Protein AF-A0AAD1WH47-F1 (afdb_monomer)

Secondary structure (DSSP, 8-state):
-HHHHHHHHHHHHHHHHHHHHHHHHHHHHHHHHHHHHHHHHHHHHHHHHHHHHHHHHHHHHHHHHHTTHHHHHHHHHHHHHHHHHHHHHHHHHHSSTTSHHHHHHHHHHHHHHHHHHHHHHHHHHHHHHHHHHHHHHHHHHH--HHHHHHHHTSS---S-TTT-TTEEEEEE-TTS-EEE--TT--SHHHHHHHHHHHHHHHHHHHHHHHHHHHHHHHHHHHHHHHHHHHHHHHHHHHHHHHHHHHHHHHHHHHHHHHHHHHHHHHHHT-HHIIIII-TTTHHHHHHHHHHHHHHHS-----SHHHHTS----TT--HHHHHHHHHHHHHHHHHHHHHTTSSSPPPHHHHHHHHHHHHHHHHHHHHHH-TTHHHHHHHHHHHHHHHTSPPP----

Solvent-accessible surface area (backbone atoms only — not comparable to full-atom values): 21534 Å² total; per-residue (Å²): 120,79,74,58,63,61,55,54,56,55,50,53,54,54,48,53,53,53,50,55,55,49,52,54,54,48,53,57,49,55,55,50,50,56,54,49,52,56,51,50,56,53,52,54,51,52,53,56,53,52,54,54,51,53,56,53,54,51,54,55,53,53,54,55,63,72,66,40,63,69,60,55,51,51,50,54,54,49,54,50,53,52,49,55,52,49,47,53,53,53,49,46,40,63,44,60,85,86,6,63,49,42,46,51,51,50,54,48,53,54,48,54,49,52,52,49,54,51,49,53,51,50,52,51,51,52,52,50,51,53,50,52,51,54,52,49,52,50,56,57,67,66,67,51,67,34,64,55,20,26,54,38,11,35,32,51,45,85,50,62,49,91,73,23,80,19,16,22,98,84,22,49,48,97,88,67,48,78,30,46,14,43,92,95,27,79,4,51,47,27,49,51,52,50,51,50,53,51,50,52,53,50,50,54,53,51,53,54,50,51,54,50,50,52,54,52,51,52,52,50,53,51,52,51,51,52,53,51,51,53,49,54,53,49,53,53,50,49,53,53,50,52,53,50,49,52,53,51,52,52,51,50,50,54,50,53,54,49,53,48,51,51,52,52,51,54,55,64,68,27,69,60,28,75,76,53,71,33,76,74,44,43,65,46,55,54,51,49,49,50,50,44,24,69,34,69,74,48,86,72,73,97,42,64,55,36,58,74,68,62,57,64,75,89,87,58,56,72,40,56,52,48,43,51,48,49,50,38,49,30,45,52,53,45,48,70,73,34,70,89,51,95,61,63,72,54,67,70,63,32,50,51,45,40,52,50,52,50,51,54,46,50,65,55,38,57,77,74,42,101,55,32,68,57,57,55,60,28,45,44,48,48,54,58,42,69,72,47,78,79,80,79,83,77,131

Sequence (395 aa):
MNKLVNKIRTEVALLSFNLHNGEKKMNDTTAKDRKQNRRLDNLLLDVTQVNKTVYLLKSQIEAIAVVGFNESYSSILKSYLESTAAERIANGSVSGPGSPVFQSRQTRLETEKHLKDKLDAYRKNMTAQKSSLKELQKKVQDLNVNHINVKICGAPGDQPCDQAPCGGANCRDDEGQRKCGGEGCNGAVPISTKALKNAQNATIALENMANQLNDISQKIQEVQGIAQEAKAQSELTLNKAEDAKRRMEDSTDKLRQFIKKIKDFLTAGSMIHVWWTCPALQPYWSALTNLIQASTGIRIPQTPDCLLLHNYPPKLPKTTKYLIYQINIAALTLISRSWKKAEAPTMPQCIQIINTTKLYELASRTAFSTRATFWKTAWQTWEIYEAKPPPHHST

Radius of gyration: 117.83 Å; Cα contacts (8 Å, |Δi|>4): 229; chains: 1; bounding box: 214×60×326 Å

Organism: Pelobates cultripes (NCBI:txid61616)

Mean predicted aligned error: 19.94 Å

Foldseek 3Di:
DVVPVVVVVVVVVVVVVVVVVVVVVVVVVVVVVVVVVVVVVVVVVVVVVVVVVVVVVVVVVVVVVVVCPVVVVVVVVVVVVVVVVVVVVVCQQCDDCPHPVNVVVVVVVVVVVVVVVVVVVVVVVVVVVVVVVVVVVVVVVVPQQQVVLCQAQNGRQPDQLVPDQSHGDCRADPVRHGRGHDPPGPHPHPVVVVVVVVVVVVVVVVVVVVVVVVVVVVVVVVVVVVVVVVVVVVVVVVVVVVVVVVVVVVVVVVVVVVVVVVVVVCVCPDPCCLPPVPPQCPVVLVVLQVVLCLLQVDRWDSDCCCQVVVVTDPPDDPLSSVLNVLLSVLQVVQSVVCSVPPHHDDPVSSVVSSVVVLVVCLVPDCVDHPCNVSSCSSCVSVVVSVPDDPPDDDD

Structure (mmCIF, N/CA/C/O backbone):
data_AF-A0AAD1WH47-F1
#
_entry.id   AF-A0AAD1WH47-F1
#
loop_
_atom_site.group_PDB
_atom_site.id
_atom_site.type_symbol
_atom_site.label_atom_id
_atom_site.label_alt_id
_atom_site.label_comp_id
_atom_site.label_asym_id
_atom_site.label_entity_id
_atom_site.label_seq_id
_atom_site.pdbx_PDB_ins_code
_atom_site.Cartn_x
_atom_site.Cartn_y
_atom_site.Cartn_z
_atom_site.occupancy
_atom_site.B_iso_or_equiv
_atom_site.auth_seq_id
_atom_site.auth_comp_id
_atom_site.auth_asym_id
_atom_site.auth_atom_id
_atom_site.pdbx_PDB_model_num
ATOM 1 N N . MET A 1 1 ? -146.078 -15.169 207.746 1.00 59.31 1 MET A N 1
ATOM 2 C CA . MET A 1 1 ? -145.065 -16.167 207.328 1.00 59.31 1 MET A CA 1
ATOM 3 C C . MET A 1 1 ? -145.358 -16.793 205.951 1.00 59.31 1 MET A C 1
ATOM 5 O O . MET A 1 1 ? -144.450 -16.836 205.134 1.00 59.31 1 MET A O 1
ATOM 9 N N . ASN A 1 2 ? -146.606 -17.159 205.611 1.00 60.06 2 ASN A N 1
ATOM 10 C CA . ASN A 1 2 ? -146.936 -17.845 204.337 1.00 60.06 2 ASN A CA 1
ATOM 11 C C . ASN A 1 2 ? -146.637 -17.107 203.010 1.00 60.06 2 ASN A C 1
ATOM 13 O O . ASN A 1 2 ? -146.505 -17.759 201.979 1.00 60.06 2 ASN A O 1
ATOM 17 N N . LYS A 1 3 ? -146.484 -15.777 202.982 1.00 57.22 3 LYS A N 1
ATOM 18 C CA . LYS A 1 3 ? -146.186 -15.054 201.726 1.00 57.22 3 LYS A CA 1
ATOM 19 C C . LYS A 1 3 ? -144.757 -15.265 201.198 1.00 57.22 3 LYS A C 1
ATOM 21 O O . LYS A 1 3 ? -144.555 -15.175 199.992 1.00 57.22 3 LYS A O 1
ATOM 26 N N . LEU A 1 4 ? -143.776 -15.525 202.066 1.00 61.56 4 LEU A N 1
ATOM 27 C CA . LEU A 1 4 ? -142.360 -15.535 201.667 1.00 61.56 4 LEU A CA 1
ATOM 28 C C . LEU A 1 4 ? -141.979 -16.821 200.920 1.00 6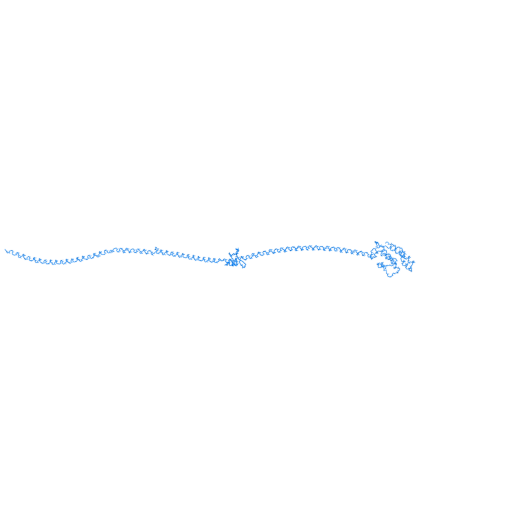1.56 4 LEU A C 1
ATOM 30 O O . LEU A 1 4 ? -141.326 -16.774 199.882 1.00 61.56 4 LEU A O 1
ATOM 34 N N . VAL A 1 5 ? -142.455 -17.962 201.419 1.00 64.50 5 VAL A N 1
ATOM 35 C CA . VAL A 1 5 ? -142.119 -19.288 200.881 1.00 64.50 5 VAL A CA 1
ATOM 36 C C . VAL A 1 5 ? -142.604 -19.447 199.439 1.00 64.50 5 VAL A C 1
ATOM 38 O O . VAL A 1 5 ? -141.868 -19.943 198.589 1.00 64.50 5 VAL A O 1
ATOM 41 N N . ASN A 1 6 ? -143.811 -18.964 199.131 1.00 63.25 6 ASN A N 1
ATOM 42 C CA . ASN A 1 6 ? -144.339 -19.042 197.769 1.00 63.25 6 ASN A CA 1
ATOM 43 C C . ASN A 1 6 ? -143.541 -18.200 196.771 1.00 63.25 6 ASN A C 1
ATOM 45 O O . ASN A 1 6 ? -143.431 -18.601 195.619 1.00 63.25 6 ASN A O 1
ATOM 49 N N . LYS A 1 7 ? -142.948 -17.080 197.199 1.00 64.19 7 LYS A N 1
ATOM 50 C CA . LYS A 1 7 ? -142.164 -16.220 196.306 1.00 64.19 7 LYS A CA 1
ATOM 51 C C . LYS A 1 7 ? -140.848 -16.881 195.876 1.00 64.19 7 LYS A C 1
ATOM 53 O O . LYS A 1 7 ? -140.489 -16.822 194.706 1.00 64.19 7 LYS A O 1
ATOM 58 N N . ILE A 1 8 ? -140.181 -17.575 196.800 1.00 73.69 8 ILE A N 1
ATOM 59 C CA . ILE A 1 8 ? -138.929 -18.297 196.515 1.00 73.69 8 ILE A CA 1
ATOM 60 C C . ILE A 1 8 ? -139.172 -19.420 195.497 1.00 73.69 8 ILE A C 1
ATOM 62 O O . ILE A 1 8 ? -138.362 -19.645 194.600 1.00 73.69 8 ILE A O 1
ATOM 66 N N . ARG A 1 9 ? -140.315 -20.111 195.588 1.00 71.56 9 ARG A N 1
ATOM 67 C CA . ARG A 1 9 ? -140.643 -21.219 194.679 1.00 71.56 9 ARG A CA 1
ATOM 68 C C . ARG A 1 9 ? -140.753 -20.771 193.218 1.00 71.56 9 ARG A C 1
ATOM 70 O O . ARG A 1 9 ? -140.275 -21.477 192.333 1.00 71.56 9 ARG A O 1
ATOM 77 N N . THR A 1 10 ? -141.342 -19.602 192.964 1.00 73.44 10 THR A N 1
ATOM 78 C CA . THR A 1 10 ? -141.437 -19.020 191.616 1.00 73.44 10 THR A CA 1
ATOM 79 C C . THR A 1 10 ? -140.075 -18.595 191.074 1.00 73.44 10 THR A C 1
ATOM 81 O O . THR A 1 10 ? -139.805 -18.802 189.892 1.00 73.44 10 THR A O 1
ATOM 84 N N . GLU A 1 11 ? -139.198 -18.051 191.921 1.00 78.88 11 GLU A N 1
ATOM 85 C CA . GLU A 1 11 ? -137.847 -17.639 191.514 1.00 78.88 11 GLU A CA 1
ATOM 86 C C . GLU A 1 11 ? -136.978 -18.831 191.100 1.00 78.88 11 GLU A C 1
ATOM 88 O O . GLU A 1 11 ? -136.315 -18.770 190.066 1.00 78.88 11 GLU A O 1
ATOM 93 N N . VAL A 1 12 ? -137.034 -19.947 191.834 1.00 77.50 12 VAL A N 1
ATOM 94 C CA . VAL A 1 12 ? -136.271 -21.163 191.497 1.00 77.50 12 VAL A CA 1
ATOM 95 C C . VAL A 1 12 ? -136.716 -21.764 190.156 1.00 77.50 12 VAL A C 1
ATOM 97 O O . VAL A 1 12 ? -135.876 -22.187 189.355 1.00 77.50 12 VAL A O 1
ATOM 100 N N . ALA A 1 13 ? -138.025 -21.776 189.878 1.00 75.50 13 ALA A N 1
ATOM 101 C CA . ALA A 1 13 ? -138.554 -22.264 188.604 1.00 75.50 13 ALA A CA 1
ATOM 102 C C . ALA A 1 13 ? -138.121 -21.374 187.425 1.00 75.50 13 ALA A C 1
ATOM 104 O O . ALA A 1 13 ? -137.696 -21.884 186.386 1.00 75.50 13 ALA A O 1
ATOM 105 N N . LEU A 1 14 ? -138.160 -20.048 187.608 1.00 77.06 14 LEU A N 1
ATOM 106 C CA . LEU A 1 14 ? -137.677 -19.082 186.620 1.00 77.06 14 LEU A CA 1
ATOM 107 C C . LEU A 1 14 ? -136.175 -19.264 186.346 1.00 77.06 14 LEU A C 1
ATOM 109 O O . LEU A 1 14 ? -135.745 -19.246 185.192 1.00 77.06 14 LEU A O 1
ATOM 113 N N . LEU A 1 15 ? -135.387 -19.488 187.402 1.00 81.19 15 LEU A N 1
ATOM 114 C CA . LEU A 1 15 ? -133.952 -19.744 187.295 1.00 81.19 15 LEU A CA 1
ATOM 115 C C . LEU A 1 15 ? -133.664 -21.007 186.485 1.00 81.19 15 LEU A C 1
ATOM 117 O O . LEU A 1 15 ? -132.836 -20.961 185.582 1.00 81.19 15 LEU A O 1
ATOM 121 N N . SER A 1 16 ? -134.380 -22.103 186.748 1.00 75.88 16 SER A N 1
ATOM 122 C CA . SER A 1 16 ? -134.187 -23.364 186.017 1.00 75.88 16 SER A CA 1
ATOM 123 C C . SER A 1 16 ? -134.499 -23.234 184.522 1.00 75.88 16 SER A C 1
ATOM 125 O O . SER A 1 16 ? -133.737 -23.731 183.693 1.00 75.88 16 SER A O 1
ATOM 127 N N . PHE A 1 17 ? -135.573 -22.522 184.157 1.00 80.31 17 PHE A N 1
ATOM 128 C CA . PHE A 1 17 ? -135.903 -22.265 182.749 1.00 80.31 17 PHE A CA 1
ATOM 129 C C . PHE A 1 17 ? -134.812 -21.444 182.047 1.00 80.31 17 PHE A C 1
ATOM 131 O O . PHE A 1 17 ? -134.375 -21.796 180.949 1.00 80.31 17 PHE A O 1
ATOM 138 N N . ASN A 1 18 ? -134.326 -20.381 182.697 1.00 81.31 18 ASN A N 1
ATOM 139 C CA . ASN A 1 18 ? -133.253 -19.542 182.159 1.00 81.31 18 ASN A CA 1
ATOM 140 C C . ASN A 1 18 ? -131.945 -20.318 181.978 1.00 81.31 18 ASN A C 1
ATOM 142 O O . ASN A 1 18 ? -131.251 -20.120 180.980 1.00 81.31 18 ASN A O 1
ATOM 146 N N . LEU A 1 19 ? -131.629 -21.217 182.912 1.00 80.19 19 LEU A N 1
ATOM 147 C CA . LEU A 1 19 ? -130.406 -22.015 182.881 1.00 80.19 19 LEU A CA 1
ATOM 148 C C . LEU A 1 19 ? -130.412 -22.988 181.693 1.00 80.19 19 LEU A C 1
ATOM 150 O O . LEU A 1 19 ? -129.457 -23.005 180.920 1.00 80.19 19 LEU A O 1
ATOM 154 N N . HIS A 1 20 ? -131.523 -23.698 181.462 1.00 78.62 20 HIS A N 1
ATOM 155 C CA . HIS A 1 20 ? -131.650 -24.612 180.320 1.00 78.62 20 HIS A CA 1
ATOM 156 C C . HIS A 1 20 ? -131.608 -23.879 178.967 1.00 78.62 20 HIS A C 1
ATOM 158 O O . HIS A 1 20 ? -130.957 -24.320 178.016 1.00 78.62 20 HIS A O 1
ATOM 164 N N . ASN A 1 21 ? -132.261 -22.716 178.876 1.00 77.69 21 ASN A N 1
ATOM 165 C CA . ASN A 1 21 ? -132.237 -21.905 177.660 1.00 77.69 21 ASN A CA 1
ATOM 166 C C . ASN A 1 21 ? -130.832 -21.325 177.394 1.00 77.69 21 ASN A C 1
ATOM 168 O O . ASN A 1 21 ? -130.406 -21.221 176.241 1.00 77.69 21 ASN A O 1
ATOM 172 N N . GLY A 1 22 ? -130.096 -20.989 178.461 1.00 78.81 22 GLY A N 1
ATOM 173 C CA . GLY A 1 22 ? -128.691 -20.588 178.398 1.00 78.81 22 GLY A CA 1
ATOM 174 C C . GLY A 1 22 ? -127.788 -21.707 177.877 1.00 78.81 22 GLY A C 1
ATOM 175 O O . GLY A 1 22 ? -126.978 -21.478 176.980 1.00 78.81 22 GLY A O 1
ATOM 176 N N . GLU A 1 23 ? -127.983 -22.928 178.367 1.00 79.56 23 GLU A N 1
ATOM 177 C CA . GLU A 1 23 ? -127.196 -24.101 177.982 1.00 79.56 23 GLU A CA 1
ATOM 178 C C . GLU A 1 23 ? -127.382 -24.470 176.497 1.00 79.56 23 GLU A C 1
ATOM 180 O O . GLU A 1 23 ? -126.405 -24.670 175.771 1.00 79.56 23 GLU A O 1
ATOM 185 N N . LYS A 1 24 ? -128.626 -24.451 175.992 1.00 82.56 24 LYS A N 1
ATOM 186 C CA . LYS A 1 24 ? -128.914 -24.680 174.564 1.00 82.56 24 LYS A CA 1
ATOM 187 C C . LYS A 1 24 ? -128.227 -23.645 173.665 1.00 82.56 24 LYS A C 1
ATOM 189 O O . LYS A 1 24 ? -127.596 -23.999 172.670 1.00 82.56 24 LYS A O 1
ATOM 194 N N . LYS A 1 25 ? -128.314 -22.363 174.036 1.00 81.06 25 LYS A N 1
ATOM 195 C CA . LYS A 1 25 ? -127.721 -21.249 173.279 1.00 81.06 25 LYS A CA 1
ATOM 196 C C . LYS A 1 25 ? -126.192 -21.314 173.274 1.00 81.06 25 LYS A C 1
ATOM 198 O O . LYS A 1 25 ? -125.567 -20.981 172.265 1.00 81.06 25 LYS A O 1
ATOM 203 N N . MET A 1 26 ? -125.595 -21.771 174.375 1.00 83.25 26 MET A N 1
ATOM 204 C CA . MET A 1 26 ? -124.159 -22.017 174.468 1.00 83.25 26 MET A CA 1
ATOM 205 C C . MET A 1 26 ? -123.730 -23.110 173.483 1.00 83.25 26 MET A C 1
ATOM 207 O O . MET A 1 26 ? -122.849 -22.857 172.668 1.00 83.25 26 MET A O 1
ATOM 211 N N . ASN A 1 27 ? -124.409 -24.261 173.463 1.00 80.69 27 ASN A N 1
ATOM 212 C CA . ASN A 1 27 ? -124.082 -25.357 172.543 1.00 80.69 27 ASN A CA 1
ATOM 213 C C . ASN A 1 27 ? -124.199 -24.962 171.058 1.00 80.69 27 ASN A C 1
ATOM 215 O O . ASN A 1 27 ? -123.298 -25.267 170.270 1.00 80.69 27 ASN A O 1
ATOM 219 N N . ASP A 1 28 ? -125.249 -24.226 170.675 1.00 82.25 28 ASP A N 1
ATOM 220 C CA . ASP A 1 28 ? -125.397 -23.699 169.307 1.00 82.25 28 ASP A CA 1
ATOM 221 C C . ASP A 1 28 ? -124.258 -22.730 168.935 1.00 82.25 28 ASP A C 1
ATOM 223 O O . ASP A 1 28 ? -123.773 -22.721 167.796 1.00 82.25 28 ASP A O 1
ATOM 227 N N . THR A 1 29 ? -123.799 -21.929 169.903 1.00 81.25 29 THR A N 1
ATOM 228 C CA . THR A 1 29 ? -122.678 -20.995 169.723 1.00 81.25 29 THR A CA 1
ATOM 229 C C . THR A 1 29 ? -121.363 -21.751 169.546 1.00 81.25 29 THR A C 1
ATOM 231 O O . THR A 1 29 ? -120.633 -21.485 168.593 1.00 81.25 29 THR A O 1
ATOM 234 N N . THR A 1 30 ? -121.090 -22.760 170.377 1.00 81.31 30 THR A N 1
ATOM 235 C CA . THR A 1 30 ? -119.877 -23.585 170.272 1.00 81.31 30 THR A CA 1
ATOM 236 C C . THR A 1 30 ? -119.820 -24.360 168.949 1.00 81.31 30 THR A C 1
ATOM 238 O O . THR A 1 30 ? -118.749 -24.522 168.362 1.00 81.31 30 THR A O 1
ATOM 241 N N . ALA A 1 31 ? -120.962 -24.820 168.427 1.00 82.38 31 ALA A N 1
ATOM 242 C CA . ALA A 1 31 ? -121.025 -25.479 167.122 1.00 82.38 31 ALA A CA 1
ATOM 243 C C . ALA A 1 31 ? -120.729 -24.514 165.956 1.00 82.38 31 ALA A C 1
ATOM 245 O O . ALA A 1 31 ? -120.001 -24.877 165.024 1.00 82.38 31 ALA A O 1
ATOM 246 N N . LYS A 1 32 ? -121.254 -23.279 166.007 1.00 83.25 32 LYS A N 1
ATOM 247 C CA . LYS A 1 32 ? -120.925 -22.220 165.035 1.00 83.25 32 LYS A CA 1
ATOM 248 C C . LYS A 1 32 ? -119.444 -21.859 165.066 1.00 83.25 32 LYS A C 1
ATOM 250 O O . LYS A 1 32 ? -118.841 -21.766 163.998 1.00 83.25 32 LYS A O 1
ATOM 255 N N . ASP A 1 33 ? -118.872 -21.729 166.256 1.00 84.38 33 ASP A N 1
ATOM 256 C CA . ASP A 1 33 ? -117.470 -21.359 166.450 1.00 84.38 33 ASP A CA 1
ATOM 257 C C . ASP A 1 33 ? -116.525 -22.412 165.848 1.00 84.38 33 ASP A C 1
ATOM 259 O O . ASP A 1 33 ? -115.672 -22.107 165.014 1.00 84.38 33 ASP A O 1
ATOM 263 N N . ARG A 1 34 ? -116.790 -23.705 166.097 1.00 81.44 34 ARG A N 1
ATOM 264 C CA . ARG A 1 34 ? -116.064 -24.810 165.438 1.00 81.44 34 ARG A CA 1
ATOM 265 C C . ARG A 1 34 ? -116.163 -24.766 163.909 1.00 81.44 34 ARG A C 1
ATOM 267 O O . ARG A 1 34 ? -115.199 -25.106 163.224 1.00 81.44 34 ARG A O 1
ATOM 274 N N . LYS A 1 35 ? -117.314 -24.374 163.351 1.00 86.25 35 LYS A N 1
ATOM 275 C CA . LYS A 1 35 ? -117.498 -24.236 161.895 1.00 86.25 35 LYS A CA 1
ATOM 276 C C . LYS A 1 35 ? -116.735 -23.030 161.336 1.00 86.25 35 LYS A C 1
ATOM 278 O O . LYS A 1 35 ? -116.224 -23.117 160.220 1.00 86.25 35 LYS A O 1
ATOM 283 N N . GLN A 1 36 ? -116.658 -21.930 162.085 1.00 83.81 36 GLN A N 1
ATOM 284 C CA . GLN A 1 36 ? -115.867 -20.757 161.712 1.00 83.81 36 GLN A CA 1
ATOM 285 C C . GLN A 1 36 ? -114.366 -21.046 161.767 1.00 83.81 36 GLN A C 1
ATOM 287 O O . GLN A 1 36 ? -113.684 -20.734 160.796 1.00 83.81 36 GLN A O 1
ATOM 292 N N . ASN A 1 37 ? -113.873 -21.736 162.799 1.00 82.81 37 ASN A N 1
ATOM 293 C CA . ASN A 1 37 ? -112.457 -22.109 162.877 1.00 82.81 37 ASN A CA 1
ATOM 294 C C . ASN A 1 37 ? -112.015 -22.987 161.700 1.00 82.81 37 ASN A C 1
ATOM 296 O O . ASN A 1 37 ? -111.019 -22.682 161.057 1.00 82.81 37 ASN A O 1
ATOM 300 N N . ARG A 1 38 ? -112.809 -23.997 161.310 1.00 82.12 38 ARG A N 1
ATOM 301 C CA . ARG A 1 38 ? -112.490 -24.803 160.113 1.00 82.12 38 ARG A CA 1
ATOM 302 C C . ARG A 1 38 ? -112.441 -23.975 158.825 1.00 82.12 38 ARG A C 1
ATOM 304 O O . ARG A 1 38 ? -111.664 -24.281 157.928 1.00 82.12 38 ARG A O 1
ATOM 311 N N . ARG A 1 39 ? -113.292 -22.947 158.698 1.00 84.06 39 ARG A N 1
ATOM 312 C CA . ARG A 1 39 ? -113.240 -22.026 157.548 1.00 84.06 39 ARG A CA 1
ATOM 313 C C . ARG A 1 39 ? -111.972 -21.180 157.567 1.00 84.06 39 ARG A C 1
ATOM 315 O O . ARG A 1 39 ? -111.421 -20.932 156.502 1.00 84.06 39 ARG A O 1
ATOM 322 N N . LEU A 1 40 ? -111.535 -20.749 158.748 1.00 83.56 40 LEU A N 1
ATOM 323 C CA . LEU A 1 40 ? -110.319 -19.964 158.909 1.00 83.56 40 LEU A CA 1
ATOM 324 C C . LEU A 1 40 ? -109.076 -20.780 158.530 1.00 83.56 40 LEU A C 1
ATOM 326 O O . LEU A 1 40 ? -108.260 -20.286 157.760 1.00 83.56 40 LEU A O 1
ATOM 330 N N . ASP A 1 41 ? -108.986 -22.037 158.974 1.00 85.19 41 ASP A N 1
ATOM 331 C CA . ASP A 1 41 ? -107.874 -22.938 158.630 1.00 85.19 41 ASP A CA 1
ATOM 332 C C . ASP A 1 41 ? -107.770 -23.173 157.115 1.00 85.19 41 ASP A C 1
ATOM 334 O O . ASP A 1 41 ? -106.683 -23.097 156.539 1.00 85.19 41 ASP A O 1
ATOM 338 N N . ASN A 1 42 ? -108.908 -23.385 156.444 1.00 84.25 42 ASN A N 1
ATOM 339 C CA . ASN A 1 42 ? -108.942 -23.525 154.986 1.00 84.25 42 ASN A CA 1
ATOM 340 C C . ASN A 1 42 ? -108.486 -22.242 154.275 1.00 84.25 42 ASN A C 1
ATOM 342 O O . ASN A 1 42 ? -107.709 -22.306 153.327 1.00 84.25 42 ASN A O 1
ATOM 346 N N . LEU A 1 43 ? -108.927 -21.074 154.751 1.00 83.75 43 LEU A N 1
ATOM 347 C CA . LEU A 1 43 ? -108.525 -19.792 154.170 1.00 83.75 43 LEU A CA 1
ATOM 348 C C . LEU A 1 43 ? -107.017 -19.545 154.337 1.00 83.75 43 LEU A C 1
ATOM 350 O O . LEU A 1 43 ? -106.370 -18.985 153.455 1.00 83.75 43 LEU A O 1
ATOM 354 N N . LEU A 1 44 ? -106.450 -19.983 155.462 1.00 87.12 44 LEU A N 1
ATOM 355 C CA . LEU A 1 44 ? -105.026 -19.855 155.753 1.00 87.12 44 LEU A CA 1
ATOM 356 C C . LEU A 1 44 ? -104.187 -20.725 154.803 1.00 87.12 44 LEU A C 1
ATOM 358 O O . LEU A 1 44 ? -103.165 -20.264 154.290 1.00 87.12 44 LEU A O 1
ATOM 362 N N . LEU A 1 45 ? -104.663 -21.933 154.484 1.00 86.31 45 LEU A N 1
ATOM 363 C CA . LEU A 1 45 ? -104.068 -22.783 153.449 1.00 86.31 45 LEU A CA 1
ATOM 364 C C . LEU A 1 45 ? -104.115 -22.120 152.063 1.00 86.31 45 LEU A C 1
ATOM 366 O O . LEU A 1 45 ? -103.073 -22.023 151.409 1.00 86.31 45 LEU A O 1
ATOM 370 N N . ASP A 1 46 ? -105.264 -21.587 151.641 1.00 86.56 46 ASP A N 1
ATOM 371 C CA . ASP A 1 46 ? -105.406 -20.929 150.333 1.00 86.56 46 ASP A CA 1
ATOM 372 C C . ASP A 1 46 ? -104.460 -19.724 150.184 1.00 86.56 46 ASP A C 1
ATOM 374 O O . ASP A 1 46 ? -103.792 -19.573 149.157 1.00 86.56 46 ASP A O 1
ATOM 378 N N . VAL A 1 47 ? -104.318 -18.900 151.230 1.00 86.38 47 VAL A N 1
ATOM 379 C CA . VAL A 1 47 ? -103.375 -17.767 151.235 1.00 86.38 47 VAL A CA 1
ATOM 380 C C . VAL A 1 47 ? -101.932 -18.249 151.072 1.00 86.38 47 VAL A C 1
ATOM 382 O O . VAL A 1 47 ? -101.172 -17.670 150.291 1.00 86.38 47 VAL A O 1
ATOM 385 N N . THR A 1 48 ? -101.538 -19.330 151.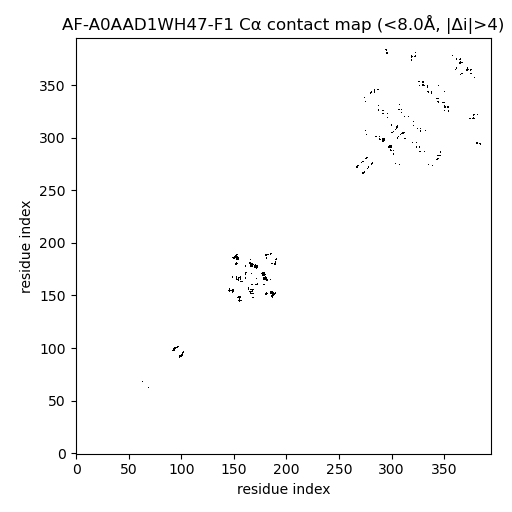756 1.00 85.00 48 THR A N 1
ATOM 386 C CA . THR A 1 48 ? -100.182 -19.881 151.592 1.00 85.00 48 THR A CA 1
ATOM 387 C C . THR A 1 48 ? -99.931 -20.439 150.190 1.00 85.00 48 THR A C 1
ATOM 389 O O . THR A 1 48 ? -98.820 -20.292 149.672 1.00 85.00 48 THR A O 1
ATOM 392 N N . GLN A 1 49 ? -100.946 -21.029 149.551 1.00 85.94 49 GLN A N 1
ATOM 393 C CA . GLN A 1 49 ? -100.862 -21.534 148.180 1.00 85.94 49 GLN A CA 1
ATOM 394 C C . GLN A 1 49 ? -100.662 -20.383 147.185 1.00 85.94 49 GLN A C 1
ATOM 396 O O . GLN A 1 49 ? -99.712 -20.412 146.402 1.00 85.94 49 GLN A O 1
ATOM 401 N N . VAL A 1 50 ? -101.502 -19.342 147.259 1.00 86.81 50 VAL A N 1
ATOM 402 C CA . VAL A 1 50 ? -101.421 -18.170 146.370 1.00 86.81 50 VAL A CA 1
ATOM 403 C C . VAL A 1 50 ? -100.077 -17.462 146.513 1.00 86.81 50 VAL A C 1
ATOM 405 O O . VAL A 1 50 ? -99.458 -17.108 145.509 1.00 86.81 50 VAL A O 1
ATOM 408 N N . ASN A 1 51 ? -99.581 -17.312 147.744 1.00 87.75 51 ASN A N 1
ATOM 409 C CA . ASN A 1 51 ? -98.290 -16.677 147.990 1.00 87.75 51 ASN A CA 1
ATOM 410 C C . ASN A 1 51 ? -97.154 -17.404 147.247 1.00 87.75 51 ASN A C 1
ATOM 412 O O . ASN A 1 51 ? -96.349 -16.771 146.565 1.00 87.75 51 ASN A O 1
ATOM 416 N N . LYS A 1 52 ? -97.132 -18.745 147.284 1.00 87.38 52 LYS A N 1
ATOM 417 C CA . LYS A 1 52 ? -96.146 -19.543 146.532 1.00 87.38 52 LYS A CA 1
ATOM 418 C C . LYS A 1 52 ? -96.249 -19.322 145.019 1.00 87.38 52 LYS A C 1
ATOM 420 O O . LYS A 1 52 ? -95.218 -19.197 144.361 1.00 87.38 52 LYS A O 1
ATOM 425 N N . THR A 1 53 ? -97.460 -19.255 144.462 1.00 86.31 53 THR A N 1
ATOM 426 C CA . THR A 1 53 ? -97.661 -19.061 143.015 1.00 86.31 53 THR A CA 1
ATOM 427 C C . THR A 1 53 ? -97.174 -17.691 142.545 1.00 86.31 53 THR A C 1
ATOM 429 O O . THR A 1 53 ? -96.529 -17.597 141.502 1.00 86.31 53 THR A O 1
ATOM 432 N N . VAL A 1 54 ? -97.419 -16.637 143.330 1.00 88.19 54 VAL A N 1
ATOM 433 C CA . VAL A 1 54 ? -96.952 -15.275 143.021 1.00 88.19 54 VAL A CA 1
ATOM 434 C C . VAL A 1 54 ? -95.424 -15.205 143.009 1.00 88.19 54 VAL A C 1
ATOM 436 O O . VAL A 1 54 ? -94.851 -14.645 142.073 1.00 88.19 54 VAL A O 1
ATOM 439 N N . TYR A 1 55 ? -94.754 -15.815 143.994 1.00 86.06 55 TYR A N 1
ATOM 440 C CA . TYR A 1 55 ? -93.288 -15.868 144.017 1.00 86.06 55 TYR A CA 1
ATOM 441 C C . TYR A 1 55 ? -92.710 -16.604 142.802 1.00 86.06 55 TYR A C 1
ATOM 443 O O . TYR A 1 55 ? -91.725 -16.142 142.225 1.00 86.06 55 TYR A O 1
ATOM 451 N N . LEU A 1 56 ? -93.339 -17.705 142.375 1.00 86.25 56 LEU A N 1
ATOM 452 C CA . LEU A 1 56 ? -92.898 -18.457 141.200 1.00 86.25 56 LEU A CA 1
ATOM 453 C C . LEU A 1 56 ? -93.041 -17.635 139.906 1.00 86.25 56 LEU A C 1
ATOM 455 O O . LEU A 1 56 ? -92.093 -17.552 139.126 1.00 86.25 56 LEU A O 1
ATOM 459 N N . LEU A 1 57 ? -94.196 -16.988 139.698 1.00 84.06 57 LEU A N 1
ATOM 460 C CA . LEU A 1 57 ? -94.443 -16.164 138.507 1.00 84.06 57 LEU A CA 1
ATOM 461 C C . LEU A 1 57 ? -93.487 -14.968 138.427 1.00 84.06 57 LEU A C 1
ATOM 463 O O . LEU A 1 57 ? -92.971 -14.656 137.354 1.00 84.06 57 LEU A O 1
ATOM 467 N N . LYS A 1 58 ? -93.229 -14.314 139.566 1.00 85.62 58 LYS A N 1
ATOM 468 C CA . LYS A 1 58 ? -92.299 -13.184 139.642 1.00 85.62 58 LYS A CA 1
ATOM 469 C C . LYS A 1 58 ? -90.900 -13.582 139.161 1.00 85.62 58 LYS A C 1
ATOM 471 O O . LYS A 1 58 ? -90.330 -12.889 138.322 1.00 85.62 58 LYS A O 1
ATOM 476 N N . SER A 1 59 ? -90.388 -14.722 139.630 1.00 83.44 59 SER A N 1
ATOM 477 C CA . SER A 1 59 ? -89.065 -15.222 139.238 1.00 83.44 59 SER A CA 1
ATOM 478 C C . SER A 1 59 ? -88.958 -15.511 137.733 1.00 83.44 59 SER A C 1
ATOM 480 O O . SER A 1 59 ? -87.934 -15.205 137.124 1.00 83.44 59 SER A O 1
ATOM 482 N N . GLN A 1 60 ? -90.014 -16.041 137.106 1.00 83.44 60 GLN A N 1
ATOM 483 C CA . GLN A 1 60 ? -90.022 -16.300 135.660 1.00 83.44 60 GLN A CA 1
ATOM 484 C C . GLN A 1 60 ? -89.993 -15.010 134.826 1.00 83.44 60 GLN A C 1
ATOM 486 O O . GLN A 1 60 ? -89.285 -14.946 133.822 1.00 83.44 60 GLN A O 1
ATOM 491 N N . ILE A 1 61 ? -90.723 -13.971 135.244 1.00 80.00 61 ILE A N 1
ATOM 492 C CA . ILE A 1 61 ? -90.736 -12.673 134.549 1.00 80.00 61 ILE A CA 1
ATOM 493 C C . ILE A 1 61 ? -89.382 -11.968 134.684 1.00 80.00 61 ILE A C 1
ATOM 495 O O . ILE A 1 61 ? -88.873 -11.436 133.697 1.00 80.00 61 ILE A O 1
ATOM 499 N N . GLU A 1 62 ? -88.773 -12.002 135.872 1.00 79.06 62 GLU A N 1
ATOM 500 C CA . GLU A 1 62 ? -87.436 -11.439 136.095 1.00 79.06 62 GLU A CA 1
ATOM 501 C C . GLU A 1 62 ? -86.382 -12.140 135.220 1.00 79.06 62 GLU A C 1
ATOM 503 O O . GLU A 1 62 ? -85.564 -11.463 134.600 1.00 79.06 62 GLU A O 1
ATOM 508 N N . ALA A 1 63 ? -86.449 -13.468 135.063 1.00 75.56 63 ALA A N 1
ATOM 509 C CA . ALA A 1 63 ? -85.551 -14.204 134.170 1.00 75.56 63 ALA A CA 1
ATOM 510 C C . ALA A 1 63 ? -85.710 -13.803 132.690 1.00 75.56 63 ALA A C 1
ATOM 512 O O . ALA A 1 63 ? -84.713 -13.644 131.992 1.00 75.56 63 ALA A O 1
ATOM 513 N N . ILE A 1 64 ? -86.938 -13.589 132.203 1.00 70.31 64 ILE A N 1
ATOM 514 C CA . ILE A 1 64 ? -87.188 -13.165 130.811 1.00 70.31 64 ILE A CA 1
ATOM 515 C C . ILE A 1 64 ? -86.717 -11.723 130.576 1.00 70.31 64 ILE A C 1
ATOM 517 O O . ILE A 1 64 ? -86.146 -11.425 129.526 1.00 70.31 64 ILE A O 1
ATOM 521 N N . ALA A 1 65 ? -86.915 -10.833 131.552 1.00 68.69 65 ALA A N 1
ATOM 522 C CA . ALA A 1 65 ? -86.459 -9.448 131.471 1.00 68.69 65 ALA A CA 1
ATOM 523 C C . ALA A 1 65 ? -84.922 -9.339 131.434 1.00 68.69 65 ALA A C 1
ATOM 525 O O . ALA A 1 65 ? -84.390 -8.518 130.690 1.00 68.69 65 ALA A O 1
ATOM 526 N N . VAL A 1 66 ? -84.210 -10.201 132.174 1.00 66.12 66 VAL A N 1
ATOM 527 C CA . VAL A 1 66 ? -82.734 -10.262 132.180 1.00 66.12 66 VAL A CA 1
ATOM 528 C C . VAL A 1 66 ? -82.159 -10.745 130.838 1.00 66.12 66 VAL A C 1
ATOM 530 O O . VAL A 1 66 ? -81.048 -10.366 130.484 1.00 66.12 66 VAL A O 1
ATOM 533 N N . VAL A 1 67 ? -82.907 -11.527 130.051 1.00 66.69 67 VAL A N 1
ATOM 534 C CA . VAL A 1 67 ? -82.437 -12.100 128.770 1.00 66.69 67 VAL A CA 1
ATOM 535 C C . VAL A 1 67 ? -82.519 -11.107 127.587 1.00 66.69 67 VAL A C 1
ATOM 537 O O . VAL A 1 67 ? -82.178 -11.451 126.460 1.00 66.69 67 VAL A O 1
ATOM 540 N N . GLY A 1 68 ? -82.893 -9.838 127.806 1.00 69.69 68 GLY A N 1
ATOM 541 C CA . GLY A 1 68 ? -82.620 -8.765 126.831 1.00 69.69 68 GLY A CA 1
ATOM 542 C C . GLY A 1 68 ? -83.298 -8.931 125.459 1.00 69.69 68 GLY A C 1
ATOM 543 O O . GLY A 1 68 ? -82.720 -8.597 124.424 1.00 69.69 68 GLY A O 1
ATOM 544 N N . PHE A 1 69 ? -84.535 -9.443 125.418 1.00 70.44 69 PHE A N 1
ATOM 545 C CA . PHE A 1 69 ? -85.285 -9.710 124.175 1.00 70.44 69 PHE A CA 1
ATOM 546 C C . PHE A 1 69 ? -85.322 -8.512 123.200 1.00 70.44 69 PHE A C 1
ATOM 548 O O . PHE A 1 69 ? -85.207 -8.685 121.985 1.00 70.44 69 PHE A O 1
ATOM 555 N N . ASN A 1 70 ? -85.415 -7.285 123.722 1.00 74.88 70 ASN A N 1
ATOM 556 C CA . ASN A 1 70 ? -85.476 -6.068 122.909 1.00 74.88 70 ASN A CA 1
ATOM 557 C C . ASN A 1 70 ? -84.124 -5.699 122.259 1.00 74.88 70 ASN A C 1
ATOM 559 O O . ASN A 1 70 ? -84.083 -5.194 121.134 1.00 74.88 70 ASN A O 1
ATOM 563 N N . GLU A 1 71 ? -83.011 -5.990 122.937 1.00 77.12 71 GLU A N 1
ATOM 564 C CA . GLU A 1 71 ? -81.656 -5.779 122.410 1.00 77.12 71 GLU A CA 1
ATOM 565 C C . GLU A 1 71 ? -81.347 -6.786 121.296 1.00 77.12 71 GLU A C 1
ATOM 567 O O . GLU A 1 71 ? -80.846 -6.409 120.235 1.00 77.12 71 GLU A O 1
ATOM 572 N N . SER A 1 72 ? -81.747 -8.049 121.483 1.00 78.44 72 SER A N 1
ATOM 573 C CA . SER A 1 72 ? -81.610 -9.094 120.460 1.00 78.44 72 SER A CA 1
ATOM 574 C C . SER A 1 72 ? -82.442 -8.796 119.206 1.00 78.44 72 SER A C 1
ATOM 576 O O . SER A 1 72 ? -81.927 -8.899 118.093 1.00 78.44 72 SER A O 1
ATOM 578 N N . TYR A 1 73 ? -83.698 -8.357 119.358 1.00 80.62 73 TYR A N 1
ATOM 579 C CA . TYR A 1 73 ? -84.547 -7.972 118.222 1.00 80.62 73 TYR A CA 1
ATOM 580 C C . TYR A 1 73 ? -83.978 -6.772 117.448 1.00 80.62 73 TYR A C 1
ATOM 582 O O . TYR A 1 73 ? -83.909 -6.797 116.217 1.00 80.62 73 TYR A O 1
ATOM 590 N N . SER A 1 74 ? -83.505 -5.747 118.163 1.00 83.88 74 SER A N 1
ATOM 591 C CA . SER A 1 74 ? -82.891 -4.560 117.553 1.00 83.88 74 SER A CA 1
ATOM 592 C C . SER A 1 74 ? -81.608 -4.902 116.787 1.00 83.88 74 SER A C 1
ATOM 594 O O . SER A 1 74 ? -81.383 -4.375 115.698 1.00 83.88 74 SER A O 1
ATOM 596 N N . SER A 1 75 ? -80.791 -5.817 117.321 1.00 86.44 75 SER A N 1
ATOM 597 C CA . SER A 1 75 ? -79.580 -6.312 116.658 1.00 86.44 75 SER A CA 1
ATOM 598 C C . SER A 1 75 ? -79.902 -7.059 115.357 1.00 86.44 75 SER A C 1
ATOM 600 O O . SER A 1 75 ? -79.333 -6.750 114.312 1.00 86.44 75 SER A O 1
ATOM 602 N N . ILE A 1 76 ? -80.888 -7.965 115.382 1.00 85.81 76 ILE A N 1
ATOM 603 C CA . ILE A 1 76 ? -81.335 -8.710 114.191 1.00 85.81 76 ILE A CA 1
ATOM 604 C C . ILE A 1 76 ? -81.862 -7.756 113.112 1.00 85.81 76 ILE A C 1
ATOM 606 O O . ILE A 1 76 ? -81.489 -7.878 111.943 1.00 85.81 76 ILE A O 1
ATOM 610 N N . LEU A 1 77 ? -82.694 -6.780 113.494 1.00 89.00 77 LEU A N 1
ATOM 611 C CA . LEU A 1 77 ? -83.226 -5.790 112.558 1.00 89.00 77 LEU A CA 1
ATOM 612 C C . LEU A 1 77 ? -82.104 -4.948 111.933 1.00 89.00 77 LEU A C 1
ATOM 614 O O . LEU A 1 77 ? -82.110 -4.714 110.723 1.00 89.00 77 LEU A O 1
ATOM 618 N N . LYS A 1 78 ? -81.118 -4.534 112.738 1.00 90.31 78 LYS A N 1
ATOM 619 C CA . LYS A 1 78 ? -79.943 -3.801 112.260 1.00 90.31 78 LYS A CA 1
ATOM 620 C C . LYS A 1 78 ? -79.134 -4.627 111.255 1.00 90.31 78 LYS A C 1
ATOM 622 O O . LYS A 1 78 ? -78.889 -4.144 110.153 1.00 90.31 78 LYS A O 1
ATOM 627 N N . SER A 1 79 ? -78.780 -5.870 111.584 1.00 89.00 79 SER A N 1
ATOM 628 C CA . SER A 1 79 ? -78.017 -6.743 110.680 1.00 89.00 79 SER A CA 1
ATOM 629 C C . SER A 1 79 ? -78.765 -7.051 109.379 1.00 89.00 79 SER A C 1
ATOM 631 O O . SER A 1 79 ? -78.141 -7.128 108.323 1.00 89.00 79 SER A O 1
ATOM 633 N N . TYR A 1 80 ? -80.096 -7.172 109.414 1.00 89.69 80 TYR A N 1
ATOM 634 C CA . TYR A 1 80 ? -80.911 -7.328 108.204 1.00 89.69 80 TYR A CA 1
ATOM 635 C C . TYR A 1 80 ? -80.845 -6.089 107.293 1.00 89.69 80 TYR A C 1
ATOM 637 O O . TYR A 1 80 ? -80.636 -6.206 106.082 1.00 89.69 80 TYR A O 1
ATOM 645 N N . LEU A 1 81 ? -80.977 -4.887 107.863 1.00 93.06 81 LEU A N 1
ATOM 646 C CA . LEU A 1 81 ? -80.857 -3.637 107.106 1.00 93.06 81 LEU A CA 1
ATOM 647 C C . LEU A 1 81 ? -79.445 -3.452 106.528 1.00 93.06 81 LEU A C 1
ATOM 649 O O . LEU A 1 81 ? -79.302 -3.062 105.371 1.00 93.06 81 LEU A O 1
ATOM 653 N N . GLU A 1 82 ? -78.406 -3.783 107.295 1.00 92.00 82 GLU A N 1
ATOM 654 C CA . GLU A 1 82 ? -77.015 -3.734 106.829 1.00 92.00 82 GLU A CA 1
ATOM 655 C C . GLU A 1 82 ? -76.751 -4.753 105.711 1.00 92.00 82 GLU A C 1
ATOM 657 O O . GLU A 1 82 ? -76.144 -4.407 104.699 1.00 92.00 82 GLU A O 1
ATOM 662 N N . SER A 1 83 ? -77.261 -5.982 105.837 1.00 90.88 83 SER A N 1
ATOM 663 C CA . SER A 1 83 ? -77.113 -7.029 104.820 1.00 90.88 83 SER A CA 1
ATOM 664 C C . SER A 1 83 ? -77.815 -6.665 103.510 1.00 90.88 83 SER A C 1
ATOM 666 O O . SER A 1 83 ? -77.216 -6.790 102.443 1.00 90.88 83 SER A O 1
ATOM 668 N N . THR A 1 84 ? -79.038 -6.133 103.574 1.00 92.31 84 THR A N 1
ATOM 669 C CA . THR A 1 84 ? -79.778 -5.697 102.375 1.00 92.31 84 THR A CA 1
ATOM 670 C C . THR A 1 84 ? -79.148 -4.469 101.711 1.00 92.31 84 THR A C 1
ATOM 672 O O . THR A 1 84 ? -79.128 -4.366 100.482 1.00 92.31 84 THR A O 1
ATOM 675 N N . ALA A 1 85 ? -78.586 -3.537 102.489 1.00 90.44 85 ALA A N 1
ATOM 676 C CA . ALA A 1 85 ? -77.809 -2.424 101.946 1.00 90.44 85 ALA A CA 1
ATOM 677 C C . ALA A 1 85 ? -76.515 -2.913 101.269 1.00 90.44 85 ALA A C 1
ATOM 679 O O . ALA A 1 85 ? -76.207 -2.485 100.154 1.00 90.44 85 ALA A O 1
ATOM 680 N N . ALA A 1 86 ? -75.797 -3.847 101.901 1.00 88.69 86 ALA A N 1
ATOM 681 C CA . ALA A 1 86 ? -74.600 -4.464 101.339 1.00 88.69 86 ALA A CA 1
ATOM 682 C C . ALA A 1 86 ? -74.904 -5.245 100.049 1.00 88.69 86 ALA A C 1
ATOM 684 O O . ALA A 1 86 ? -74.153 -5.131 99.083 1.00 88.69 86 ALA A O 1
ATOM 685 N N . GLU A 1 87 ? -76.029 -5.962 99.985 1.00 89.12 87 GLU A N 1
ATOM 686 C CA . GLU A 1 87 ? -76.485 -6.660 98.779 1.00 89.12 87 GLU A CA 1
ATOM 687 C C . GLU A 1 87 ? -76.732 -5.688 97.620 1.00 89.12 87 GLU A C 1
ATOM 689 O O . GLU A 1 87 ? -76.277 -5.937 96.504 1.00 89.12 87 GLU A O 1
ATOM 694 N N . ARG A 1 88 ? -77.393 -4.544 97.860 1.00 86.31 88 ARG A N 1
ATOM 695 C CA . ARG A 1 88 ? -77.584 -3.528 96.807 1.00 86.31 88 ARG A CA 1
ATOM 696 C C . ARG A 1 88 ? -76.255 -3.004 96.275 1.00 86.31 88 ARG A C 1
ATOM 698 O O . ARG A 1 88 ? -76.115 -2.845 95.065 1.00 86.31 88 ARG A O 1
ATOM 705 N N . ILE A 1 89 ? -75.288 -2.750 97.156 1.00 86.75 89 ILE A N 1
ATOM 706 C CA . ILE A 1 89 ? -73.952 -2.285 96.761 1.00 86.75 89 ILE A CA 1
ATOM 707 C C . ILE A 1 89 ? -73.222 -3.375 95.969 1.00 86.75 89 ILE A C 1
ATOM 709 O O . ILE A 1 89 ? -72.649 -3.080 94.919 1.00 86.75 89 ILE A O 1
ATOM 713 N N . ALA A 1 90 ? -73.278 -4.631 96.416 1.00 87.25 90 ALA A N 1
ATOM 714 C CA . ALA A 1 90 ? -72.675 -5.763 95.721 1.00 87.25 90 ALA A CA 1
ATOM 715 C C . ALA A 1 90 ? -73.295 -5.956 94.328 1.00 87.25 90 ALA A C 1
ATOM 717 O O . ALA A 1 90 ? -72.569 -6.008 93.335 1.00 87.25 90 ALA A O 1
ATOM 718 N N . ASN A 1 91 ? -74.627 -5.947 94.230 1.00 87.50 91 ASN A N 1
ATOM 719 C CA . ASN A 1 91 ? -75.352 -6.064 92.966 1.00 87.50 91 ASN A CA 1
ATOM 720 C C . ASN A 1 91 ? -75.044 -4.897 92.019 1.00 87.50 91 ASN A C 1
ATOM 722 O O . ASN A 1 91 ? -74.782 -5.131 90.840 1.00 87.50 91 ASN A O 1
ATOM 726 N N . GLY A 1 92 ? -74.987 -3.659 92.522 1.00 83.88 92 GLY A N 1
ATOM 727 C CA . GLY A 1 92 ? -74.564 -2.491 91.738 1.00 83.88 92 GLY A CA 1
ATOM 728 C C . GLY A 1 92 ? -73.091 -2.534 91.314 1.00 83.88 92 GLY A C 1
ATOM 729 O O . GLY A 1 92 ? -72.722 -1.961 90.291 1.00 83.88 92 GLY A O 1
ATOM 730 N N . SER A 1 93 ? -72.248 -3.258 92.055 1.00 86.00 93 SER A N 1
ATOM 731 C CA . SER A 1 93 ? -70.824 -3.421 91.739 1.00 86.00 93 SER A CA 1
ATOM 732 C C . SER A 1 93 ? -70.556 -4.469 90.653 1.00 86.00 93 SER A C 1
ATOM 734 O O . SER A 1 93 ? -69.496 -4.442 90.024 1.00 86.00 93 SER A O 1
ATOM 736 N N . VAL A 1 94 ? -71.508 -5.372 90.400 1.00 86.31 94 VAL A N 1
ATOM 737 C CA . VAL A 1 94 ? -71.380 -6.439 89.390 1.00 86.31 94 VAL A CA 1
ATOM 738 C C . VAL A 1 94 ? -72.322 -6.270 88.196 1.00 86.31 94 VAL A C 1
ATOM 740 O O . VAL A 1 94 ? -72.040 -6.806 87.125 1.00 86.31 94 VAL A O 1
ATOM 743 N N . SER A 1 95 ? -73.419 -5.525 88.359 1.00 81.25 95 SER A N 1
ATOM 744 C CA . SER A 1 95 ? -74.482 -5.395 87.359 1.00 81.25 95 SER A CA 1
ATOM 745 C C . SER A 1 95 ? -74.663 -3.956 86.884 1.00 81.25 95 SER A C 1
ATOM 747 O O . SER A 1 95 ? -74.675 -3.010 87.666 1.00 81.25 95 SER A O 1
ATOM 749 N N . GLY A 1 96 ? -74.877 -3.804 85.578 1.00 83.56 96 GLY A N 1
ATOM 750 C CA . GLY A 1 96 ? -75.171 -2.526 84.934 1.00 83.56 96 GLY A CA 1
ATOM 751 C C . GLY A 1 96 ? -73.942 -1.800 84.361 1.00 83.56 96 GLY A C 1
ATOM 752 O O . GLY A 1 96 ? -72.801 -2.160 84.665 1.00 83.56 96 GLY A O 1
ATOM 753 N N . PRO A 1 97 ? -74.161 -0.774 83.514 1.00 78.69 97 PRO A N 1
ATOM 754 C CA . PRO A 1 97 ? -73.097 -0.129 82.733 1.00 78.69 97 PRO A CA 1
ATOM 755 C C . PRO A 1 97 ? -72.082 0.671 83.565 1.00 78.69 97 PRO A C 1
ATOM 757 O O . PRO A 1 97 ? -70.963 0.897 83.117 1.00 78.69 97 PRO A O 1
ATOM 760 N N . GLY A 1 98 ? -72.463 1.108 84.769 1.00 83.44 98 GLY A N 1
ATOM 761 C CA . GLY A 1 98 ? -71.590 1.840 85.696 1.00 83.44 98 GLY A CA 1
ATOM 762 C C . GLY A 1 98 ? -70.821 0.953 86.678 1.00 83.44 98 GLY A C 1
ATOM 763 O O . GLY A 1 98 ? -70.076 1.476 87.501 1.00 83.44 98 GLY A O 1
ATOM 764 N N . SER A 1 99 ? -71.010 -0.369 86.626 1.00 89.44 99 SER A N 1
ATOM 765 C CA . SER A 1 99 ? -70.385 -1.287 87.578 1.00 89.44 99 SER A CA 1
ATOM 766 C C . SER A 1 99 ? -68.875 -1.440 87.319 1.00 89.44 99 SER A C 1
ATOM 768 O O . SER A 1 99 ? -68.459 -1.512 86.154 1.00 89.44 99 SER A O 1
ATOM 770 N N . PRO A 1 100 ? -68.035 -1.557 88.366 1.00 89.38 100 PRO A N 1
ATOM 771 C CA . PRO A 1 100 ? -66.607 -1.845 88.223 1.00 89.38 100 PRO A CA 1
ATOM 772 C C . PRO A 1 100 ? -66.314 -3.079 87.360 1.00 89.38 100 PRO A C 1
ATOM 774 O O . PRO A 1 100 ? -65.364 -3.074 86.578 1.00 89.38 100 PRO A O 1
ATOM 777 N N . VAL A 1 101 ? -67.148 -4.124 87.439 1.00 90.44 101 VAL A N 1
ATOM 778 C CA . VAL A 1 101 ? -66.988 -5.338 86.619 1.00 90.44 101 VAL A CA 1
ATOM 779 C C . VAL A 1 101 ? -67.264 -5.061 85.138 1.00 90.44 101 VAL A C 1
ATOM 781 O O . VAL A 1 101 ? -66.511 -5.523 84.277 1.00 90.44 101 VAL A O 1
ATOM 784 N N . PHE A 1 102 ? -68.303 -4.282 84.812 1.00 89.38 102 PHE A N 1
ATOM 785 C CA . PHE A 1 102 ? -68.583 -3.897 83.427 1.00 89.38 102 PHE A CA 1
ATOM 786 C C . PHE A 1 102 ? -67.468 -3.018 82.847 1.00 89.38 102 PHE A C 1
ATOM 788 O O . PHE A 1 102 ? -67.014 -3.269 81.729 1.00 89.38 102 PHE A O 1
ATOM 795 N N . GLN A 1 103 ? -66.982 -2.040 83.615 1.00 90.88 103 GLN A N 1
ATOM 796 C CA . GLN A 1 103 ? -65.863 -1.186 83.210 1.00 90.88 103 GLN A CA 1
ATOM 797 C C . GLN A 1 103 ? -64.581 -2.001 83.010 1.00 90.88 103 GLN A C 1
ATOM 799 O O . GLN A 1 103 ? -63.944 -1.883 81.968 1.00 90.88 103 GLN A O 1
ATOM 804 N N . SER A 1 104 ? -64.261 -2.914 83.933 1.00 92.31 104 SER A N 1
ATOM 805 C CA . SER A 1 104 ? -63.128 -3.836 83.792 1.00 92.31 104 SER A CA 1
ATOM 806 C C . SER A 1 104 ? -63.234 -4.681 82.519 1.00 92.31 104 SER A C 1
ATOM 808 O O . SER A 1 104 ? -62.259 -4.819 81.777 1.00 92.31 104 SER A O 1
ATOM 810 N N . ARG A 1 105 ? -64.433 -5.195 82.203 1.00 91.69 105 ARG A N 1
ATOM 811 C CA . ARG A 1 105 ? -64.678 -5.927 80.953 1.00 91.69 105 ARG A CA 1
ATOM 812 C C . ARG A 1 105 ? -64.426 -5.053 79.724 1.00 91.69 105 ARG A C 1
ATOM 814 O O . ARG A 1 105 ? -63.810 -5.551 78.785 1.00 91.69 105 ARG A O 1
ATOM 821 N N . GLN A 1 106 ? -64.894 -3.804 79.713 1.00 91.25 106 GLN A N 1
ATOM 822 C CA . GLN A 1 106 ? -64.667 -2.880 78.596 1.00 91.25 106 GLN A CA 1
ATOM 823 C C . GLN A 1 106 ? -63.184 -2.561 78.420 1.00 91.25 106 GLN A C 1
ATOM 825 O O . GLN A 1 106 ? -62.643 -2.777 77.340 1.00 91.25 106 GLN A O 1
ATOM 830 N N . THR A 1 107 ? -62.496 -2.178 79.497 1.00 92.25 107 THR A N 1
ATOM 831 C CA . THR A 1 107 ? -61.052 -1.919 79.466 1.00 92.25 107 THR A CA 1
ATOM 832 C C . THR A 1 107 ? -60.276 -3.141 78.979 1.00 92.25 107 THR A C 1
ATOM 834 O O . THR A 1 107 ? -59.352 -3.003 78.178 1.00 92.25 107 THR A O 1
ATOM 837 N N . ARG A 1 108 ? -60.661 -4.355 79.398 1.00 93.06 108 ARG A N 1
ATOM 838 C CA . ARG A 1 108 ? -60.055 -5.592 78.890 1.00 93.06 108 ARG A CA 1
ATOM 839 C C . ARG A 1 108 ? -60.259 -5.744 77.384 1.00 93.06 108 ARG A C 1
ATOM 841 O O . ARG A 1 108 ? -59.288 -6.011 76.690 1.00 93.06 108 ARG A O 1
ATOM 848 N N . LEU A 1 109 ? -61.479 -5.556 76.878 1.00 94.50 109 LEU A N 1
ATOM 849 C CA . LEU A 1 109 ? -61.773 -5.678 75.444 1.00 94.50 109 LEU A CA 1
ATOM 850 C C . LEU A 1 109 ? -61.004 -4.644 74.608 1.00 94.50 109 LEU A C 1
ATOM 852 O O . LEU A 1 109 ? -60.449 -4.983 73.563 1.00 94.50 109 LEU A O 1
ATOM 856 N N . GLU A 1 110 ? -60.929 -3.398 75.074 1.00 95.00 110 GLU A N 1
ATOM 857 C CA . GLU A 1 110 ? -60.136 -2.345 74.431 1.00 95.00 110 GLU A CA 1
ATOM 858 C C . GLU A 1 110 ? -58.641 -2.683 74.443 1.00 95.00 110 GLU A C 1
ATOM 860 O O . GLU A 1 110 ? -57.962 -2.555 73.423 1.00 95.00 110 GLU A O 1
ATOM 865 N N . THR A 1 111 ? -58.135 -3.194 75.567 1.00 94.31 111 THR A N 1
ATOM 866 C CA . THR A 1 111 ? -56.737 -3.626 75.698 1.00 94.31 111 THR A CA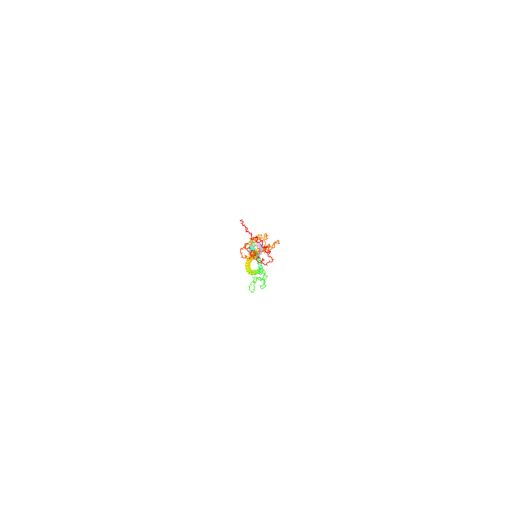 1
ATOM 867 C C . THR A 1 111 ? -56.428 -4.801 74.772 1.00 94.31 111 THR A C 1
ATOM 869 O O . THR A 1 111 ? -55.429 -4.772 74.056 1.00 94.31 111 THR A O 1
ATOM 872 N N . GLU A 1 112 ? -57.292 -5.817 74.724 1.00 94.50 112 GLU A N 1
ATOM 873 C CA . GLU A 1 112 ? -57.170 -6.964 73.817 1.00 94.50 112 GLU A CA 1
ATOM 874 C C . GLU A 1 112 ? -57.160 -6.517 72.350 1.00 94.50 112 GLU A C 1
ATOM 876 O O . GLU A 1 112 ? -56.345 -7.001 71.559 1.00 94.50 112 GLU A O 1
ATOM 881 N N . LYS A 1 113 ? -58.006 -5.544 71.987 1.00 95.44 113 LYS A N 1
ATOM 882 C CA . LYS A 1 113 ? -58.017 -4.947 70.647 1.00 95.44 113 LYS A CA 1
ATOM 883 C C . LYS A 1 113 ? -56.698 -4.236 70.337 1.00 95.44 113 LYS A C 1
ATOM 885 O O . LYS A 1 113 ? -56.092 -4.519 69.306 1.00 95.44 113 LYS A O 1
ATOM 890 N N . HIS A 1 114 ? -56.212 -3.375 71.231 1.00 96.19 114 HIS A N 1
ATOM 891 C CA . HIS A 1 114 ? -54.933 -2.686 71.044 1.00 96.19 114 HIS A CA 1
ATOM 892 C C . HIS A 1 114 ? -53.750 -3.656 70.938 1.00 96.19 114 HIS A C 1
ATOM 894 O O . HIS A 1 114 ? -52.868 -3.459 70.099 1.00 96.19 114 HIS A O 1
ATOM 900 N N . LEU A 1 115 ? -53.738 -4.718 71.748 1.00 93.56 115 LEU A N 1
ATOM 901 C CA . LEU A 1 115 ? -52.729 -5.773 71.672 1.00 93.56 115 LEU A CA 1
ATOM 902 C C . LEU A 1 115 ? -52.774 -6.488 70.320 1.00 93.56 115 LEU A C 1
ATOM 904 O O . LEU A 1 115 ? -51.722 -6.716 69.722 1.00 93.56 115 LEU A O 1
ATOM 908 N N . LYS A 1 116 ? -53.971 -6.794 69.808 1.00 94.88 116 LYS A N 1
ATOM 909 C CA . LYS A 1 116 ? -54.145 -7.405 68.487 1.00 94.88 116 LYS A CA 1
ATOM 910 C C . LYS A 1 116 ? -53.651 -6.492 67.365 1.00 94.88 116 LYS A C 1
ATOM 912 O O . LYS A 1 116 ? -52.854 -6.935 66.543 1.00 94.88 116 LYS A O 1
ATOM 917 N N . ASP A 1 117 ? -54.034 -5.217 67.374 1.00 93.06 117 ASP A N 1
ATOM 918 C CA . ASP A 1 117 ? -53.602 -4.243 66.364 1.00 93.06 117 ASP A CA 1
ATOM 919 C C . ASP A 1 117 ? -52.071 -4.080 66.363 1.00 93.06 117 ASP A C 1
ATOM 921 O O . ASP A 1 117 ? -51.430 -4.051 65.307 1.00 93.06 117 ASP A O 1
ATOM 925 N N . LYS A 1 118 ? -51.452 -4.031 67.553 1.00 93.62 118 LYS A N 1
ATOM 926 C CA . LYS A 1 118 ? -49.989 -3.987 67.697 1.00 93.62 118 LYS A CA 1
ATOM 927 C C . LYS A 1 118 ? -49.318 -5.272 67.224 1.00 93.62 118 LYS A C 1
ATOM 929 O O . LYS A 1 118 ? -48.289 -5.189 66.553 1.00 93.62 118 LYS A O 1
ATOM 934 N N . LEU A 1 119 ? -49.885 -6.437 67.534 1.00 94.06 119 LEU A N 1
ATOM 935 C CA . LEU A 1 119 ? -49.381 -7.727 67.066 1.00 94.06 119 LEU A CA 1
ATOM 936 C C . LEU A 1 119 ? -49.415 -7.814 65.536 1.00 94.06 119 LEU A C 1
ATOM 938 O O . LEU A 1 119 ? -48.433 -8.232 64.922 1.00 94.06 119 LEU A O 1
ATOM 942 N N . ASP A 1 120 ? -50.515 -7.390 64.918 1.00 93.44 120 ASP A N 1
ATOM 943 C CA . ASP A 1 120 ? -50.677 -7.412 63.466 1.00 93.44 120 ASP A CA 1
ATOM 944 C C . ASP A 1 120 ? -49.710 -6.436 62.779 1.00 93.44 120 ASP A C 1
ATOM 946 O O . ASP A 1 120 ? -49.064 -6.797 61.789 1.00 93.44 120 ASP A O 1
ATOM 950 N N . ALA A 1 121 ? -49.525 -5.233 63.333 1.00 93.00 121 ALA A N 1
ATOM 951 C CA . ALA A 1 121 ? -48.519 -4.282 62.858 1.00 93.00 121 ALA A CA 1
ATOM 952 C C . ALA A 1 121 ? -47.090 -4.843 62.981 1.00 93.00 121 ALA A C 1
ATOM 954 O O . ALA A 1 121 ? -46.307 -4.766 62.031 1.00 93.00 121 ALA 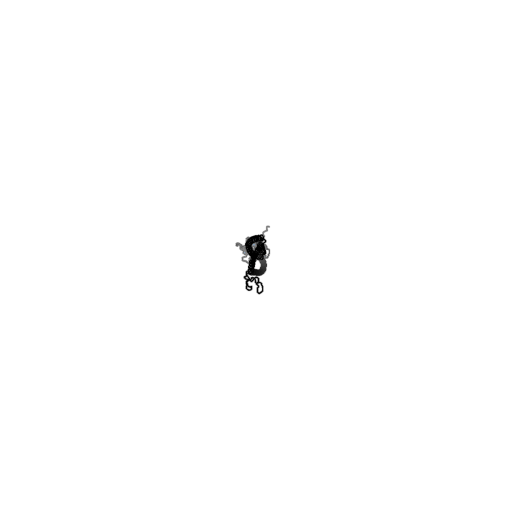A O 1
ATOM 955 N N . TYR A 1 122 ? -46.759 -5.463 64.118 1.00 93.19 122 TYR A N 1
ATOM 956 C CA . TYR A 1 122 ? -45.455 -6.088 64.340 1.00 93.19 122 TYR A CA 1
ATOM 957 C C . TYR A 1 122 ? -45.196 -7.228 63.345 1.00 93.19 122 TYR A C 1
ATOM 959 O O . TYR A 1 122 ? -44.136 -7.277 62.720 1.00 93.19 122 TYR A O 1
ATOM 967 N N . ARG A 1 123 ? -46.182 -8.108 63.117 1.00 92.50 123 ARG A N 1
ATOM 968 C CA . ARG A 1 123 ? -46.087 -9.204 62.137 1.00 92.50 123 ARG A CA 1
ATOM 969 C C . ARG A 1 123 ? -45.883 -8.697 60.709 1.00 92.50 123 ARG A C 1
ATOM 971 O O . ARG A 1 123 ? -45.047 -9.250 59.988 1.00 92.50 123 ARG A O 1
ATOM 978 N N . LYS A 1 124 ? -46.603 -7.646 60.298 1.00 93.12 124 LYS A N 1
ATOM 979 C CA . LYS A 1 124 ? -46.416 -7.009 58.981 1.00 93.12 124 LYS A CA 1
ATOM 980 C C . LYS A 1 124 ? -45.002 -6.450 58.831 1.00 93.12 124 LYS A C 1
ATOM 982 O O . LYS A 1 124 ? -44.334 -6.783 57.854 1.00 93.12 124 LYS A O 1
ATOM 987 N N . ASN A 1 125 ? -44.517 -5.690 59.816 1.00 92.94 125 ASN A N 1
ATOM 988 C CA . ASN A 1 125 ? -43.164 -5.125 59.795 1.00 92.94 125 ASN A CA 1
ATOM 989 C C . ASN A 1 125 ? -42.082 -6.208 59.752 1.00 92.94 125 ASN A C 1
ATOM 991 O O . ASN A 1 125 ? -41.167 -6.120 58.937 1.00 92.94 125 ASN A O 1
ATOM 995 N N . MET A 1 126 ? -42.214 -7.261 60.561 1.00 92.56 126 MET A N 1
ATOM 996 C CA . MET A 1 126 ? -41.271 -8.382 60.568 1.00 92.56 126 MET A CA 1
ATOM 997 C C . MET A 1 126 ? -41.234 -9.104 59.212 1.00 92.56 126 MET A C 1
ATOM 999 O O . MET A 1 126 ? -40.169 -9.476 58.720 1.00 92.56 126 MET A O 1
ATOM 1003 N N . THR A 1 127 ? -42.393 -9.269 58.565 1.00 92.19 127 THR A N 1
ATOM 1004 C CA . THR A 1 127 ? -42.486 -9.882 57.230 1.00 92.19 127 THR A CA 1
ATOM 1005 C C . THR A 1 127 ? -41.850 -8.992 56.160 1.00 92.19 127 THR A C 1
ATOM 1007 O O . THR A 1 127 ? -41.071 -9.489 55.346 1.00 92.19 127 THR A O 1
ATOM 1010 N N . ALA A 1 128 ? -42.117 -7.682 56.197 1.00 91.94 128 ALA A N 1
ATOM 1011 C CA . ALA A 1 128 ? -41.511 -6.706 55.293 1.00 91.94 128 ALA A CA 1
ATOM 1012 C C . ALA A 1 128 ? -39.981 -6.678 55.447 1.00 91.94 128 ALA A C 1
ATOM 1014 O O . ALA A 1 128 ? -39.263 -6.867 54.466 1.00 91.94 128 ALA A O 1
ATOM 1015 N N . GLN A 1 129 ? -39.472 -6.579 56.679 1.00 92.44 129 GLN A N 1
ATOM 1016 C CA . GLN A 1 129 ? -38.033 -6.625 56.955 1.00 92.44 129 GLN A CA 1
ATOM 1017 C C . GLN A 1 129 ? -37.396 -7.931 56.472 1.00 92.44 129 GLN A C 1
ATOM 1019 O O . GLN A 1 129 ? -36.354 -7.895 55.821 1.00 92.44 129 GLN A O 1
ATOM 1024 N N . LYS A 1 130 ? -38.039 -9.085 56.704 1.00 93.12 130 LYS A N 1
ATOM 1025 C CA . LYS A 1 130 ? -37.568 -10.382 56.194 1.00 93.12 130 LYS A CA 1
ATOM 1026 C C . LYS A 1 130 ? -37.501 -10.413 54.663 1.00 93.12 130 LYS A C 1
ATOM 1028 O O . LYS A 1 130 ? -36.571 -11.000 54.114 1.00 93.12 130 LYS A O 1
ATOM 1033 N N . SER A 1 131 ? -38.464 -9.802 53.969 1.00 92.44 131 SER A N 1
ATOM 1034 C CA . SER A 1 131 ? -38.448 -9.711 52.504 1.00 92.44 131 SER A CA 1
ATOM 1035 C C . SER A 1 131 ? -37.338 -8.793 51.983 1.00 92.44 131 SER A C 1
ATOM 1037 O O . SER A 1 131 ? -36.594 -9.210 51.098 1.00 92.44 131 SER A O 1
ATOM 1039 N N . SER A 1 132 ? -37.135 -7.621 52.594 1.00 92.81 132 SER A N 1
ATOM 1040 C CA . SER A 1 132 ? -36.036 -6.712 52.243 1.00 92.81 132 SER A CA 1
ATOM 1041 C C . SER A 1 132 ? -34.665 -7.340 52.501 1.00 92.81 132 SER A C 1
ATOM 1043 O O . SER A 1 132 ? -33.764 -7.189 51.684 1.00 92.81 132 SER A O 1
ATOM 1045 N N . LEU A 1 133 ? -34.511 -8.102 53.590 1.00 92.00 133 LEU A N 1
ATOM 1046 C CA . LEU A 1 133 ? -33.290 -8.865 53.880 1.00 92.00 133 LEU A CA 1
ATOM 1047 C C . LEU A 1 133 ? -33.000 -9.920 52.809 1.00 92.00 133 LEU A C 1
ATOM 1049 O O . LEU A 1 133 ? -31.862 -10.031 52.362 1.00 92.00 133 LEU A O 1
ATOM 1053 N N . LYS A 1 134 ? -34.018 -10.664 52.357 1.00 90.56 134 LYS A N 1
ATOM 1054 C CA . LYS A 1 134 ? -33.862 -11.627 51.254 1.00 90.56 134 LYS A CA 1
ATOM 1055 C C . LYS A 1 134 ? -33.474 -10.945 49.943 1.00 90.56 134 LYS A C 1
ATOM 1057 O O . LYS A 1 134 ? -32.627 -11.459 49.218 1.00 90.56 134 LYS A O 1
ATOM 1062 N N . GLU A 1 135 ? -34.083 -9.804 49.632 1.00 90.50 135 GLU A N 1
ATOM 1063 C CA . GLU A 1 135 ? -33.751 -9.041 48.426 1.00 90.50 135 GLU A CA 1
ATOM 1064 C C . GLU A 1 135 ? -32.318 -8.496 48.485 1.00 90.50 135 GLU A C 1
ATOM 1066 O O . GLU A 1 135 ? -31.571 -8.617 47.514 1.00 90.50 135 GLU A O 1
ATOM 1071 N N . LEU A 1 136 ? -31.907 -7.959 49.637 1.00 88.00 136 LEU A N 1
ATOM 1072 C CA . LEU A 1 136 ? -30.543 -7.488 49.855 1.00 88.00 136 LEU A CA 1
ATOM 1073 C C . LEU A 1 136 ? -29.534 -8.635 49.741 1.00 88.00 136 LEU A C 1
ATOM 1075 O O . LEU A 1 136 ? -28.524 -8.485 49.062 1.00 88.00 136 LEU A O 1
ATOM 1079 N N . GLN A 1 137 ? -29.828 -9.797 50.330 1.00 86.25 137 GLN A N 1
ATOM 1080 C CA . GLN A 1 137 ? -28.994 -10.992 50.205 1.00 86.25 137 GLN A CA 1
ATOM 1081 C C . GLN A 1 137 ? -28.809 -11.400 48.737 1.00 86.25 137 GLN A C 1
ATOM 1083 O O . GLN A 1 137 ? -27.687 -11.692 48.331 1.00 86.25 137 GLN A O 1
ATOM 1088 N N . LYS A 1 138 ? -29.877 -11.363 47.926 1.00 84.50 138 LYS A N 1
ATOM 1089 C CA . LYS A 1 138 ? -29.793 -11.646 46.487 1.00 84.50 138 LYS A CA 1
ATOM 1090 C C . LYS A 1 138 ? -28.912 -10.625 45.759 1.00 84.50 138 LYS A C 1
ATOM 1092 O O . LYS A 1 138 ? -28.022 -11.016 45.017 1.00 84.50 138 LYS A O 1
ATOM 1097 N N . LYS A 1 139 ? -29.108 -9.325 46.015 1.00 84.50 139 LYS A N 1
ATOM 1098 C CA . LYS A 1 139 ? -28.291 -8.259 45.405 1.00 84.50 139 LYS A CA 1
ATOM 1099 C C . LYS A 1 139 ? -26.812 -8.376 45.776 1.00 84.50 139 LYS A C 1
ATOM 1101 O O . LYS A 1 139 ? -25.963 -8.138 44.929 1.00 84.50 139 LYS A O 1
ATOM 1106 N N . VAL A 1 140 ? -26.498 -8.760 47.014 1.00 81.94 140 VAL A N 1
ATOM 1107 C CA . VAL A 1 140 ? -25.114 -8.991 47.458 1.00 81.94 140 VAL A CA 1
ATOM 1108 C C . VAL A 1 140 ? -24.511 -10.232 46.797 1.00 81.94 140 VAL A C 1
ATOM 1110 O O . VAL A 1 140 ? -23.349 -10.195 46.412 1.00 81.94 140 VAL A O 1
ATOM 1113 N N . GLN A 1 141 ? -25.283 -11.306 46.611 1.00 73.69 141 GLN A N 1
ATOM 1114 C CA . GLN A 1 141 ? -24.824 -12.488 45.868 1.00 73.69 141 GLN A CA 1
ATOM 1115 C C . GLN A 1 141 ? -24.583 -12.196 44.376 1.00 73.69 141 GLN A C 1
ATOM 1117 O O . GLN A 1 141 ? -23.654 -12.752 43.796 1.00 73.69 141 GLN A O 1
ATOM 1122 N N . ASP A 1 142 ? -25.369 -11.298 43.774 1.00 74.12 142 ASP A N 1
ATOM 1123 C CA . ASP A 1 142 ? -25.198 -10.871 42.377 1.00 74.12 142 ASP A CA 1
ATOM 1124 C C . ASP A 1 142 ? -23.979 -9.944 42.171 1.00 74.12 142 ASP A C 1
ATOM 1126 O O . ASP A 1 142 ? -23.501 -9.793 41.043 1.00 74.12 142 ASP A O 1
ATOM 1130 N N . LEU A 1 143 ? -23.425 -9.343 43.235 1.00 73.38 143 LEU A N 1
ATOM 1131 C CA . LEU A 1 143 ? -22.180 -8.566 43.180 1.00 73.38 143 LEU A CA 1
ATOM 1132 C C . LEU A 1 143 ? -20.966 -9.502 43.064 1.00 73.38 143 LEU A C 1
ATOM 1134 O O . LEU A 1 143 ? -20.205 -9.697 44.009 1.00 73.38 143 LEU A O 1
ATOM 1138 N N . ASN A 1 144 ? -20.772 -10.079 41.878 1.00 73.88 144 ASN A N 1
ATOM 1139 C CA . ASN A 1 144 ? -19.663 -10.983 41.589 1.00 73.88 144 ASN A CA 1
ATOM 1140 C C . ASN A 1 144 ? -18.574 -10.302 40.739 1.00 73.88 144 ASN A C 1
ATOM 1142 O O . ASN A 1 144 ? -18.705 -10.149 39.520 1.00 73.88 144 ASN A O 1
ATOM 1146 N N . VAL A 1 145 ? -17.460 -9.941 41.385 1.00 80.12 145 VAL A N 1
ATOM 1147 C CA . VAL A 1 145 ? -16.277 -9.334 40.743 1.00 80.12 145 VAL A CA 1
ATOM 1148 C C . VAL A 1 145 ? -15.652 -10.269 39.702 1.00 80.12 145 VAL A C 1
ATOM 1150 O O . VAL A 1 145 ? -15.080 -9.792 38.721 1.00 80.12 145 VAL A O 1
ATOM 1153 N N . ASN A 1 146 ? -15.836 -11.585 39.832 1.00 85.81 146 ASN A N 1
ATOM 1154 C CA . ASN A 1 146 ? -15.243 -12.563 38.926 1.00 85.81 146 ASN A CA 1
ATOM 1155 C C . ASN A 1 146 ? -15.785 -12.418 37.502 1.00 85.81 146 ASN A C 1
ATOM 1157 O O . ASN A 1 146 ? -15.038 -12.555 36.536 1.00 85.81 146 ASN A O 1
ATOM 1161 N N . HIS A 1 147 ? -17.072 -12.084 37.346 1.00 86.19 147 HIS A N 1
ATOM 1162 C CA . HIS A 1 147 ? -17.658 -11.894 36.017 1.00 86.19 147 HIS A CA 1
ATOM 1163 C C . HIS A 1 147 ? -17.052 -10.683 35.299 1.00 86.19 147 HIS A C 1
ATOM 1165 O O . HIS A 1 147 ? -16.746 -10.740 34.106 1.00 86.19 147 HIS A O 1
ATOM 1171 N N . ILE A 1 148 ? -16.825 -9.599 36.042 1.00 87.31 148 ILE A N 1
ATOM 1172 C CA . ILE A 1 148 ? -16.140 -8.410 35.531 1.00 87.31 148 ILE A CA 1
ATOM 1173 C C . ILE A 1 148 ? -14.690 -8.763 35.189 1.00 87.31 148 ILE A C 1
ATOM 1175 O O . ILE A 1 148 ? -14.208 -8.398 34.118 1.00 87.31 148 ILE A O 1
ATOM 1179 N N . ASN A 1 149 ? -14.015 -9.534 36.043 1.00 90.38 149 ASN A N 1
ATOM 1180 C CA . ASN A 1 149 ? -12.638 -9.952 35.815 1.00 90.38 149 ASN A CA 1
ATOM 1181 C C . ASN A 1 149 ? -12.485 -10.803 34.544 1.00 90.38 149 ASN A C 1
ATOM 1183 O O . ASN A 1 149 ? -11.557 -10.575 33.768 1.00 90.38 149 ASN A O 1
ATOM 1187 N N . VAL A 1 150 ? -13.439 -11.699 34.256 1.00 91.12 150 VAL A N 1
ATOM 1188 C CA . VAL A 1 150 ? -13.469 -12.454 32.990 1.00 91.12 150 VAL A CA 1
ATOM 1189 C C . VAL A 1 150 ? -13.564 -11.504 31.801 1.00 91.12 150 VAL A C 1
ATOM 1191 O O . VAL A 1 150 ? -12.806 -11.650 30.847 1.00 91.12 150 VAL A O 1
ATOM 1194 N N . LYS A 1 151 ? -14.448 -10.501 31.846 1.00 91.44 151 LYS A N 1
ATOM 1195 C CA . LYS A 1 151 ? -14.604 -9.565 30.722 1.00 91.44 151 LYS A CA 1
ATOM 1196 C C . LYS A 1 151 ? -13.395 -8.654 30.519 1.00 91.44 151 LYS A C 1
ATOM 1198 O O . LYS A 1 151 ? -13.085 -8.313 29.382 1.00 91.44 151 LYS A O 1
ATOM 1203 N N . ILE A 1 152 ? -12.722 -8.248 31.592 1.00 92.56 152 ILE A N 1
ATOM 1204 C CA . ILE A 1 152 ? -11.619 -7.281 31.527 1.00 92.56 152 ILE A CA 1
ATOM 1205 C C . ILE A 1 152 ? -10.269 -7.979 31.333 1.00 92.56 152 ILE A C 1
ATOM 1207 O O . ILE A 1 152 ? -9.543 -7.651 30.397 1.00 92.56 152 ILE A O 1
ATOM 1211 N N . CYS A 1 153 ? -9.954 -8.961 32.175 1.00 92.94 153 CYS A N 1
ATOM 1212 C CA . CYS A 1 153 ? -8.670 -9.658 32.188 1.00 92.94 153 CYS A CA 1
ATOM 1213 C C . CYS A 1 153 ? -8.709 -10.995 31.433 1.00 92.94 153 CYS A C 1
ATOM 1215 O O . CYS A 1 153 ? -7.693 -11.406 30.889 1.00 92.94 153 CYS A O 1
ATOM 1217 N N . GLY A 1 154 ? -9.867 -11.657 31.330 1.00 93.00 154 GLY A N 1
ATOM 1218 C CA . GLY A 1 154 ? -10.030 -12.915 30.581 1.00 93.00 154 GLY A CA 1
ATOM 1219 C C . GLY A 1 154 ? -10.215 -14.165 31.441 1.00 93.00 154 GLY A C 1
ATOM 1220 O O . GLY A 1 154 ? -10.413 -15.241 30.886 1.00 93.00 154 GLY A O 1
ATOM 1221 N N . ALA A 1 155 ? -10.175 -14.040 32.772 1.00 91.94 155 ALA A N 1
ATOM 1222 C CA . ALA A 1 155 ? -10.379 -15.141 33.717 1.00 91.94 155 ALA A CA 1
ATOM 1223 C C . ALA A 1 155 ? -11.108 -14.673 34.996 1.00 91.94 155 ALA A C 1
ATOM 1225 O O . ALA A 1 155 ? -11.142 -13.470 35.259 1.00 91.94 155 ALA A O 1
ATOM 1226 N N . PRO A 1 156 ? -11.666 -15.584 35.816 1.00 89.19 156 PRO A N 1
ATOM 1227 C CA . PRO A 1 156 ? -12.428 -15.234 37.021 1.00 89.19 156 PRO A CA 1
ATOM 1228 C C . PRO A 1 156 ? -11.635 -14.466 38.086 1.00 89.19 156 PRO A C 1
ATOM 1230 O O . PRO A 1 156 ? -12.219 -13.639 38.772 1.00 89.19 156 PRO A O 1
ATOM 1233 N N . GLY A 1 157 ? -10.316 -14.662 38.194 1.00 86.44 157 GLY A N 1
ATOM 1234 C CA . GLY A 1 157 ? -9.485 -13.953 39.183 1.00 86.44 157 GLY A CA 1
ATOM 1235 C C . GLY A 1 157 ? -9.739 -14.380 40.630 1.00 86.44 157 GLY A C 1
ATOM 1236 O O . GLY A 1 157 ? -9.487 -13.613 41.552 1.00 86.44 157 GLY A O 1
ATOM 1237 N N . ASP A 1 158 ? -10.263 -15.588 40.811 1.00 85.44 158 ASP A N 1
ATOM 1238 C CA . ASP A 1 158 ? -10.510 -16.264 42.084 1.00 85.44 158 ASP A CA 1
ATOM 1239 C C . ASP A 1 158 ? -9.263 -16.971 42.643 1.00 85.44 158 ASP A C 1
ATOM 1241 O O . ASP A 1 158 ? -9.231 -17.351 43.812 1.00 85.44 158 ASP A O 1
ATOM 1245 N N . GLN A 1 159 ? -8.225 -17.121 41.821 1.00 86.75 159 GLN A N 1
ATOM 1246 C CA . GLN A 1 159 ? -6.921 -17.641 42.215 1.00 86.75 159 GLN A CA 1
ATOM 1247 C C . GLN A 1 159 ? -6.016 -16.531 42.773 1.00 86.75 159 GLN A C 1
ATOM 1249 O O . GLN A 1 159 ? -6.125 -15.375 42.346 1.00 86.75 159 GLN A O 1
ATOM 1254 N N . PRO A 1 160 ? -5.090 -16.859 43.694 1.00 88.12 160 PRO A N 1
ATOM 1255 C CA . PRO A 1 160 ? -4.075 -15.912 44.131 1.00 88.12 160 PRO A CA 1
ATOM 1256 C C . PRO A 1 160 ? -3.212 -15.448 42.944 1.00 88.12 160 PRO A C 1
ATOM 1258 O O . PRO A 1 160 ? -3.093 -16.117 41.915 1.00 88.12 160 PRO A O 1
ATOM 1261 N N . CYS A 1 161 ? -2.700 -14.222 43.047 1.00 88.56 161 CYS A N 1
ATOM 1262 C CA . CYS A 1 161 ? -2.195 -13.468 41.900 1.00 88.56 161 CYS A CA 1
ATOM 1263 C C . CYS A 1 161 ? -0.977 -14.111 41.208 1.00 88.56 161 CYS A C 1
ATOM 1265 O O . CYS A 1 161 ? -0.813 -14.003 39.991 1.00 88.56 161 CYS A O 1
ATOM 1267 N N . ASP A 1 162 ? -0.155 -14.814 41.978 1.00 86.44 162 ASP A N 1
ATOM 1268 C CA . ASP A 1 162 ? 0.956 -15.651 41.528 1.00 86.44 162 ASP A CA 1
ATOM 1269 C C . ASP A 1 162 ? 0.486 -16.767 40.579 1.00 86.44 162 ASP A C 1
ATOM 1271 O O . ASP A 1 162 ? 1.102 -16.996 39.540 1.00 86.44 162 ASP A O 1
ATOM 1275 N N . GLN A 1 163 ? -0.656 -17.387 40.882 1.00 87.00 163 GLN A N 1
ATOM 1276 C CA . GLN A 1 163 ? -1.205 -18.535 40.155 1.00 87.00 163 GLN A CA 1
ATOM 1277 C C . GLN A 1 163 ? -2.224 -18.154 39.077 1.00 87.00 163 GLN A C 1
ATOM 1279 O O . GLN A 1 163 ? -2.454 -18.940 38.162 1.00 87.00 163 GLN A O 1
ATOM 1284 N N . ALA A 1 164 ? -2.808 -16.954 39.141 1.00 88.88 164 ALA A N 1
ATOM 1285 C CA . ALA A 1 164 ? -3.796 -16.484 38.176 1.00 88.88 164 ALA A CA 1
ATOM 1286 C C . ALA A 1 164 ? -3.140 -16.141 36.815 1.00 88.88 164 ALA A C 1
ATOM 1288 O O . ALA A 1 164 ? -2.479 -15.100 36.703 1.00 88.88 164 ALA A O 1
ATOM 1289 N N . PRO A 1 165 ? -3.357 -16.932 35.742 1.00 87.75 165 PRO A N 1
ATOM 1290 C CA . PRO A 1 165 ? -2.659 -16.752 34.463 1.00 87.75 165 PRO A CA 1
ATOM 1291 C C . PRO A 1 165 ? -3.028 -15.438 33.763 1.00 87.75 165 PRO A C 1
ATOM 1293 O O . PRO A 1 165 ? -2.171 -14.787 33.179 1.00 87.75 165 PRO A O 1
ATOM 1296 N N . CYS A 1 166 ? -4.288 -15.012 33.881 1.00 92.38 166 CYS A N 1
ATOM 1297 C CA . CYS A 1 166 ? -4.761 -13.720 33.378 1.00 92.38 166 CYS A CA 1
ATOM 1298 C C . CYS A 1 166 ? -4.844 -12.647 34.474 1.00 92.38 166 CYS A C 1
ATOM 1300 O O . CYS A 1 166 ? -5.365 -11.563 34.225 1.00 92.38 166 CYS A O 1
ATOM 1302 N N . GLY A 1 167 ? -4.395 -12.943 35.696 1.00 91.56 167 GLY A N 1
ATOM 1303 C CA . GLY A 1 167 ? -4.465 -12.038 36.840 1.00 91.56 167 GLY A CA 1
ATOM 1304 C C . GLY A 1 167 ? -5.877 -11.565 37.214 1.00 91.56 167 GLY A C 1
ATOM 1305 O O . GLY A 1 167 ? -6.864 -12.293 37.066 1.00 91.56 167 GLY A O 1
ATOM 1306 N N . GLY A 1 168 ? -5.985 -10.332 37.720 1.00 88.88 168 GLY A N 1
ATOM 1307 C CA . GLY A 1 168 ? -7.274 -9.773 38.113 1.00 88.88 168 GLY A CA 1
ATOM 1308 C C . GLY A 1 168 ? -7.284 -8.365 38.713 1.00 88.88 168 GLY A C 1
ATOM 1309 O O . GLY A 1 168 ? -6.267 -7.678 38.772 1.00 88.88 168 GLY A O 1
ATOM 1310 N N . ALA A 1 169 ? -8.461 -7.934 39.179 1.00 81.31 169 ALA A N 1
ATOM 1311 C CA . ALA A 1 169 ? -8.774 -6.551 39.557 1.00 81.31 169 ALA A CA 1
ATOM 1312 C C . ALA A 1 169 ? -7.891 -5.928 40.654 1.00 81.31 169 ALA A C 1
ATOM 1314 O O . ALA A 1 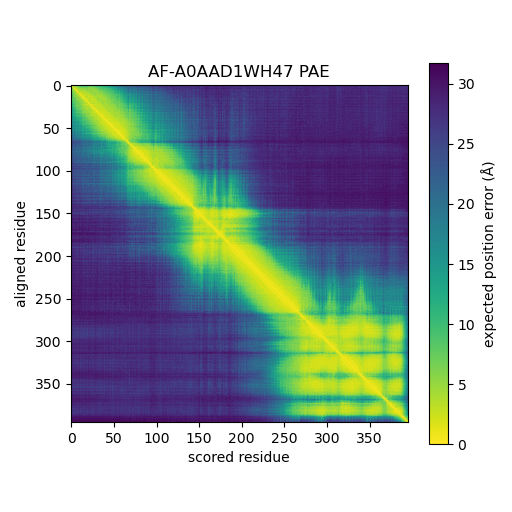169 ? -7.907 -4.710 40.795 1.00 81.31 169 ALA A O 1
ATOM 1315 N N . ASN A 1 170 ? -7.117 -6.708 41.410 1.00 83.94 170 ASN A N 1
ATOM 1316 C CA . ASN A 1 170 ? -6.087 -6.211 42.335 1.00 83.94 170 ASN A CA 1
ATOM 1317 C C . ASN A 1 170 ? -4.756 -6.961 42.244 1.00 83.94 170 ASN A C 1
ATOM 1319 O O . ASN A 1 170 ? -3.882 -6.786 43.086 1.00 83.94 170 ASN A O 1
ATOM 1323 N N . CYS A 1 171 ? -4.593 -7.759 41.198 1.00 90.62 171 CYS A N 1
ATOM 1324 C CA . CYS A 1 171 ? -3.406 -8.555 40.983 1.00 90.62 171 CYS A CA 1
ATOM 1325 C C . CYS A 1 171 ? -2.267 -7.652 40.486 1.00 90.62 171 CYS A C 1
ATOM 1327 O O . CYS A 1 171 ? -2.464 -6.815 39.594 1.00 90.62 171 CYS A O 1
ATOM 1329 N N . ARG A 1 172 ? -1.092 -7.789 41.100 1.00 90.25 172 ARG A N 1
ATOM 1330 C CA . ARG A 1 172 ? 0.136 -7.113 40.695 1.00 90.25 172 ARG A CA 1
ATOM 1331 C C . ARG A 1 172 ? 1.269 -8.122 40.547 1.00 90.25 172 ARG A C 1
ATOM 1333 O O . ARG A 1 172 ? 1.271 -9.120 41.260 1.00 90.25 172 ARG A O 1
ATOM 1340 N N . ASP A 1 173 ? 2.158 -7.878 39.598 1.00 85.88 173 ASP A N 1
ATOM 1341 C CA . ASP A 1 173 ? 3.401 -8.637 39.456 1.00 85.88 173 ASP A CA 1
ATOM 1342 C C . ASP A 1 173 ? 4.455 -8.186 40.482 1.00 85.88 173 ASP A C 1
ATOM 1344 O O . ASP A 1 173 ? 4.201 -7.306 41.315 1.00 85.88 173 ASP A O 1
ATOM 1348 N N . ASP A 1 174 ? 5.623 -8.828 40.443 1.00 86.94 174 ASP A N 1
ATOM 1349 C CA . ASP A 1 174 ? 6.728 -8.595 41.375 1.00 86.94 174 ASP A CA 1
ATOM 1350 C C . ASP A 1 174 ? 7.328 -7.184 41.221 1.00 86.94 174 ASP A C 1
ATOM 1352 O O . ASP A 1 174 ? 7.865 -6.626 42.179 1.00 86.94 174 ASP A O 1
ATOM 1356 N N . GLU A 1 175 ? 7.168 -6.553 40.051 1.00 88.25 175 GLU A N 1
ATOM 1357 C CA . GLU A 1 175 ? 7.509 -5.146 39.813 1.00 88.25 175 GLU A CA 1
ATOM 1358 C C . GLU A 1 175 ? 6.419 -4.165 40.291 1.00 88.25 175 GLU A C 1
ATOM 1360 O O . GLU A 1 175 ? 6.564 -2.943 40.178 1.00 88.25 175 GLU A O 1
ATOM 1365 N N . GLY A 1 176 ? 5.312 -4.676 40.830 1.00 87.88 176 GLY A N 1
ATOM 1366 C CA . GLY A 1 176 ? 4.188 -3.890 41.317 1.00 87.88 176 GLY A CA 1
ATOM 1367 C C . GLY A 1 176 ? 3.283 -3.340 40.212 1.00 87.88 176 GLY A C 1
ATOM 1368 O O . GLY A 1 176 ? 2.389 -2.541 40.511 1.00 87.88 176 GLY A O 1
ATOM 1369 N N . GLN A 1 177 ? 3.453 -3.743 38.954 1.00 87.88 177 GLN A N 1
ATOM 1370 C CA . GLN A 1 177 ? 2.548 -3.396 37.861 1.00 87.88 177 GLN A CA 1
ATOM 1371 C C . GLN A 1 177 ? 1.285 -4.253 37.898 1.00 87.88 177 GLN A C 1
ATOM 1373 O O . GLN A 1 177 ? 1.205 -5.278 38.560 1.00 87.88 177 GLN A O 1
ATOM 1378 N N . ARG A 1 178 ? 0.221 -3.786 37.241 1.00 88.81 178 ARG A N 1
ATOM 1379 C CA . ARG A 1 178 ? -1.085 -4.456 37.271 1.00 88.81 178 ARG A CA 1
ATOM 1380 C C . ARG A 1 178 ? -1.056 -5.693 36.374 1.00 88.81 178 ARG A C 1
ATOM 1382 O O . ARG A 1 178 ? -0.970 -5.565 35.158 1.00 88.81 178 ARG A O 1
ATOM 1389 N N . LYS A 1 179 ? -1.249 -6.871 36.965 1.00 90.12 179 LYS A N 1
ATOM 1390 C CA . LYS A 1 179 ? -1.349 -8.149 36.254 1.00 90.12 179 LYS A CA 1
ATOM 1391 C C . LYS A 1 179 ? -2.811 -8.408 35.882 1.00 90.12 179 LYS A C 1
ATOM 1393 O O . LYS A 1 179 ? -3.610 -8.849 36.706 1.00 90.12 179 LYS A O 1
ATOM 1398 N N . CYS A 1 180 ? -3.186 -8.072 34.651 1.00 92.06 180 CYS A N 1
ATOM 1399 C CA . CYS A 1 180 ? -4.529 -8.284 34.109 1.00 92.06 180 CYS A CA 1
ATOM 1400 C C . CYS A 1 180 ? -4.450 -8.541 32.601 1.00 92.06 180 CYS A C 1
ATOM 1402 O O . CYS A 1 180 ? -4.052 -7.669 31.831 1.00 92.06 180 CYS A O 1
ATOM 1404 N N . GLY A 1 181 ? -4.850 -9.737 32.181 1.00 89.75 181 GLY A N 1
ATOM 1405 C CA . GLY A 1 181 ? -4.601 -10.241 30.840 1.00 89.75 181 GLY A CA 1
ATOM 1406 C C . GLY A 1 181 ? -3.261 -10.952 30.714 1.00 89.75 181 GLY A C 1
ATOM 1407 O O . GLY A 1 181 ? -2.612 -11.284 31.699 1.00 89.75 181 GLY A O 1
ATOM 1408 N N . GLY A 1 182 ? -2.888 -11.215 29.470 1.00 87.56 182 GLY A N 1
ATOM 1409 C CA . GLY A 1 182 ? -1.725 -12.003 29.100 1.00 87.56 182 GLY A CA 1
ATOM 1410 C C . GLY A 1 182 ? -1.963 -12.692 27.763 1.00 87.56 182 GLY A C 1
ATOM 1411 O O . GLY A 1 182 ? -3.048 -12.606 27.175 1.00 87.56 182 GLY A O 1
ATOM 1412 N N . GLU A 1 183 ? -0.941 -13.374 27.269 1.00 86.19 183 GLU A N 1
ATOM 1413 C CA . GLU A 1 183 ? -1.070 -14.209 26.081 1.00 86.19 183 GLU A CA 1
ATOM 1414 C C . GLU A 1 183 ? -2.029 -15.381 26.364 1.00 86.19 183 GLU A C 1
ATOM 1416 O O . GLU A 1 183 ? -1.947 -16.027 27.404 1.00 86.19 183 GLU A O 1
ATOM 1421 N N . GLY A 1 184 ? -3.000 -15.610 25.475 1.00 89.38 184 GLY A N 1
ATOM 1422 C CA . GLY A 1 184 ? -4.057 -16.617 25.667 1.00 89.38 184 GLY A CA 1
ATOM 1423 C C . GLY A 1 184 ? -5.281 -16.151 26.472 1.00 89.38 184 GLY A C 1
ATOM 1424 O O . GLY A 1 184 ? -6.268 -16.880 26.548 1.00 89.38 184 GLY A O 1
ATOM 1425 N N . CYS A 1 185 ? -5.269 -14.935 27.021 1.00 93.75 185 CYS A N 1
ATOM 1426 C CA . CYS A 1 185 ? -6.407 -14.366 27.741 1.00 93.75 185 CYS A CA 1
ATOM 1427 C C . CYS A 1 185 ? -7.364 -13.622 26.797 1.00 93.75 185 CYS A C 1
ATOM 1429 O O . CYS A 1 185 ? -6.943 -12.791 25.995 1.00 93.75 185 CYS A O 1
ATOM 1431 N N . ASN A 1 186 ? -8.671 -13.856 26.946 1.00 93.62 186 ASN A N 1
ATOM 1432 C CA . ASN A 1 186 ? -9.710 -13.301 26.061 1.00 93.62 186 ASN A CA 1
ATOM 1433 C C . ASN A 1 186 ? -10.450 -12.087 26.659 1.00 93.62 186 ASN A C 1
ATOM 1435 O O . ASN A 1 186 ? -11.580 -11.790 26.275 1.00 93.62 186 ASN A O 1
ATOM 1439 N N . GLY A 1 187 ? -9.833 -11.406 27.628 1.00 93.31 187 GLY A N 1
ATOM 1440 C CA . GLY A 1 187 ? -10.372 -10.181 28.219 1.00 93.31 187 GLY A CA 1
ATOM 1441 C C . GLY A 1 187 ? -10.159 -8.949 27.336 1.00 93.31 187 GLY A C 1
ATOM 1442 O O . GLY A 1 187 ? -9.333 -8.947 26.423 1.00 93.31 187 GLY A O 1
ATOM 1443 N N . ALA A 1 188 ? -10.861 -7.861 27.644 1.00 94.62 188 ALA A N 1
ATOM 1444 C CA . ALA A 1 188 ? -10.734 -6.590 26.934 1.00 94.62 188 ALA A CA 1
ATOM 1445 C C . ALA A 1 188 ? -9.293 -6.041 26.924 1.00 94.62 188 ALA A C 1
ATOM 1447 O O . ALA A 1 188 ? -8.812 -5.601 25.879 1.00 94.62 188 ALA A O 1
ATOM 1448 N N . VAL A 1 189 ? -8.590 -6.104 28.061 1.00 92.88 189 VAL A N 1
ATOM 1449 C CA . VAL A 1 189 ? -7.211 -5.604 28.200 1.00 92.88 189 VAL A CA 1
ATOM 1450 C C . VAL A 1 189 ? -6.244 -6.335 27.258 1.00 92.88 189 VAL A C 1
ATOM 1452 O O . VAL A 1 189 ? -5.695 -5.670 26.380 1.00 92.88 189 VAL A O 1
ATOM 1455 N N . PRO A 1 190 ? -6.058 -7.670 27.332 1.00 92.44 190 PRO A N 1
ATOM 1456 C CA . PRO A 1 190 ? -5.099 -8.364 26.468 1.00 92.44 190 PRO A CA 1
ATOM 1457 C C . PRO A 1 190 ? -5.419 -8.219 24.976 1.00 92.44 190 PRO A C 1
ATOM 1459 O O . PRO A 1 190 ? -4.501 -8.067 24.167 1.00 92.44 190 PRO A O 1
ATOM 1462 N N . ILE A 1 191 ? -6.703 -8.191 24.603 1.00 94.69 191 ILE A N 1
ATOM 1463 C CA . ILE A 1 191 ? -7.125 -7.962 23.216 1.00 94.69 191 ILE A CA 1
ATOM 1464 C C . ILE A 1 191 ? -6.724 -6.558 22.749 1.00 94.69 191 ILE A C 1
ATOM 1466 O O . ILE A 1 191 ? -6.117 -6.424 21.686 1.00 94.69 191 ILE A O 1
ATOM 1470 N N . SER A 1 192 ? -7.012 -5.517 23.539 1.00 94.38 192 SER A N 1
ATOM 1471 C CA . SER A 1 192 ? -6.645 -4.137 23.191 1.00 94.38 192 SER A CA 1
ATOM 1472 C C . SER A 1 192 ? -5.131 -3.942 23.087 1.00 94.38 192 SER A C 1
ATOM 1474 O O . SER A 1 192 ? -4.658 -3.317 22.139 1.00 94.38 192 SER A O 1
ATOM 1476 N N . THR A 1 193 ? -4.357 -4.553 23.987 1.00 92.31 193 THR A N 1
ATOM 1477 C CA . THR A 1 193 ? -2.892 -4.481 23.976 1.00 92.31 193 THR A CA 1
ATOM 1478 C C . THR A 1 193 ? -2.317 -5.187 22.750 1.00 92.31 193 THR A C 1
ATOM 1480 O O . THR A 1 193 ? -1.428 -4.652 22.087 1.00 92.31 193 THR A O 1
ATOM 1483 N N . LYS A 1 194 ? -2.855 -6.361 22.389 1.00 93.25 194 LYS A N 1
ATOM 1484 C CA . LYS A 1 194 ? -2.467 -7.075 21.165 1.00 93.25 194 LYS A CA 1
ATOM 1485 C C . LYS A 1 194 ? -2.804 -6.266 19.913 1.00 93.25 194 LYS A C 1
ATOM 1487 O O . LYS A 1 194 ? -1.972 -6.173 19.014 1.00 93.25 194 LYS A O 1
ATOM 1492 N N . ALA A 1 195 ? -3.991 -5.662 19.859 1.00 95.12 195 ALA A N 1
ATOM 1493 C CA . ALA A 1 195 ? -4.399 -4.804 18.750 1.00 95.12 195 ALA A CA 1
ATOM 1494 C C . ALA A 1 195 ? -3.477 -3.581 18.608 1.00 95.12 195 ALA A C 1
ATOM 1496 O O . ALA A 1 195 ? -3.030 -3.290 17.501 1.00 95.12 195 ALA A O 1
ATOM 1497 N N . LEU A 1 196 ? -3.125 -2.923 19.719 1.00 95.00 196 LEU A N 1
ATOM 1498 C CA . LEU A 1 196 ? -2.189 -1.796 19.730 1.00 95.00 196 LEU A CA 1
ATOM 1499 C C . LEU A 1 196 ? -0.796 -2.204 19.235 1.00 95.00 196 LEU A C 1
ATOM 1501 O O . LEU A 1 196 ? -0.243 -1.541 18.361 1.00 95.00 196 LEU A O 1
ATOM 1505 N N . LYS A 1 197 ? -0.249 -3.319 19.736 1.00 94.56 197 LYS A N 1
ATOM 1506 C CA . LYS A 1 197 ? 1.055 -3.840 19.297 1.00 94.56 197 LYS A CA 1
ATOM 1507 C C . LYS A 1 197 ? 1.053 -4.179 17.804 1.00 94.56 197 LYS A C 1
ATOM 1509 O O . LYS A 1 197 ? 1.995 -3.846 17.091 1.00 94.56 197 LYS A O 1
ATOM 1514 N N . ASN A 1 198 ? -0.018 -4.803 17.313 1.00 95.56 198 ASN A N 1
ATOM 1515 C CA . ASN A 1 198 ? -0.171 -5.097 15.890 1.00 95.56 198 ASN A CA 1
ATOM 1516 C C . ASN A 1 198 ? -0.246 -3.818 15.047 1.00 95.56 198 ASN A C 1
ATOM 1518 O O . ASN A 1 198 ? 0.382 -3.760 13.994 1.00 95.56 198 ASN A O 1
ATOM 1522 N N . ALA A 1 199 ? -0.965 -2.793 15.515 1.00 96.25 199 ALA A N 1
ATOM 1523 C CA . ALA A 1 199 ? -1.030 -1.500 14.843 1.00 96.25 199 ALA A CA 1
ATOM 1524 C C . ALA A 1 199 ? 0.351 -0.827 14.778 1.00 96.25 199 ALA A C 1
ATOM 1526 O O . ALA A 1 199 ? 0.757 -0.390 13.709 1.00 96.25 199 ALA A O 1
ATOM 1527 N N . GLN A 1 200 ? 1.112 -0.821 15.877 1.00 96.56 200 GLN A N 1
ATOM 1528 C CA . GLN A 1 200 ? 2.480 -0.286 15.909 1.00 96.56 200 GLN A CA 1
ATOM 1529 C C . GLN A 1 200 ? 3.417 -1.030 14.950 1.00 96.56 200 GLN A C 1
ATOM 1531 O O . GLN A 1 200 ? 4.137 -0.401 14.177 1.00 96.56 200 GLN A O 1
ATOM 1536 N N . ASN A 1 201 ? 3.370 -2.366 14.950 1.00 96.94 201 ASN A N 1
ATOM 1537 C CA . ASN A 1 201 ? 4.157 -3.182 14.026 1.00 96.94 201 ASN A CA 1
ATOM 1538 C C . ASN A 1 201 ? 3.796 -2.890 12.561 1.00 96.94 201 ASN A C 1
ATOM 1540 O O . ASN A 1 201 ? 4.686 -2.816 11.715 1.00 96.94 201 ASN A O 1
ATOM 1544 N N . ALA A 1 202 ? 2.507 -2.705 12.259 1.00 96.69 202 ALA A N 1
ATOM 1545 C CA . ALA A 1 202 ? 2.050 -2.335 10.924 1.00 96.69 202 ALA A CA 1
ATOM 1546 C C . ALA A 1 202 ? 2.552 -0.941 10.516 1.00 96.69 202 ALA A C 1
ATOM 1548 O O . ALA A 1 202 ? 3.013 -0.780 9.390 1.00 96.69 202 ALA A O 1
ATOM 1549 N N . THR A 1 203 ? 2.538 0.038 11.427 1.00 95.81 203 THR A N 1
ATOM 1550 C CA . THR A 1 203 ? 3.096 1.375 11.174 1.00 95.81 203 THR A CA 1
ATOM 1551 C C . THR A 1 203 ? 4.579 1.304 10.815 1.00 95.81 203 THR A C 1
ATOM 1553 O O . THR A 1 203 ? 4.974 1.832 9.781 1.00 95.81 203 THR A O 1
ATOM 1556 N N . ILE A 1 204 ? 5.386 0.578 11.596 1.00 96.38 204 ILE A N 1
ATOM 1557 C CA . ILE A 1 204 ? 6.826 0.410 11.325 1.00 96.38 204 ILE A CA 1
ATOM 1558 C C . ILE A 1 204 ? 7.054 -0.275 9.968 1.00 96.38 204 ILE A C 1
ATOM 1560 O O . ILE A 1 204 ? 7.928 0.121 9.197 1.00 96.38 204 ILE A O 1
ATOM 1564 N N . ALA A 1 205 ? 6.262 -1.304 9.645 1.00 95.75 205 ALA A N 1
ATOM 1565 C CA . ALA A 1 205 ? 6.350 -1.977 8.351 1.00 95.75 205 ALA A CA 1
ATOM 1566 C C . ALA A 1 205 ? 6.023 -1.029 7.183 1.00 95.75 205 ALA A C 1
ATOM 1568 O O . ALA A 1 205 ? 6.721 -1.050 6.170 1.00 95.75 205 ALA A O 1
ATOM 1569 N N . LEU A 1 206 ? 5.006 -0.174 7.334 1.00 95.00 206 LEU A N 1
ATOM 1570 C CA . LEU A 1 206 ? 4.627 0.822 6.329 1.00 95.00 206 LEU A CA 1
ATOM 1571 C C . LEU A 1 206 ? 5.697 1.905 6.147 1.00 95.00 206 LEU A C 1
ATOM 1573 O O . LEU A 1 206 ? 5.997 2.261 5.011 1.00 95.00 206 LEU A O 1
ATOM 1577 N N . GLU A 1 207 ? 6.311 2.390 7.227 1.00 95.56 207 GLU A N 1
ATOM 1578 C CA . GLU A 1 207 ? 7.425 3.348 7.156 1.00 95.56 207 GLU A CA 1
ATOM 1579 C C . GLU A 1 207 ? 8.624 2.760 6.401 1.00 95.56 207 GLU A C 1
ATOM 1581 O O . GLU A 1 207 ? 9.184 3.401 5.510 1.00 95.56 207 GLU A O 1
ATOM 1586 N N . ASN A 1 208 ? 8.974 1.504 6.685 1.00 95.88 208 ASN A N 1
ATOM 1587 C CA . ASN A 1 208 ? 10.038 0.806 5.964 1.00 95.88 208 ASN A CA 1
ATOM 1588 C C . ASN A 1 208 ? 9.716 0.647 4.470 1.00 95.88 208 ASN A C 1
ATOM 1590 O O . ASN A 1 208 ? 10.584 0.886 3.630 1.00 95.88 208 ASN A O 1
ATOM 1594 N N . MET A 1 209 ? 8.473 0.293 4.123 1.00 94.25 209 MET A N 1
ATOM 1595 C CA . MET A 1 209 ? 8.040 0.203 2.723 1.00 94.25 209 MET A CA 1
ATOM 1596 C C . MET A 1 209 ? 8.075 1.564 2.019 1.00 94.25 209 MET A C 1
ATOM 1598 O O . MET A 1 209 ? 8.508 1.643 0.872 1.00 94.25 209 MET A O 1
ATOM 1602 N N . ALA A 1 210 ? 7.667 2.641 2.694 1.00 94.19 210 ALA A N 1
ATOM 1603 C CA . ALA A 1 210 ? 7.736 3.993 2.145 1.00 94.19 210 ALA A CA 1
ATOM 1604 C C . ALA A 1 210 ? 9.188 4.406 1.846 1.00 94.19 210 ALA A C 1
ATOM 1606 O O . ALA A 1 210 ? 9.473 4.943 0.776 1.00 94.19 210 ALA A O 1
ATOM 1607 N N . ASN A 1 211 ? 10.123 4.079 2.743 1.00 94.56 211 ASN A N 1
ATOM 1608 C CA . ASN A 1 211 ? 11.549 4.320 2.521 1.00 94.56 211 ASN A CA 1
ATOM 1609 C C . ASN A 1 211 ? 12.095 3.513 1.332 1.00 94.56 211 ASN A C 1
ATOM 1611 O O . ASN A 1 211 ? 12.835 4.056 0.513 1.00 94.56 211 ASN A O 1
ATOM 1615 N N . GLN A 1 212 ? 11.692 2.246 1.185 1.00 94.81 212 GLN A N 1
ATOM 1616 C CA . GLN A 1 212 ? 12.065 1.430 0.022 1.00 94.81 212 GLN A CA 1
ATOM 1617 C C . GLN A 1 212 ? 11.493 1.983 -1.290 1.00 94.81 212 GLN A C 1
ATOM 1619 O O . GLN A 1 212 ? 12.191 2.001 -2.302 1.00 94.81 212 GLN A O 1
ATOM 1624 N N . LEU A 1 213 ? 10.246 2.463 -1.288 1.00 94.25 213 LEU A N 1
ATOM 1625 C CA . LEU A 1 213 ? 9.637 3.095 -2.462 1.00 94.25 213 LEU A CA 1
ATOM 1626 C C . LEU A 1 213 ? 10.373 4.375 -2.869 1.00 94.25 213 LEU A C 1
ATOM 1628 O O . LEU A 1 213 ? 10.564 4.603 -4.063 1.00 94.25 213 LEU A O 1
ATOM 1632 N N . ASN A 1 214 ? 10.831 5.175 -1.903 1.00 94.00 214 ASN A N 1
ATOM 1633 C CA . ASN A 1 214 ? 11.652 6.353 -2.184 1.00 94.00 214 ASN A CA 1
ATOM 1634 C C . ASN A 1 214 ? 12.993 5.980 -2.842 1.00 94.00 214 ASN A C 1
ATOM 1636 O O . ASN A 1 214 ? 13.363 6.604 -3.836 1.00 94.00 214 ASN A O 1
ATOM 1640 N N . ASP A 1 215 ? 13.681 4.934 -2.365 1.00 94.25 215 ASP A N 1
ATOM 1641 C CA . ASP A 1 215 ? 14.924 4.435 -2.985 1.00 94.25 215 ASP A CA 1
ATOM 1642 C C . ASP A 1 215 ? 14.693 3.947 -4.427 1.00 94.25 215 ASP A C 1
ATOM 1644 O O . ASP A 1 215 ? 15.440 4.288 -5.346 1.00 94.25 215 ASP A O 1
ATOM 1648 N N . ILE A 1 216 ? 13.604 3.205 -4.660 1.00 93.56 216 ILE A N 1
ATOM 1649 C CA . ILE A 1 216 ? 13.216 2.765 -6.008 1.00 93.56 216 ILE A CA 1
ATOM 1650 C C . ILE A 1 216 ? 12.919 3.972 -6.905 1.00 93.56 216 ILE A C 1
ATOM 1652 O O . ILE A 1 216 ? 13.380 4.016 -8.046 1.00 93.56 216 ILE A O 1
ATOM 1656 N N . SER A 1 217 ? 12.180 4.963 -6.403 1.00 93.69 217 SER A N 1
ATOM 1657 C CA . SER A 1 217 ? 11.872 6.184 -7.152 1.00 93.69 217 SER A CA 1
ATOM 1658 C C . SER A 1 217 ? 13.142 6.940 -7.550 1.00 93.69 217 SER A C 1
ATOM 1660 O O . SER A 1 217 ? 13.245 7.403 -8.685 1.00 93.69 217 SER A O 1
ATOM 1662 N N . GLN A 1 218 ? 14.126 7.034 -6.652 1.00 94.12 218 GLN A N 1
ATOM 1663 C CA . GLN A 1 218 ? 15.415 7.663 -6.941 1.00 94.12 218 GLN A CA 1
ATOM 1664 C C . GLN A 1 218 ? 16.178 6.905 -8.038 1.00 94.12 218 GLN A C 1
ATOM 1666 O O . GLN A 1 218 ? 16.654 7.517 -8.995 1.00 94.12 218 GLN A O 1
ATOM 1671 N N . LYS A 1 219 ? 16.220 5.570 -7.965 1.00 94.56 219 LYS A N 1
ATOM 1672 C CA . LYS A 1 219 ? 16.838 4.729 -9.003 1.00 94.56 219 LYS A CA 1
ATOM 1673 C C . LYS A 1 219 ? 16.152 4.871 -10.362 1.00 94.56 219 LYS A C 1
ATOM 1675 O O . LYS A 1 219 ? 16.824 4.891 -11.388 1.00 94.56 219 LYS A O 1
ATOM 1680 N N . ILE A 1 220 ? 14.824 5.000 -10.3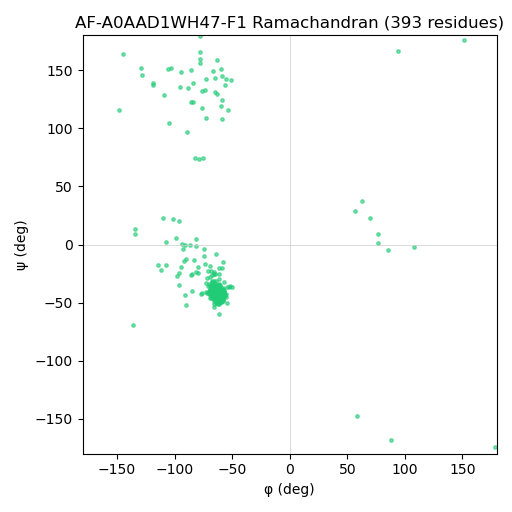96 1.00 94.69 220 ILE A N 1
ATOM 1681 C CA . ILE A 1 220 ? 14.084 5.235 -11.646 1.00 94.69 220 ILE A CA 1
ATOM 1682 C C . ILE A 1 220 ? 14.476 6.580 -12.270 1.00 94.69 220 ILE A C 1
ATOM 1684 O O . ILE A 1 220 ? 14.666 6.646 -13.485 1.00 94.69 220 ILE A O 1
ATOM 1688 N N . GLN A 1 221 ? 14.635 7.635 -11.466 1.00 93.38 221 GLN A N 1
ATOM 1689 C CA . GLN A 1 221 ? 15.099 8.933 -11.967 1.00 93.38 221 GLN A CA 1
ATOM 1690 C C . GLN A 1 221 ? 16.519 8.855 -12.544 1.00 93.38 221 GLN A C 1
ATOM 1692 O O . GLN A 1 221 ? 16.782 9.435 -13.596 1.00 93.38 221 GLN A O 1
ATOM 1697 N N . GLU A 1 222 ? 17.415 8.097 -11.911 1.00 94.69 222 GLU A N 1
ATOM 1698 C CA . GLU A 1 222 ? 18.768 7.859 -12.427 1.00 94.69 222 GLU A CA 1
ATOM 1699 C C . GLU A 1 222 ? 18.741 7.117 -13.773 1.00 94.69 222 GLU A C 1
ATOM 1701 O O . GLU A 1 222 ? 19.349 7.566 -14.746 1.00 94.69 222 GLU A O 1
ATOM 1706 N N . VAL A 1 223 ? 17.959 6.035 -13.875 1.00 94.62 223 VAL A N 1
ATOM 1707 C CA . VAL A 1 223 ? 17.768 5.290 -15.133 1.00 94.62 223 VAL A CA 1
ATOM 1708 C C . VAL A 1 223 ? 17.182 6.186 -16.227 1.00 94.62 223 VAL A C 1
ATOM 1710 O O . VAL A 1 223 ? 17.605 6.108 -17.382 1.00 94.62 223 VAL A O 1
ATOM 1713 N N . GLN A 1 224 ? 16.237 7.065 -15.882 1.00 91.50 224 GLN A N 1
ATOM 1714 C CA . GLN A 1 224 ? 15.688 8.044 -16.817 1.00 91.50 224 GLN A CA 1
ATOM 1715 C C . GLN A 1 224 ? 16.767 9.017 -17.319 1.00 91.50 224 GLN A C 1
ATOM 1717 O O . GLN A 1 224 ? 16.791 9.320 -18.513 1.00 91.50 224 GLN A O 1
ATOM 1722 N N . GLY A 1 225 ? 17.677 9.462 -16.446 1.00 95.88 225 GLY A N 1
ATOM 1723 C CA . GLY A 1 225 ? 18.829 10.286 -16.818 1.00 95.88 225 GLY A CA 1
ATOM 1724 C C . GLY A 1 225 ? 19.758 9.580 -17.808 1.00 95.88 225 GLY A C 1
ATOM 1725 O O . GLY A 1 225 ? 20.044 10.119 -18.877 1.00 95.88 225 GLY A O 1
ATOM 1726 N N . ILE A 1 226 ? 20.138 8.332 -17.516 1.00 95.25 226 ILE A N 1
ATOM 1727 C CA . ILE A 1 226 ? 20.982 7.511 -18.403 1.00 95.25 226 ILE A CA 1
ATOM 1728 C C . ILE A 1 226 ? 20.314 7.314 -19.772 1.00 95.25 226 ILE A C 1
ATOM 1730 O O . ILE A 1 226 ? 20.961 7.435 -20.813 1.00 95.25 226 ILE A O 1
ATOM 1734 N N . ALA A 1 227 ? 19.007 7.040 -19.798 1.00 93.56 227 ALA A N 1
ATOM 1735 C CA . ALA A 1 227 ? 18.265 6.868 -21.044 1.00 93.56 227 ALA A CA 1
ATOM 1736 C C . ALA A 1 227 ? 18.242 8.155 -21.893 1.00 93.56 227 ALA A C 1
ATOM 1738 O O . ALA A 1 227 ? 18.364 8.090 -23.120 1.00 93.56 227 ALA A O 1
ATOM 1739 N N . GLN A 1 228 ? 18.112 9.325 -21.259 1.00 94.50 228 GLN A N 1
ATOM 1740 C CA . GLN A 1 228 ? 18.176 10.617 -21.948 1.00 94.50 228 GLN A CA 1
ATOM 1741 C C . GLN A 1 228 ? 19.570 10.898 -22.518 1.00 94.50 228 GLN A C 1
ATOM 1743 O O . GLN A 1 228 ? 19.681 11.342 -23.662 1.00 94.50 228 GLN A O 1
ATOM 1748 N N . GLU A 1 229 ? 20.626 10.592 -21.768 1.00 95.56 229 GLU A N 1
ATOM 1749 C CA . GLU A 1 229 ? 22.005 10.756 -22.230 1.00 95.56 229 GLU A CA 1
ATOM 1750 C C . GLU A 1 229 ? 22.321 9.826 -23.412 1.00 95.56 229 GLU A C 1
ATOM 1752 O O . GLU A 1 229 ? 22.843 10.267 -24.439 1.00 95.56 229 GLU A O 1
ATOM 1757 N N . ALA A 1 230 ? 21.905 8.558 -23.336 1.00 94.81 230 ALA A N 1
ATOM 1758 C CA . ALA A 1 230 ? 22.045 7.602 -24.434 1.00 94.81 230 ALA A CA 1
ATOM 1759 C C . ALA A 1 230 ? 21.303 8.055 -25.706 1.00 94.81 230 ALA A C 1
ATOM 1761 O O . ALA A 1 230 ? 21.814 7.899 -26.822 1.00 94.81 230 ALA A O 1
ATOM 1762 N N . LYS A 1 231 ? 20.113 8.654 -25.552 1.00 95.38 231 LYS A N 1
ATOM 1763 C CA . LYS A 1 231 ? 19.367 9.256 -26.664 1.00 95.38 231 LYS A CA 1
ATOM 1764 C C . LYS A 1 231 ? 20.152 10.409 -27.296 1.00 95.38 231 LYS A C 1
ATOM 1766 O O . LYS A 1 231 ? 20.351 10.396 -28.509 1.00 95.38 231 LYS A O 1
ATOM 1771 N N . ALA A 1 232 ? 20.642 11.354 -26.492 1.00 96.19 232 ALA A N 1
ATOM 1772 C CA . ALA A 1 232 ? 21.420 12.494 -26.982 1.00 96.19 232 ALA A CA 1
ATOM 1773 C C . ALA A 1 232 ? 22.689 12.042 -27.728 1.00 96.19 232 ALA A C 1
ATOM 1775 O O . ALA A 1 232 ? 23.014 12.552 -28.803 1.00 96.19 232 ALA A O 1
ATOM 1776 N N . GLN A 1 233 ? 23.373 11.019 -27.210 1.00 96.31 233 GLN A N 1
ATOM 1777 C CA . GLN A 1 233 ? 24.555 10.449 -27.853 1.00 96.31 233 GLN A CA 1
ATOM 1778 C C . GLN A 1 233 ? 24.230 9.758 -29.187 1.00 96.31 233 GLN A C 1
ATOM 1780 O O . GLN A 1 233 ? 25.004 9.846 -30.148 1.00 96.31 233 GLN A O 1
ATOM 1785 N N . SER A 1 234 ? 23.078 9.090 -29.272 1.00 95.94 234 SER A N 1
ATOM 1786 C CA . SER A 1 234 ? 22.601 8.465 -30.510 1.00 95.94 234 SER A CA 1
ATOM 1787 C C . SER A 1 234 ? 22.273 9.514 -31.577 1.00 95.94 234 SER A C 1
ATOM 1789 O O . SER A 1 234 ? 22.692 9.367 -32.724 1.00 95.94 234 SER A O 1
ATOM 1791 N N . GLU A 1 235 ? 21.609 10.610 -31.198 1.00 96.00 235 GLU A N 1
ATOM 1792 C CA . GLU A 1 235 ? 21.313 11.742 -32.089 1.00 96.00 235 GLU A CA 1
ATOM 1793 C C . GLU A 1 235 ? 22.597 12.414 -32.602 1.00 96.00 235 GLU A C 1
ATOM 1795 O O . GLU A 1 235 ? 22.741 12.659 -33.802 1.00 96.00 235 GLU A O 1
ATOM 1800 N N . LEU A 1 236 ? 23.587 12.628 -31.728 1.00 96.88 236 LEU A N 1
ATOM 1801 C CA . LEU A 1 236 ? 24.900 13.140 -32.128 1.00 96.88 236 LEU A CA 1
ATOM 1802 C C . LEU A 1 236 ? 25.595 12.216 -33.140 1.00 96.88 236 LEU A C 1
ATOM 1804 O O . LEU A 1 236 ? 26.223 12.683 -34.094 1.00 96.88 236 LEU A O 1
ATOM 1808 N N . THR A 1 237 ? 25.506 10.903 -32.928 1.00 95.62 237 THR A N 1
ATOM 1809 C CA . THR A 1 237 ? 26.121 9.902 -33.808 1.00 95.62 237 THR A CA 1
ATOM 1810 C C . THR A 1 237 ? 25.431 9.862 -35.171 1.00 95.62 237 THR A C 1
ATOM 1812 O O . THR A 1 237 ? 26.118 9.802 -36.193 1.00 95.62 237 THR A O 1
ATOM 1815 N N . LEU A 1 238 ? 24.100 9.975 -35.203 1.00 96.00 238 LEU A N 1
ATOM 1816 C CA . LEU A 1 238 ? 23.326 10.085 -36.439 1.00 96.00 238 LEU A CA 1
ATOM 1817 C C . LEU A 1 238 ? 23.747 11.320 -37.244 1.00 96.00 238 LEU A C 1
ATOM 1819 O O . LEU A 1 238 ? 24.106 11.184 -38.411 1.00 96.00 238 LEU A O 1
ATOM 1823 N N . ASN A 1 239 ? 23.820 12.491 -36.604 1.00 96.25 239 ASN A N 1
ATOM 1824 C CA . ASN A 1 239 ? 24.254 13.727 -37.263 1.00 96.25 239 ASN A CA 1
ATOM 1825 C C . ASN A 1 239 ? 25.660 13.585 -37.877 1.00 96.25 239 ASN A C 1
ATOM 1827 O O . ASN A 1 239 ? 25.891 13.955 -39.029 1.00 96.25 239 ASN A O 1
ATOM 1831 N N . LYS A 1 240 ? 26.603 12.969 -37.149 1.00 96.56 240 LYS A N 1
ATOM 1832 C CA . LYS A 1 240 ? 27.957 12.697 -37.668 1.00 96.56 240 LYS A CA 1
ATOM 1833 C C . LYS A 1 240 ? 27.950 11.758 -38.879 1.00 96.56 240 LYS A C 1
ATOM 1835 O O . LYS A 1 240 ? 28.747 11.952 -39.801 1.00 96.56 240 LYS A O 1
ATOM 1840 N N . ALA A 1 241 ? 27.090 10.739 -38.878 1.00 95.44 241 ALA A N 1
ATOM 1841 C CA . ALA A 1 241 ? 26.949 9.810 -39.995 1.00 95.44 241 ALA A CA 1
ATOM 1842 C C . ALA A 1 241 ? 26.350 10.496 -41.234 1.00 95.44 241 ALA A C 1
ATOM 1844 O O . ALA A 1 241 ? 26.833 10.280 -42.348 1.00 95.44 241 ALA A O 1
ATOM 1845 N N . GLU A 1 242 ? 25.358 11.370 -41.051 1.00 96.12 242 GLU A N 1
ATOM 1846 C CA . GLU A 1 242 ? 24.782 12.176 -42.133 1.00 96.12 242 GLU A CA 1
ATOM 1847 C C . GLU A 1 242 ? 25.816 13.116 -42.767 1.00 96.12 242 GLU A C 1
ATOM 1849 O O . GLU A 1 242 ? 25.924 13.179 -43.994 1.00 96.12 242 GLU A O 1
ATOM 1854 N N . ASP A 1 243 ? 26.646 13.779 -41.959 1.00 96.31 243 ASP A N 1
ATOM 1855 C CA . ASP A 1 243 ? 27.739 14.619 -42.461 1.00 96.31 243 ASP A CA 1
ATOM 1856 C C . ASP A 1 243 ? 28.787 13.812 -43.238 1.00 96.31 243 ASP A C 1
ATOM 1858 O O . ASP A 1 243 ? 29.290 14.253 -44.277 1.00 96.31 243 ASP A O 1
ATOM 1862 N N . ALA A 1 244 ? 29.128 12.610 -42.762 1.00 95.25 244 ALA A N 1
ATOM 1863 C CA . ALA A 1 244 ? 30.025 11.711 -43.480 1.00 95.25 244 ALA A CA 1
ATOM 1864 C C . ALA A 1 244 ? 29.432 11.283 -44.831 1.00 95.25 244 ALA A C 1
ATOM 1866 O O . ALA A 1 244 ? 30.131 11.346 -45.844 1.00 95.25 244 ALA A O 1
ATOM 1867 N N . LYS A 1 245 ? 28.138 10.937 -44.866 1.00 96.56 245 LYS A N 1
ATOM 1868 C CA . LYS A 1 245 ? 27.416 10.619 -46.103 1.00 96.56 245 LYS A CA 1
ATOM 1869 C C . LYS A 1 245 ? 27.468 11.783 -47.095 1.00 96.56 245 LYS A C 1
ATOM 1871 O O . LYS A 1 245 ? 27.866 11.568 -48.237 1.00 96.56 245 LYS A O 1
ATOM 1876 N N . ARG A 1 246 ? 27.164 13.013 -46.661 1.00 95.81 246 ARG A N 1
ATOM 1877 C CA . ARG A 1 246 ? 27.232 14.212 -47.520 1.00 95.81 246 ARG A CA 1
ATOM 1878 C C . ARG A 1 246 ? 28.628 14.417 -48.115 1.00 95.81 246 ARG A C 1
ATOM 1880 O O . ARG A 1 246 ? 28.755 14.690 -49.305 1.00 95.81 246 ARG A O 1
ATOM 1887 N N . ARG A 1 247 ? 29.689 14.232 -47.317 1.00 95.12 247 ARG A N 1
ATOM 1888 C CA . ARG A 1 247 ? 31.083 14.311 -47.802 1.00 95.12 247 ARG A CA 1
ATOM 1889 C C . ARG A 1 247 ? 31.409 13.240 -48.846 1.00 95.12 247 ARG A C 1
ATOM 1891 O O . ARG A 1 247 ? 32.124 13.520 -49.811 1.00 95.12 247 ARG A O 1
ATOM 1898 N N . MET A 1 248 ? 30.902 12.020 -48.668 1.00 95.44 248 MET A N 1
ATOM 1899 C CA . MET A 1 248 ? 31.081 10.936 -49.639 1.00 95.44 248 MET A CA 1
ATOM 1900 C C . MET A 1 248 ? 30.319 11.197 -50.941 1.00 95.44 248 MET A C 1
ATOM 1902 O O . MET A 1 248 ? 30.858 10.942 -52.019 1.00 95.44 248 MET A O 1
ATOM 1906 N N . GLU A 1 249 ? 29.097 11.720 -50.857 1.00 95.19 249 GLU A N 1
ATOM 1907 C CA . GLU A 1 249 ? 28.294 12.101 -52.023 1.00 95.19 249 GLU A CA 1
ATOM 1908 C C . GLU A 1 249 ? 28.982 13.213 -52.830 1.00 95.19 249 GLU A C 1
ATOM 1910 O O . GLU A 1 249 ? 29.160 13.052 -54.037 1.00 95.19 249 GLU A O 1
ATOM 1915 N N . ASP A 1 250 ? 29.480 14.266 -52.171 1.00 96.44 250 ASP A N 1
ATOM 1916 C CA . ASP A 1 250 ? 30.264 15.337 -52.812 1.00 96.44 250 ASP A CA 1
ATOM 1917 C C . ASP A 1 250 ? 31.539 14.798 -53.488 1.00 96.44 250 ASP A C 1
ATOM 1919 O O . ASP A 1 250 ? 31.836 15.111 -54.642 1.00 96.44 250 ASP A O 1
ATOM 1923 N N . SER A 1 251 ? 32.276 13.916 -52.805 1.00 95.25 251 SER A N 1
ATOM 1924 C CA . SER A 1 251 ? 33.478 13.283 -53.370 1.00 95.25 251 SER A CA 1
ATOM 1925 C C . SER A 1 251 ? 33.153 12.403 -54.583 1.00 95.25 251 SER A C 1
ATOM 1927 O O . SER A 1 251 ? 33.885 12.407 -55.575 1.00 95.25 251 SER A O 1
ATOM 1929 N N . THR A 1 252 ? 32.038 11.669 -54.530 1.00 95.00 252 THR A N 1
ATOM 1930 C CA . THR A 1 252 ? 31.557 10.834 -55.639 1.00 95.00 252 THR A CA 1
ATOM 1931 C C . THR A 1 252 ? 31.165 11.689 -56.839 1.00 95.00 252 THR A C 1
ATOM 1933 O O . THR A 1 252 ? 31.492 11.336 -57.974 1.00 95.00 252 THR A O 1
ATOM 1936 N N . ASP A 1 253 ? 30.504 12.825 -56.610 1.00 96.00 253 ASP A N 1
ATOM 1937 C CA . ASP A 1 253 ? 30.136 13.746 -57.682 1.00 96.00 253 ASP A CA 1
ATOM 1938 C C . ASP A 1 253 ? 31.377 14.360 -58.345 1.00 96.00 253 ASP A C 1
ATOM 1940 O O . ASP A 1 253 ? 31.528 14.295 -59.568 1.00 96.00 253 ASP A O 1
ATOM 1944 N N . LYS A 1 254 ? 32.348 14.820 -57.545 1.00 95.00 254 LYS A N 1
ATOM 1945 C CA . LYS A 1 254 ? 33.651 15.292 -58.045 1.00 95.00 254 LYS A CA 1
ATOM 1946 C C . LYS A 1 254 ? 34.370 14.234 -58.884 1.00 95.00 254 LYS A C 1
ATOM 1948 O O . LYS A 1 254 ? 34.887 14.554 -59.957 1.00 95.00 254 LYS A O 1
ATOM 1953 N N . LEU A 1 255 ? 34.370 12.971 -58.449 1.00 95.25 255 LEU A N 1
ATOM 1954 C CA . LEU A 1 255 ? 34.970 11.869 -59.206 1.00 95.25 255 LEU A CA 1
ATOM 1955 C C . LEU A 1 255 ? 34.256 11.645 -60.547 1.00 95.25 255 LEU A C 1
ATOM 1957 O O . LEU A 1 255 ? 34.914 11.515 -61.580 1.00 95.25 255 LEU A O 1
ATOM 1961 N N . ARG A 1 256 ? 32.916 11.647 -60.563 1.00 94.12 256 ARG A N 1
ATOM 1962 C CA . ARG A 1 256 ? 32.125 11.529 -61.801 1.00 94.12 256 ARG A CA 1
ATOM 1963 C C . ARG A 1 256 ? 32.424 12.668 -62.772 1.00 94.12 256 ARG A C 1
ATOM 1965 O O . ARG A 1 256 ? 32.626 12.414 -63.962 1.00 94.12 256 ARG A O 1
ATOM 1972 N N . GLN A 1 257 ? 32.502 13.903 -62.278 1.00 95.25 257 GLN A N 1
ATOM 1973 C CA . GLN A 1 257 ? 32.869 15.064 -63.091 1.00 95.25 257 GLN A CA 1
ATOM 1974 C C . GLN A 1 257 ? 34.284 14.928 -63.673 1.00 95.25 257 GLN A C 1
ATOM 1976 O O . GLN A 1 257 ? 34.507 15.249 -64.842 1.00 95.25 257 GLN A O 1
ATOM 1981 N N . PHE A 1 258 ? 35.239 14.419 -62.894 1.00 94.81 258 PHE A N 1
ATOM 1982 C CA . PHE A 1 258 ? 36.606 14.192 -63.359 1.00 94.81 258 PHE A CA 1
ATOM 1983 C C . PHE A 1 258 ? 36.684 13.111 -64.447 1.00 94.81 258 PHE A C 1
ATOM 1985 O O . PHE A 1 258 ? 37.287 13.339 -65.496 1.00 94.81 258 PHE A O 1
ATOM 1992 N N . ILE A 1 259 ? 36.008 11.972 -64.254 1.00 93.12 259 ILE A N 1
ATOM 1993 C CA . ILE A 1 259 ? 35.911 10.906 -65.265 1.00 93.12 259 ILE A CA 1
ATOM 1994 C C . ILE A 1 259 ? 35.306 11.450 -66.563 1.00 93.12 259 ILE A C 1
ATOM 1996 O O . ILE A 1 259 ? 35.809 11.154 -67.648 1.00 93.12 259 ILE A O 1
ATOM 2000 N N . LYS A 1 260 ? 34.260 12.282 -66.465 1.00 93.06 260 LYS A N 1
ATOM 2001 C CA . LYS A 1 260 ? 33.661 12.941 -67.630 1.00 93.06 260 LYS A CA 1
ATOM 2002 C C . LYS A 1 260 ? 34.688 13.795 -68.380 1.00 93.06 260 LYS A C 1
ATOM 2004 O O . LYS A 1 260 ? 34.831 13.621 -69.584 1.00 93.06 260 LYS A O 1
ATOM 2009 N N . LYS A 1 261 ? 35.467 14.629 -67.679 1.00 91.88 261 LYS A N 1
ATOM 2010 C CA . LYS A 1 261 ? 36.537 15.433 -68.300 1.00 91.88 261 LYS A CA 1
ATOM 2011 C C . LYS A 1 261 ? 37.576 14.574 -69.027 1.00 91.88 261 LYS A C 1
ATOM 2013 O O . LYS A 1 261 ? 37.965 14.923 -70.137 1.00 91.88 261 LYS A O 1
ATOM 2018 N N . ILE A 1 262 ? 38.002 13.449 -68.441 1.00 89.75 262 ILE A N 1
ATOM 2019 C CA . ILE A 1 262 ? 38.925 12.509 -69.105 1.00 89.75 262 ILE A CA 1
ATOM 2020 C C . ILE A 1 262 ? 38.286 11.932 -70.370 1.00 89.75 262 ILE A C 1
ATOM 2022 O O . ILE A 1 262 ? 38.922 11.904 -71.421 1.00 89.75 262 ILE A O 1
ATOM 2026 N N . LYS A 1 263 ? 37.031 11.481 -70.284 1.00 87.19 263 LYS A N 1
ATOM 2027 C CA . LYS A 1 263 ? 36.307 10.924 -71.431 1.00 87.19 263 LYS A CA 1
ATOM 2028 C C . LYS A 1 263 ? 36.197 11.942 -72.566 1.00 87.19 263 LYS A C 1
ATOM 2030 O O . LYS A 1 263 ? 36.487 11.604 -73.713 1.00 87.19 263 LYS A O 1
ATOM 2035 N N . ASP A 1 264 ? 35.823 13.176 -72.246 1.00 84.88 264 ASP A N 1
ATOM 2036 C CA . ASP A 1 264 ? 35.688 14.258 -73.220 1.00 84.88 264 ASP A CA 1
ATOM 2037 C C . ASP A 1 264 ? 37.047 14.572 -73.873 1.00 84.88 264 ASP A C 1
ATOM 2039 O O . ASP A 1 264 ? 37.141 14.655 -75.099 1.00 84.88 264 ASP A O 1
ATOM 2043 N N . PHE A 1 265 ? 38.124 14.624 -73.077 1.00 83.12 265 PHE A N 1
ATOM 2044 C CA . PHE A 1 265 ? 39.493 14.803 -73.568 1.00 83.12 265 PHE A CA 1
ATOM 2045 C C . PHE A 1 265 ? 39.933 13.682 -74.525 1.00 83.12 265 PHE A C 1
ATOM 2047 O O . PHE A 1 265 ? 40.411 13.961 -75.625 1.00 83.12 265 PHE A O 1
ATOM 2054 N N . LEU A 1 266 ? 39.742 12.413 -74.148 1.00 80.56 266 LEU A N 1
ATOM 2055 C CA . LEU A 1 266 ? 40.112 11.261 -74.982 1.00 80.56 266 LEU A CA 1
ATOM 2056 C C . LEU A 1 266 ? 39.303 11.200 -76.283 1.00 80.56 266 LEU A C 1
ATOM 2058 O O . LEU A 1 266 ? 39.829 10.806 -77.323 1.00 80.56 266 LEU A O 1
ATOM 2062 N N . THR A 1 267 ? 38.033 11.607 -76.240 1.00 79.25 267 THR A N 1
ATOM 2063 C CA . THR A 1 267 ? 37.163 11.619 -77.423 1.00 79.25 267 THR A CA 1
ATOM 2064 C C . THR A 1 267 ? 37.611 12.697 -78.413 1.00 79.25 267 THR A C 1
ATOM 2066 O O . THR A 1 267 ? 37.778 12.405 -79.601 1.00 79.25 267 THR A O 1
ATOM 2069 N N . ALA A 1 268 ? 37.888 13.912 -77.924 1.00 73.81 268 ALA A N 1
ATOM 2070 C CA . ALA A 1 268 ? 38.395 15.019 -78.736 1.00 73.81 268 ALA A CA 1
ATOM 2071 C C . ALA A 1 268 ? 39.815 14.764 -79.284 1.00 73.81 268 ALA A C 1
ATOM 2073 O O . ALA A 1 268 ? 40.133 15.182 -80.390 1.00 73.81 268 ALA A O 1
ATOM 2074 N N . GLY A 1 269 ? 40.671 14.048 -78.549 1.00 69.75 269 GLY A N 1
ATOM 2075 C CA . GLY A 1 269 ? 42.038 13.715 -78.976 1.00 69.75 269 GLY A CA 1
ATOM 2076 C C . GLY A 1 269 ? 42.173 12.447 -79.827 1.00 69.75 269 GLY A C 1
ATOM 2077 O O . GLY A 1 269 ? 43.288 12.076 -80.194 1.00 69.75 269 GLY A O 1
ATOM 2078 N N . SER A 1 270 ? 41.077 11.742 -80.119 1.00 76.06 270 SER A N 1
ATOM 2079 C CA . SER A 1 270 ? 41.139 10.474 -80.852 1.00 76.06 270 SER A CA 1
ATOM 2080 C C . SER A 1 270 ? 41.646 10.664 -82.290 1.00 76.06 270 SER A C 1
ATOM 2082 O O . SER A 1 270 ? 41.301 11.635 -82.966 1.00 76.06 270 SER A O 1
ATOM 2084 N N . MET A 1 271 ? 42.434 9.706 -82.798 1.00 71.06 271 MET A N 1
ATOM 2085 C CA . MET A 1 271 ? 42.956 9.734 -84.176 1.00 71.06 271 MET A CA 1
ATOM 2086 C C . MET A 1 271 ? 41.827 9.889 -85.207 1.00 71.06 271 MET A C 1
ATOM 2088 O O . MET A 1 271 ? 41.972 10.609 -86.190 1.00 71.06 271 MET A O 1
ATOM 2092 N N . ILE A 1 272 ? 40.668 9.275 -84.962 1.00 76.81 272 ILE A N 1
ATOM 2093 C CA . ILE A 1 272 ? 39.520 9.400 -85.860 1.00 76.81 272 ILE A CA 1
ATOM 2094 C C . ILE A 1 272 ? 38.898 10.805 -85.832 1.00 76.81 272 ILE A C 1
ATOM 2096 O O . ILE A 1 272 ? 38.483 11.283 -86.886 1.00 76.81 272 ILE A O 1
ATOM 2100 N N . HIS A 1 273 ? 38.899 11.502 -84.684 1.00 78.25 273 HIS A N 1
ATOM 2101 C CA . HIS A 1 273 ? 38.516 12.915 -84.610 1.00 78.25 273 HIS A CA 1
ATOM 2102 C C . HIS A 1 273 ? 39.507 13.797 -85.358 1.00 78.25 273 HIS A C 1
ATOM 2104 O O . HIS A 1 273 ? 39.114 14.502 -86.283 1.00 78.25 273 HIS A O 1
ATOM 2110 N N . VAL A 1 274 ? 40.795 13.691 -85.031 1.00 76.31 274 VAL A N 1
ATOM 2111 C CA . VAL A 1 274 ? 41.849 14.560 -85.578 1.00 76.31 274 VAL A CA 1
ATOM 2112 C C . VAL A 1 274 ? 41.984 14.445 -87.099 1.00 76.31 274 VAL A C 1
ATOM 2114 O O . VAL A 1 274 ? 42.287 15.439 -87.748 1.00 76.31 274 VAL A O 1
ATOM 2117 N N . TRP A 1 275 ? 41.752 13.268 -87.686 1.00 77.88 275 TRP A N 1
ATOM 2118 C CA . TRP A 1 275 ? 42.012 13.034 -89.111 1.00 77.88 275 TRP A CA 1
ATOM 2119 C C . TRP A 1 275 ? 40.756 12.933 -89.974 1.00 77.88 275 TRP A C 1
ATOM 2121 O O . TRP A 1 275 ? 40.853 13.070 -91.192 1.00 77.88 275 TRP A O 1
ATOM 2131 N N . TRP A 1 276 ? 39.582 12.710 -89.377 1.00 84.75 276 TRP A N 1
ATOM 2132 C CA . TRP A 1 276 ? 38.342 12.515 -90.125 1.00 84.75 276 TRP A CA 1
ATOM 2133 C C . TRP A 1 276 ? 37.159 13.283 -89.543 1.00 84.75 276 TRP A C 1
ATOM 2135 O O . TRP A 1 276 ? 36.695 14.233 -90.163 1.00 84.75 276 TRP A O 1
ATOM 2145 N N . THR A 1 277 ? 36.651 12.900 -88.367 1.00 82.50 277 THR A N 1
ATOM 2146 C CA . THR A 1 277 ? 35.353 13.384 -87.859 1.00 82.50 277 THR A CA 1
ATOM 2147 C C . THR A 1 277 ? 35.374 14.827 -87.347 1.00 82.50 277 THR A C 1
ATOM 2149 O O . THR A 1 277 ? 34.318 15.353 -87.004 1.00 82.50 277 THR A O 1
ATOM 2152 N N . CYS A 1 278 ? 36.533 15.497 -87.326 1.00 84.81 278 CYS A N 1
ATOM 2153 C CA . CYS A 1 278 ? 36.646 16.916 -86.994 1.00 84.81 278 CYS A CA 1
ATOM 2154 C C . CYS A 1 278 ? 35.824 17.789 -87.966 1.00 84.81 278 CYS A C 1
ATOM 2156 O O . CYS A 1 278 ? 36.138 17.824 -89.162 1.00 84.81 278 CYS A O 1
ATOM 2158 N N . PRO A 1 279 ? 34.827 18.559 -87.478 1.00 84.62 279 PRO A N 1
ATOM 2159 C CA . PRO A 1 279 ? 34.010 19.436 -88.320 1.00 84.62 279 PRO A CA 1
ATOM 2160 C C . PRO A 1 279 ? 34.826 20.458 -89.121 1.00 84.62 279 PRO A C 1
ATOM 2162 O O . PRO A 1 279 ? 34.459 20.778 -90.247 1.00 84.62 279 PRO A O 1
ATOM 2165 N N . ALA A 1 280 ? 35.960 20.925 -88.586 1.00 84.12 280 ALA A N 1
ATOM 2166 C CA . ALA A 1 280 ? 36.831 21.881 -89.270 1.00 84.12 280 ALA A CA 1
ATOM 2167 C C . ALA A 1 280 ? 37.553 21.280 -90.493 1.00 84.12 280 ALA A C 1
ATOM 2169 O O . ALA A 1 280 ? 37.860 22.004 -91.436 1.00 84.12 280 ALA A O 1
ATOM 2170 N N . LEU A 1 281 ? 37.806 19.964 -90.511 1.00 86.31 281 LEU A N 1
ATOM 2171 C CA . LEU A 1 281 ? 38.465 19.277 -91.633 1.00 86.31 281 LEU A CA 1
ATOM 2172 C C . LEU A 1 281 ? 37.483 18.722 -92.669 1.00 86.31 281 LEU A C 1
ATOM 2174 O O . LEU A 1 281 ? 37.898 18.389 -93.779 1.00 86.31 281 LEU A O 1
ATOM 2178 N N . GLN A 1 282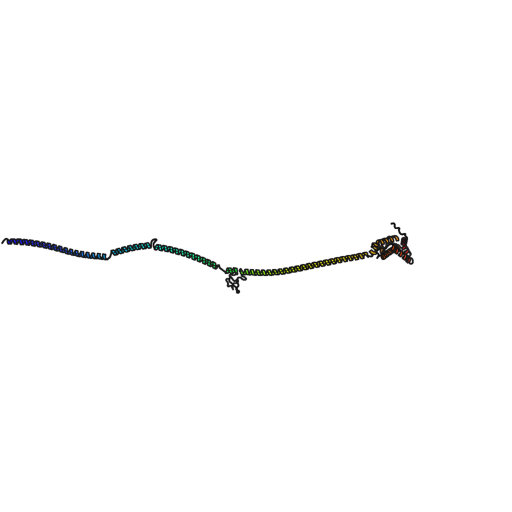 ? 36.188 18.639 -92.354 1.00 87.38 282 GLN A N 1
ATOM 2179 C CA . GLN A 1 282 ? 35.178 18.142 -93.295 1.00 87.38 282 GLN A CA 1
ATOM 2180 C C . GLN A 1 282 ? 35.176 18.907 -94.639 1.00 87.38 282 GLN A C 1
ATOM 2182 O O . GLN A 1 282 ? 35.227 18.246 -95.679 1.00 87.38 282 GLN A O 1
ATOM 2187 N N . PRO A 1 283 ? 35.232 20.258 -94.680 1.00 89.25 283 PRO A N 1
ATOM 2188 C CA . PRO A 1 283 ? 35.324 21.001 -95.942 1.00 89.25 283 PRO A CA 1
ATOM 2189 C C . PRO A 1 283 ? 36.597 20.691 -96.741 1.00 89.25 283 PRO A C 1
ATOM 2191 O O . PRO A 1 283 ? 36.560 20.642 -97.970 1.00 89.25 283 PRO A O 1
ATOM 2194 N N . TYR A 1 284 ? 37.717 20.444 -96.053 1.00 90.06 284 TYR A N 1
ATOM 2195 C CA . TYR A 1 284 ? 39.001 20.111 -96.673 1.00 90.06 284 TYR A CA 1
ATOM 2196 C C . TYR A 1 284 ? 38.950 18.754 -97.387 1.00 90.06 284 TYR A C 1
ATOM 2198 O O . TYR A 1 284 ? 39.360 18.652 -98.544 1.00 90.06 284 TYR A O 1
ATOM 2206 N N . TRP A 1 285 ? 38.381 17.728 -96.745 1.00 90.06 285 TRP A N 1
ATOM 2207 C CA . TRP A 1 285 ? 38.188 16.410 -97.361 1.00 90.06 285 TRP A CA 1
ATOM 2208 C C . TRP A 1 285 ? 37.223 16.450 -98.553 1.00 90.06 285 TRP A C 1
ATOM 2210 O O . TRP A 1 285 ? 37.476 15.811 -99.579 1.00 90.06 285 TRP A O 1
ATOM 2220 N N . SER A 1 286 ? 36.159 17.251 -98.464 1.00 89.62 286 SER A N 1
ATOM 2221 C CA . SER A 1 286 ? 35.249 17.483 -99.592 1.00 89.62 286 SER A CA 1
ATOM 2222 C C . SER A 1 286 ? 35.968 18.161 -100.764 1.00 89.62 286 SER A C 1
ATOM 2224 O O . SER A 1 286 ? 35.822 17.752 -101.914 1.00 89.62 286 SER A O 1
ATOM 2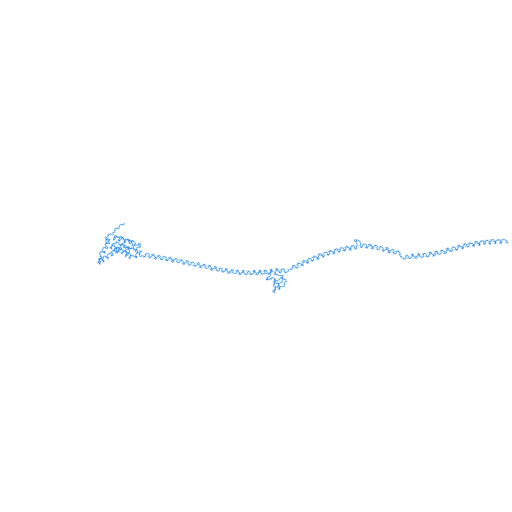226 N N . ALA A 1 287 ? 36.820 19.153 -100.496 1.00 90.62 287 ALA A N 1
ATOM 2227 C CA . ALA A 1 287 ? 37.603 19.811 -101.538 1.00 90.62 287 ALA A CA 1
ATOM 2228 C C . ALA A 1 287 ? 38.651 18.874 -102.177 1.00 90.62 287 ALA A C 1
ATOM 2230 O O . ALA A 1 287 ? 38.852 18.912 -103.392 1.00 90.62 287 ALA A O 1
ATOM 2231 N N . LEU A 1 288 ? 39.259 17.978 -101.392 1.00 91.00 288 LEU A N 1
ATOM 2232 C CA . LEU A 1 288 ? 40.217 16.985 -101.882 1.00 91.00 288 LEU A CA 1
ATOM 2233 C C . LEU A 1 288 ? 39.570 15.964 -102.829 1.00 91.00 288 LEU A C 1
ATOM 2235 O O . LEU A 1 288 ? 40.124 15.647 -103.879 1.00 91.00 288 LEU A O 1
ATOM 2239 N N . THR A 1 289 ? 38.384 15.456 -102.487 1.00 90.88 289 THR A N 1
ATOM 2240 C CA . THR A 1 289 ? 37.658 14.517 -103.362 1.00 90.88 289 THR A CA 1
ATOM 2241 C C . THR A 1 289 ? 37.222 15.179 -104.668 1.00 90.88 289 THR A C 1
ATOM 2243 O O . THR A 1 289 ? 37.325 14.554 -105.725 1.00 90.88 289 THR A O 1
ATOM 2246 N N . ASN A 1 290 ? 36.844 16.462 -104.627 1.00 91.56 290 ASN A N 1
ATOM 2247 C CA . ASN A 1 290 ? 36.585 17.260 -105.827 1.00 91.56 290 ASN A CA 1
ATOM 2248 C C . ASN A 1 290 ? 37.844 17.415 -106.696 1.00 91.56 290 ASN A C 1
ATOM 2250 O O . ASN A 1 290 ? 37.769 17.239 -107.912 1.00 91.56 290 ASN A O 1
ATOM 2254 N N . LEU A 1 291 ? 39.007 17.678 -106.090 1.00 91.19 291 LEU A N 1
ATOM 2255 C CA . LEU A 1 291 ? 40.294 17.746 -106.793 1.00 91.19 291 LEU A CA 1
ATOM 2256 C C . LEU A 1 291 ? 40.652 16.408 -107.459 1.00 91.19 291 LEU A C 1
ATOM 2258 O O . LEU A 1 291 ? 41.092 16.374 -108.611 1.00 91.19 291 LEU A O 1
ATOM 2262 N N . ILE A 1 292 ? 40.430 15.293 -106.762 1.00 90.69 292 ILE A N 1
ATOM 2263 C CA . ILE A 1 292 ? 40.643 13.946 -107.303 1.00 90.69 292 ILE A CA 1
ATOM 2264 C C . ILE A 1 292 ? 39.710 13.693 -108.489 1.00 90.69 292 ILE A C 1
ATOM 2266 O O . ILE A 1 292 ? 40.168 13.245 -109.543 1.00 90.69 292 ILE A O 1
ATOM 2270 N N . GLN A 1 293 ? 38.426 14.039 -108.362 1.00 91.06 293 GLN A N 1
ATOM 2271 C CA . GLN A 1 293 ? 37.466 13.908 -109.455 1.00 91.06 293 GLN A CA 1
ATOM 2272 C C . GLN A 1 293 ? 37.867 14.770 -110.662 1.00 91.06 293 GLN A C 1
ATOM 2274 O O . GLN A 1 293 ? 37.822 14.287 -111.791 1.00 91.06 293 GLN A O 1
ATOM 2279 N N . ALA A 1 294 ? 38.306 16.012 -110.445 1.00 89.06 294 ALA A N 1
ATOM 2280 C CA . ALA A 1 294 ? 38.683 16.932 -111.517 1.00 89.06 294 ALA A CA 1
ATOM 2281 C C . ALA A 1 294 ? 39.973 16.521 -112.254 1.00 89.06 294 ALA A C 1
ATOM 2283 O O . ALA A 1 294 ? 40.073 16.705 -113.469 1.00 89.06 294 ALA A O 1
ATOM 2284 N N . SER A 1 295 ? 40.941 15.946 -111.533 1.00 88.12 295 SER A N 1
ATOM 2285 C CA . SER A 1 295 ? 42.246 15.546 -112.081 1.00 88.12 295 SER A CA 1
ATOM 2286 C C . SER A 1 295 ? 42.265 14.151 -112.710 1.00 88.12 295 SER A C 1
ATOM 2288 O O . SER A 1 295 ? 43.073 13.889 -113.598 1.00 88.12 295 SER A O 1
ATOM 2290 N N . THR A 1 296 ? 41.382 13.248 -112.276 1.00 87.31 296 THR A N 1
ATOM 2291 C CA . THR A 1 296 ? 41.358 11.850 -112.748 1.00 87.31 296 THR A CA 1
ATOM 2292 C C . THR A 1 296 ? 40.104 11.475 -113.532 1.00 87.31 296 THR A C 1
ATOM 2294 O O . THR A 1 296 ? 40.102 10.454 -114.216 1.00 87.31 296 THR A O 1
ATOM 2297 N N . GLY A 1 297 ? 39.029 12.259 -113.418 1.00 85.31 297 GLY A N 1
ATOM 2298 C CA . GLY A 1 297 ? 37.700 11.914 -113.928 1.00 85.31 297 GLY A CA 1
ATOM 2299 C C . GLY A 1 297 ? 36.943 10.888 -113.074 1.00 85.31 297 GLY A C 1
ATOM 2300 O O . GLY A 1 297 ? 35.826 10.517 -113.428 1.00 85.31 297 GLY A O 1
ATOM 2301 N N . ILE A 1 298 ? 37.514 10.422 -111.954 1.00 86.44 298 ILE A N 1
ATOM 2302 C CA . ILE A 1 298 ? 36.944 9.357 -111.120 1.00 86.44 298 ILE A CA 1
ATOM 2303 C C . ILE A 1 298 ? 36.429 9.922 -109.799 1.00 86.44 298 ILE A C 1
ATOM 2305 O O . ILE A 1 298 ? 37.156 10.577 -109.056 1.00 86.44 298 ILE A O 1
ATOM 2309 N N . ARG A 1 299 ? 35.178 9.598 -109.462 1.00 87.62 299 ARG A N 1
ATOM 2310 C CA . ARG A 1 299 ? 34.606 9.877 -108.142 1.00 87.62 299 ARG A CA 1
ATOM 2311 C C . ARG A 1 299 ? 34.958 8.750 -107.170 1.00 87.62 299 ARG A C 1
ATOM 2313 O O . ARG A 1 299 ? 34.617 7.595 -107.417 1.00 87.62 299 ARG A O 1
ATOM 2320 N N . ILE A 1 300 ? 35.607 9.094 -106.061 1.00 86.50 300 ILE A N 1
ATOM 2321 C CA . ILE A 1 300 ? 35.945 8.157 -104.983 1.00 86.50 300 ILE A CA 1
ATOM 2322 C C . ILE A 1 300 ? 35.034 8.360 -103.758 1.00 86.50 300 ILE A C 1
ATOM 2324 O O . ILE A 1 300 ? 34.577 9.481 -103.532 1.00 86.50 300 ILE A O 1
ATOM 2328 N N . PRO A 1 301 ? 34.757 7.313 -102.956 1.00 88.00 301 PRO A N 1
ATOM 2329 C CA . PRO A 1 301 ? 33.984 7.456 -101.722 1.00 88.00 301 PRO A CA 1
ATOM 2330 C C . PRO A 1 301 ? 34.683 8.355 -100.690 1.00 88.00 301 PRO A C 1
ATOM 2332 O O . PRO A 1 301 ? 35.835 8.109 -100.332 1.00 88.00 301 PRO A O 1
ATOM 2335 N N . GLN A 1 302 ? 33.970 9.342 -100.139 1.00 85.94 302 GLN A N 1
ATOM 2336 C CA . GLN A 1 302 ? 34.437 10.150 -99.005 1.00 85.94 302 GLN A CA 1
ATOM 2337 C C . GLN A 1 302 ? 34.254 9.359 -97.703 1.00 85.94 302 GLN A C 1
ATOM 2339 O O . GLN A 1 302 ? 33.344 9.603 -96.919 1.00 85.94 302 GLN A O 1
ATOM 2344 N N . THR A 1 303 ? 35.115 8.364 -97.503 1.00 87.25 303 THR A N 1
ATOM 2345 C CA . THR A 1 303 ? 35.160 7.520 -96.299 1.00 87.25 303 THR A CA 1
ATOM 2346 C C . THR A 1 303 ? 36.585 7.473 -95.742 1.00 87.25 303 THR A C 1
ATOM 2348 O O . THR A 1 303 ? 37.534 7.587 -96.529 1.00 87.25 303 THR A O 1
ATOM 2351 N N . PRO A 1 304 ? 36.767 7.271 -94.420 1.00 85.38 304 PRO A N 1
ATOM 2352 C CA . PRO A 1 304 ? 38.096 7.146 -93.824 1.00 85.38 304 PRO A CA 1
ATOM 2353 C C . PRO A 1 304 ? 38.905 6.015 -94.465 1.00 85.38 304 PRO A C 1
ATOM 2355 O O . PRO A 1 304 ? 40.087 6.183 -94.745 1.00 85.38 304 PRO A O 1
ATOM 2358 N N . ASP A 1 305 ? 38.262 4.886 -94.769 1.00 85.94 305 ASP A N 1
ATOM 2359 C CA . ASP A 1 305 ? 38.932 3.735 -95.379 1.00 85.94 305 ASP A CA 1
ATOM 2360 C C . ASP A 1 305 ? 39.507 4.080 -96.760 1.00 85.94 305 ASP A C 1
ATOM 2362 O O . ASP A 1 305 ? 40.624 3.688 -97.097 1.00 85.94 305 ASP A O 1
ATOM 2366 N N . CYS A 1 306 ? 38.781 4.868 -97.557 1.00 86.44 306 CYS A N 1
ATOM 2367 C CA . CYS A 1 306 ? 39.238 5.260 -98.886 1.00 86.44 306 CYS A CA 1
ATOM 2368 C C . CYS A 1 306 ? 40.328 6.344 -98.841 1.00 86.44 306 CYS A C 1
ATOM 2370 O O . CYS A 1 306 ? 41.282 6.276 -99.615 1.00 86.44 306 CYS A O 1
ATOM 2372 N N . LEU A 1 307 ? 40.186 7.354 -97.975 1.00 86.62 307 LEU A N 1
ATOM 2373 C CA . LEU A 1 307 ? 41.036 8.554 -97.988 1.00 86.62 307 LEU A CA 1
ATOM 2374 C C . LEU A 1 307 ? 42.207 8.502 -96.997 1.00 86.62 307 LEU A C 1
ATOM 2376 O O . LEU A 1 307 ? 43.281 8.999 -97.322 1.00 86.62 307 LEU A O 1
ATOM 2380 N N . LEU A 1 308 ? 42.032 7.880 -95.825 1.00 85.00 308 LEU A N 1
ATOM 2381 C CA . LEU A 1 308 ? 43.100 7.704 -94.831 1.00 85.00 308 LEU A CA 1
ATOM 2382 C C . LEU A 1 308 ? 43.861 6.392 -95.034 1.00 85.00 308 LEU A C 1
ATOM 2384 O O . LEU A 1 308 ? 45.086 6.370 -94.951 1.00 85.00 308 LEU A O 1
ATOM 2388 N N . LEU A 1 309 ? 43.142 5.292 -95.287 1.00 85.06 309 LEU A N 1
ATOM 2389 C CA . LEU A 1 309 ? 43.744 3.957 -95.417 1.00 85.06 309 LEU A CA 1
ATOM 2390 C C . LEU A 1 309 ? 44.068 3.578 -96.868 1.00 85.06 309 LEU A C 1
ATOM 2392 O O . LEU A 1 309 ? 44.592 2.495 -97.121 1.00 85.06 309 LEU A O 1
ATOM 2396 N N . HIS A 1 310 ? 43.784 4.470 -97.824 1.00 87.06 310 HIS A N 1
ATOM 2397 C CA . HIS A 1 310 ? 44.041 4.272 -99.253 1.00 87.06 310 HIS A CA 1
ATOM 2398 C C . HIS A 1 310 ? 43.373 3.007 -99.835 1.00 87.06 310 HIS A C 1
ATOM 2400 O O . HIS A 1 310 ? 43.865 2.412 -100.804 1.00 87.06 310 HIS A O 1
ATOM 2406 N N . ASN A 1 311 ? 42.242 2.585 -99.260 1.00 87.69 311 ASN A N 1
ATOM 2407 C CA . ASN A 1 311 ? 41.471 1.432 -99.714 1.00 87.69 311 ASN A CA 1
ATOM 2408 C C . ASN A 1 311 ? 40.554 1.819 -100.886 1.00 87.69 311 ASN A C 1
ATOM 2410 O O . ASN A 1 311 ? 39.349 2.019 -100.740 1.00 87.69 311 ASN A O 1
ATOM 2414 N N . TYR A 1 312 ? 41.157 2.000 -102.061 1.00 86.12 312 TYR A N 1
ATOM 2415 C CA . TYR A 1 312 ? 40.445 2.433 -103.264 1.00 86.12 312 TYR A CA 1
ATOM 2416 C C . TYR A 1 312 ? 39.646 1.303 -103.938 1.00 86.12 312 TYR A C 1
ATOM 2418 O O . TYR A 1 312 ? 40.043 0.138 -103.844 1.00 86.12 312 TYR A O 1
ATOM 2426 N N . PRO A 1 313 ? 38.593 1.628 -104.721 1.00 81.38 313 PRO A N 1
ATOM 2427 C CA . PRO A 1 313 ? 37.840 0.644 -105.496 1.00 81.38 313 PRO A CA 1
ATOM 2428 C C . PRO A 1 313 ? 38.732 -0.270 -106.368 1.00 81.38 313 PRO A C 1
ATOM 2430 O O . PRO A 1 313 ? 39.693 0.201 -106.982 1.00 81.38 313 PRO A O 1
ATOM 2433 N N . PRO A 1 314 ? 38.412 -1.573 -106.496 1.00 74.44 314 PRO A N 1
ATOM 2434 C CA . PRO A 1 314 ? 39.313 -2.565 -107.094 1.00 74.44 314 PRO A CA 1
ATOM 2435 C C . PRO A 1 314 ? 39.533 -2.414 -108.610 1.00 74.44 314 PRO A C 1
ATOM 2437 O O . PRO A 1 314 ? 40.508 -2.944 -109.136 1.00 74.44 314 PRO A O 1
ATOM 2440 N N . LYS A 1 315 ? 38.663 -1.687 -109.327 1.00 83.25 315 LYS A N 1
ATOM 2441 C CA . LYS A 1 315 ? 38.685 -1.561 -110.800 1.00 83.25 315 LYS A CA 1
ATOM 2442 C C . LYS A 1 315 ? 39.415 -0.310 -111.326 1.00 83.25 315 LYS A C 1
ATOM 2444 O O . LYS A 1 315 ? 39.172 0.105 -112.455 1.00 83.25 315 LYS A O 1
ATOM 2449 N N . LEU A 1 316 ? 40.292 0.313 -110.534 1.00 84.44 316 LEU A N 1
ATOM 2450 C CA . LEU A 1 316 ? 41.023 1.515 -110.958 1.00 84.44 316 LEU A CA 1
ATOM 2451 C C . LEU A 1 316 ? 42.290 1.182 -111.767 1.00 84.44 316 LEU A C 1
ATOM 2453 O O . LEU A 1 316 ? 43.047 0.292 -111.365 1.00 84.44 316 LEU A O 1
ATOM 2457 N N . PRO A 1 317 ? 42.594 1.931 -112.847 1.00 87.38 317 PRO A N 1
ATOM 2458 C CA . PRO A 1 317 ? 43.882 1.830 -113.526 1.00 87.38 317 PRO A CA 1
ATOM 2459 C C . PRO A 1 317 ? 45.043 2.062 -112.550 1.00 87.38 317 PRO A C 1
ATOM 2461 O O . PRO A 1 317 ? 44.967 2.926 -111.675 1.00 87.38 317 PRO A O 1
ATOM 2464 N N . LYS A 1 318 ? 46.146 1.317 -112.707 1.00 84.06 318 LYS A N 1
ATOM 2465 C CA . LYS A 1 318 ? 47.310 1.404 -111.801 1.00 84.06 318 LYS A CA 1
ATOM 2466 C C . LYS A 1 318 ? 47.896 2.820 -111.725 1.00 84.06 318 LYS A C 1
ATOM 2468 O O . LYS A 1 318 ? 48.284 3.256 -110.646 1.00 84.06 318 LYS A O 1
ATOM 2473 N N . THR A 1 319 ? 47.933 3.529 -112.851 1.00 84.50 319 THR A N 1
ATOM 2474 C CA . THR A 1 319 ? 48.395 4.921 -112.965 1.00 84.50 319 THR A CA 1
ATOM 2475 C C . THR A 1 319 ? 47.467 5.891 -112.235 1.00 84.50 319 THR A C 1
ATOM 2477 O O . THR A 1 319 ? 47.932 6.719 -111.460 1.00 84.50 319 THR A O 1
ATOM 2480 N N . THR A 1 320 ? 46.151 5.729 -112.381 1.00 86.56 320 THR A N 1
ATOM 2481 C CA . THR A 1 320 ? 45.157 6.545 -111.672 1.00 86.56 320 THR A CA 1
ATOM 2482 C C . THR A 1 320 ? 45.163 6.285 -110.168 1.00 86.56 320 THR A C 1
ATOM 2484 O O . THR A 1 320 ? 45.165 7.228 -109.384 1.00 86.56 320 THR A O 1
ATOM 2487 N N . LYS A 1 321 ? 45.242 5.015 -109.743 1.00 88.44 321 LYS A N 1
ATOM 2488 C CA . LYS A 1 321 ? 45.375 4.641 -108.325 1.00 88.44 321 LYS A CA 1
ATOM 2489 C C . LYS A 1 321 ? 46.618 5.279 -107.696 1.00 88.44 321 LYS A C 1
ATOM 2491 O O . LYS A 1 321 ? 46.561 5.728 -106.555 1.00 88.44 321 LYS A O 1
ATOM 2496 N N . TYR A 1 322 ? 47.719 5.337 -108.446 1.00 88.00 322 TYR A N 1
ATOM 2497 C CA . TYR A 1 322 ? 48.948 5.990 -108.008 1.00 88.00 322 TYR A CA 1
ATOM 2498 C C . TYR A 1 322 ? 48.781 7.503 -107.838 1.00 88.00 322 TYR A C 1
ATOM 2500 O O . TYR A 1 322 ? 49.163 8.037 -106.802 1.00 88.00 322 TYR A O 1
ATOM 2508 N N . LEU A 1 323 ? 48.166 8.189 -108.804 1.00 89.00 323 LEU A N 1
ATOM 2509 C CA . LEU A 1 323 ? 47.921 9.628 -108.699 1.00 89.00 323 LEU A CA 1
ATOM 2510 C C . LEU A 1 323 ? 47.014 9.968 -107.505 1.00 89.00 323 LEU A C 1
ATOM 2512 O O . LEU A 1 323 ? 47.334 10.860 -106.725 1.00 89.00 323 LEU A O 1
ATOM 2516 N N . ILE A 1 324 ? 45.932 9.210 -107.301 1.00 90.31 324 ILE A N 1
ATOM 2517 C CA . ILE A 1 324 ? 45.040 9.376 -106.139 1.00 90.31 324 ILE A CA 1
ATOM 2518 C C . ILE A 1 324 ? 45.808 9.161 -104.828 1.00 90.31 324 ILE A C 1
ATOM 2520 O O . ILE A 1 324 ? 45.652 9.934 -103.886 1.00 90.31 324 ILE A O 1
ATOM 2524 N N . TYR A 1 325 ? 46.672 8.143 -104.778 1.00 90.31 325 TYR A N 1
ATOM 2525 C CA . TYR A 1 325 ? 47.556 7.912 -103.638 1.00 90.31 325 TYR A CA 1
ATOM 2526 C C . TYR A 1 325 ? 48.465 9.112 -103.357 1.00 90.31 325 TYR A C 1
ATOM 2528 O O . TYR A 1 325 ? 48.531 9.556 -102.216 1.00 90.31 325 TYR A O 1
ATOM 2536 N N . GLN A 1 326 ? 49.095 9.689 -104.379 1.00 90.25 326 GLN A N 1
ATOM 2537 C CA . GLN A 1 326 ? 49.953 10.862 -104.203 1.00 90.25 326 GLN A CA 1
ATOM 2538 C C . GLN A 1 326 ? 49.179 12.094 -103.710 1.00 90.25 326 GLN A C 1
ATOM 2540 O O . GLN A 1 326 ? 49.653 12.809 -102.825 1.00 90.25 326 GLN A O 1
ATOM 2545 N N . ILE A 1 327 ? 47.960 12.309 -104.214 1.00 91.25 327 ILE A N 1
ATOM 2546 C CA . ILE A 1 327 ? 47.072 13.387 -103.759 1.00 91.25 327 ILE A CA 1
ATOM 2547 C C . ILE A 1 327 ? 46.687 13.198 -102.280 1.00 91.25 327 ILE A C 1
ATOM 2549 O O . ILE A 1 327 ? 46.792 14.137 -101.490 1.00 91.25 327 ILE A O 1
ATOM 2553 N N . ASN A 1 328 ? 46.303 11.983 -101.875 1.00 90.56 328 ASN A N 1
ATOM 2554 C CA . ASN A 1 328 ? 45.953 11.692 -100.481 1.00 90.56 328 ASN A CA 1
ATOM 2555 C C . ASN A 1 328 ? 47.152 11.826 -99.538 1.00 90.56 328 ASN A C 1
ATOM 2557 O O . ASN A 1 328 ? 47.024 12.432 -98.477 1.00 90.56 328 ASN A O 1
ATOM 2561 N N . ILE A 1 329 ? 48.338 11.361 -99.935 1.00 90.38 329 ILE A N 1
ATOM 2562 C CA . ILE A 1 329 ? 49.557 11.534 -99.135 1.00 90.38 329 ILE A CA 1
ATOM 2563 C C . ILE A 1 329 ? 49.899 13.015 -98.956 1.00 90.38 329 ILE A C 1
ATOM 2565 O O . ILE A 1 329 ? 50.266 13.424 -97.851 1.00 90.38 329 ILE A O 1
ATOM 2569 N N . ALA A 1 330 ? 49.743 13.841 -99.994 1.00 91.75 330 ALA A N 1
ATOM 2570 C CA . ALA A 1 330 ? 49.941 15.284 -99.880 1.00 91.75 330 ALA A CA 1
ATOM 2571 C C . ALA A 1 330 ? 48.968 15.915 -98.870 1.00 91.75 330 ALA A C 1
ATOM 2573 O O . ALA A 1 330 ? 49.380 16.727 -98.037 1.00 91.75 330 ALA A O 1
ATOM 2574 N N . ALA A 1 331 ? 47.699 15.502 -98.897 1.00 90.44 331 ALA A N 1
ATOM 2575 C CA . ALA A 1 331 ? 46.685 15.965 -97.957 1.00 90.44 331 ALA A CA 1
ATOM 2576 C C . ALA A 1 331 ? 46.968 15.529 -96.510 1.00 90.44 331 ALA A C 1
ATOM 2578 O O . ALA A 1 331 ? 46.996 16.362 -95.603 1.00 90.44 331 ALA A O 1
ATOM 2579 N N . LEU A 1 332 ? 47.270 14.245 -96.295 1.00 89.19 332 LEU A N 1
ATOM 2580 C CA . LEU A 1 332 ? 47.629 13.681 -94.989 1.00 89.19 332 LEU A CA 1
ATOM 2581 C C . LEU A 1 332 ? 48.883 14.337 -94.409 1.00 89.19 332 LEU A C 1
ATOM 2583 O O . LEU A 1 332 ? 48.922 14.682 -93.229 1.00 89.19 332 LEU A O 1
ATOM 2587 N N . THR A 1 333 ? 49.897 14.567 -95.242 1.00 88.81 333 THR A N 1
ATOM 2588 C CA . THR A 1 333 ? 51.118 15.283 -94.849 1.00 88.81 333 THR A CA 1
ATOM 2589 C C . THR A 1 333 ? 50.794 16.696 -94.378 1.00 88.81 333 THR A C 1
ATOM 2591 O O . THR A 1 333 ? 51.358 17.168 -93.391 1.00 88.81 333 THR A O 1
ATOM 2594 N N . LEU A 1 334 ? 49.878 17.385 -95.056 1.00 88.81 334 LEU A N 1
ATOM 2595 C CA . LEU A 1 334 ? 49.520 18.751 -94.705 1.00 88.81 334 LEU A CA 1
ATOM 2596 C C . LEU A 1 334 ? 48.679 18.819 -93.420 1.00 88.81 334 LEU A C 1
ATOM 2598 O O . LEU A 1 334 ? 48.965 19.653 -92.561 1.00 88.81 334 LEU A O 1
ATOM 2602 N N . ILE A 1 335 ? 47.730 17.897 -93.230 1.00 87.62 335 ILE A N 1
ATOM 2603 C CA . ILE A 1 335 ? 47.011 17.718 -91.956 1.00 87.62 335 ILE A CA 1
ATOM 2604 C C . ILE A 1 335 ? 48.016 17.449 -90.824 1.00 87.62 335 ILE A C 1
ATOM 2606 O O . ILE A 1 335 ? 47.977 18.110 -89.789 1.00 87.62 335 ILE A O 1
ATOM 2610 N N . SER A 1 336 ? 49.004 16.579 -91.059 1.00 85.38 336 SER A N 1
ATOM 2611 C CA . SER A 1 336 ? 50.073 16.265 -90.094 1.00 85.38 336 SER A CA 1
ATOM 2612 C C . SER A 1 336 ? 50.993 17.440 -89.778 1.00 85.38 336 SER A C 1
ATOM 2614 O O . SER A 1 336 ? 51.630 17.455 -88.733 1.00 85.38 336 SER A O 1
ATOM 2616 N N . ARG A 1 337 ? 51.132 18.414 -90.681 1.00 85.31 337 ARG A N 1
ATOM 2617 C CA . ARG A 1 337 ? 51.936 19.628 -90.450 1.00 85.31 337 ARG A CA 1
ATOM 2618 C C . ARG A 1 337 ? 51.144 20.711 -89.723 1.00 85.31 337 ARG A C 1
ATOM 2620 O O . ARG A 1 337 ? 51.737 21.542 -89.039 1.00 85.31 337 ARG A O 1
ATOM 2627 N N . SER A 1 338 ? 49.821 20.686 -89.851 1.00 80.94 338 SER A N 1
ATOM 2628 C CA . SER A 1 338 ? 48.922 21.702 -89.301 1.00 80.94 338 SER A CA 1
ATOM 2629 C C . SER A 1 338 ? 48.116 21.231 -88.088 1.00 80.94 338 SER A C 1
ATOM 2631 O O . SER A 1 338 ? 47.362 22.024 -87.550 1.00 80.94 338 SER A O 1
ATOM 2633 N N . TRP A 1 339 ? 48.300 20.000 -87.597 1.00 76.44 339 TRP A N 1
ATOM 2634 C CA . TRP A 1 339 ? 47.482 19.420 -86.514 1.00 76.44 339 TRP A CA 1
ATOM 2635 C C . TRP A 1 339 ? 47.481 20.186 -85.180 1.00 76.44 339 TRP A C 1
ATOM 2637 O O . TRP A 1 339 ? 46.574 20.001 -84.376 1.00 76.44 339 TRP A O 1
ATOM 2647 N N . LYS A 1 340 ? 48.485 21.037 -84.923 1.00 74.38 340 LYS A N 1
ATOM 2648 C CA . LYS A 1 340 ? 48.535 21.922 -83.741 1.00 74.38 340 LYS A CA 1
ATOM 2649 C C . LYS A 1 340 ? 47.941 23.315 -83.987 1.00 74.38 340 LYS A C 1
ATOM 2651 O O . LYS A 1 340 ? 47.932 24.133 -83.072 1.00 74.38 340 LYS A O 1
ATOM 2656 N N . LYS A 1 341 ? 47.526 23.624 -85.216 1.00 80.69 341 LYS A N 1
ATOM 2657 C CA . LYS A 1 341 ? 46.957 24.921 -85.603 1.00 80.69 341 LYS A CA 1
ATOM 2658 C C . LYS A 1 341 ? 45.433 24.850 -85.526 1.00 80.69 341 LYS A C 1
ATOM 2660 O O . LYS A 1 341 ? 44.850 23.802 -85.775 1.00 80.69 341 LYS A O 1
ATOM 2665 N N . ALA A 1 342 ? 44.797 25.975 -85.202 1.00 76.00 342 ALA A N 1
ATOM 2666 C CA . ALA A 1 342 ? 43.336 26.075 -85.152 1.00 76.00 342 ALA A CA 1
ATOM 2667 C C . ALA A 1 342 ? 42.683 26.037 -86.549 1.00 76.00 342 ALA A C 1
ATOM 2669 O O . ALA A 1 342 ? 41.513 25.688 -86.678 1.00 76.00 342 ALA A O 1
ATOM 2670 N N . GLU A 1 343 ? 43.438 26.389 -87.592 1.00 80.69 343 GLU A N 1
ATOM 2671 C CA . GLU A 1 343 ? 42.954 26.489 -88.969 1.00 80.69 343 GLU A CA 1
ATOM 2672 C C . GLU A 1 343 ? 43.218 25.204 -89.762 1.00 80.69 343 GLU A C 1
ATOM 2674 O O . GLU A 1 343 ? 44.320 24.643 -89.737 1.00 80.69 343 GLU A O 1
ATOM 2679 N N . ALA A 1 344 ? 42.204 24.759 -90.509 1.00 82.06 344 ALA A N 1
ATOM 2680 C CA . ALA A 1 344 ? 42.330 23.643 -91.436 1.00 82.06 344 ALA A CA 1
ATOM 2681 C C . ALA A 1 344 ? 43.272 24.000 -92.602 1.00 82.06 344 ALA A C 1
ATOM 2683 O O . ALA A 1 344 ? 43.338 25.161 -93.015 1.00 82.06 344 ALA A O 1
ATOM 2684 N N . PRO A 1 345 ? 43.989 23.023 -93.181 1.00 87.44 345 PRO A N 1
ATOM 2685 C CA . PRO A 1 345 ? 44.811 23.302 -94.343 1.00 87.44 345 PRO A CA 1
ATOM 2686 C C . PRO A 1 345 ? 44.005 23.751 -95.564 1.00 87.44 345 PRO A C 1
ATOM 2688 O O . PRO A 1 345 ? 42.822 23.449 -95.692 1.00 87.44 345 PRO A O 1
ATOM 2691 N N . THR A 1 346 ? 44.659 24.431 -96.504 1.00 90.12 346 THR A N 1
ATOM 2692 C CA . THR A 1 346 ? 44.001 24.929 -97.722 1.00 90.12 346 THR A CA 1
ATOM 2693 C C . THR A 1 346 ? 44.334 24.064 -98.943 1.00 90.12 346 THR A C 1
ATOM 2695 O O . THR A 1 346 ? 45.399 23.446 -99.023 1.00 90.12 346 THR A O 1
ATOM 2698 N N . MET A 1 347 ? 43.430 24.009 -99.927 1.00 90.75 347 MET A N 1
ATOM 2699 C CA . MET A 1 347 ? 43.679 23.282 -101.183 1.00 90.75 347 MET A CA 1
ATOM 2700 C C . MET A 1 347 ? 44.897 23.797 -101.971 1.00 90.75 347 MET A C 1
ATOM 2702 O O . MET A 1 347 ? 45.664 22.956 -102.436 1.00 90.75 347 MET A O 1
ATOM 2706 N N . PRO A 1 348 ? 45.160 25.117 -102.085 1.00 90.75 348 PRO A N 1
ATOM 2707 C CA . PRO A 1 348 ? 46.363 25.614 -102.756 1.00 90.75 348 PRO A CA 1
ATOM 2708 C C . PRO A 1 348 ? 47.665 25.072 -102.150 1.00 90.75 348 PRO A C 1
ATOM 2710 O O . PRO A 1 348 ? 48.563 24.664 -102.882 1.00 90.75 348 PRO A O 1
ATOM 2713 N N . GLN A 1 349 ? 47.743 24.974 -100.818 1.00 89.69 349 GLN A N 1
ATOM 2714 C CA . GLN A 1 349 ? 48.890 24.367 -100.132 1.00 89.69 349 GLN A CA 1
ATOM 2715 C C . GLN A 1 349 ? 49.032 22.870 -100.454 1.00 89.69 349 GLN A C 1
ATOM 2717 O O . GLN A 1 349 ? 50.147 22.371 -100.598 1.00 89.69 349 GLN A O 1
ATOM 2722 N N . CYS A 1 350 ? 47.916 22.146 -100.589 1.00 91.88 350 CYS A N 1
ATOM 2723 C CA . CYS A 1 350 ? 47.922 20.736 -100.987 1.00 91.88 350 CYS A CA 1
ATOM 2724 C C . CYS A 1 350 ? 48.436 20.565 -102.426 1.00 91.88 350 CYS A C 1
ATOM 2726 O O . CYS A 1 350 ? 49.342 19.769 -102.665 1.00 91.88 350 CYS A O 1
ATOM 2728 N N . ILE A 1 351 ? 47.930 21.374 -103.363 1.00 90.75 351 ILE A N 1
ATOM 2729 C CA . ILE A 1 351 ? 48.358 21.387 -104.770 1.00 90.75 351 ILE A CA 1
ATOM 2730 C C . ILE A 1 351 ? 49.851 21.712 -104.885 1.00 90.75 351 ILE A C 1
ATOM 2732 O O . ILE A 1 351 ? 50.561 21.057 -105.644 1.00 90.75 351 ILE A O 1
ATOM 2736 N N . GLN A 1 352 ? 50.357 22.654 -104.084 1.00 91.12 352 GLN A N 1
ATOM 2737 C CA . GLN A 1 352 ? 51.784 22.970 -104.041 1.00 91.12 352 GLN A CA 1
ATOM 2738 C C . GLN A 1 352 ? 52.634 21.747 -103.659 1.00 91.12 352 GLN A C 1
ATOM 2740 O O . GLN A 1 352 ? 53.656 21.490 -104.304 1.00 91.12 352 GLN A O 1
ATOM 2745 N N . ILE A 1 353 ? 52.210 20.972 -102.650 1.00 90.69 353 ILE A N 1
ATOM 2746 C CA . ILE A 1 353 ? 52.881 19.721 -102.264 1.00 90.69 353 ILE A CA 1
ATOM 2747 C C . ILE A 1 353 ? 52.817 18.707 -103.409 1.00 90.69 353 ILE A C 1
ATOM 2749 O O . ILE A 1 353 ? 53.848 18.136 -103.748 1.00 90.69 353 ILE A O 1
ATOM 2753 N N . ILE A 1 354 ? 51.655 18.519 -104.043 1.00 92.25 354 ILE A N 1
ATOM 2754 C CA . ILE A 1 354 ? 51.490 17.576 -105.162 1.00 92.25 354 ILE A CA 1
ATOM 2755 C C . ILE A 1 354 ? 52.429 17.935 -106.320 1.00 92.25 354 ILE A C 1
ATOM 2757 O O . ILE A 1 354 ? 53.151 17.074 -106.822 1.00 92.25 354 ILE A O 1
ATOM 2761 N N . ASN A 1 355 ? 52.482 19.212 -106.703 1.00 90.25 355 ASN A N 1
ATOM 2762 C CA . ASN A 1 355 ? 53.339 19.695 -107.783 1.00 90.25 355 ASN A CA 1
ATOM 2763 C C . ASN A 1 355 ? 54.824 19.558 -107.449 1.00 90.25 355 ASN A C 1
ATOM 2765 O O . ASN A 1 355 ? 55.618 19.156 -108.299 1.00 90.25 355 ASN A O 1
ATOM 2769 N N . THR A 1 356 ? 55.196 19.829 -106.201 1.00 88.00 356 THR A N 1
ATOM 2770 C CA . THR A 1 356 ? 56.564 19.621 -105.724 1.00 88.00 356 THR A CA 1
ATOM 2771 C C . THR A 1 356 ? 56.938 18.136 -105.780 1.00 88.00 356 THR A C 1
ATOM 2773 O O . THR A 1 356 ? 57.992 17.795 -106.313 1.00 88.00 356 THR A O 1
ATOM 2776 N N . THR A 1 357 ? 56.057 17.236 -105.330 1.00 88.19 357 THR A N 1
ATOM 2777 C CA . THR A 1 357 ? 56.253 15.779 -105.427 1.00 88.19 357 THR A CA 1
ATOM 2778 C C . THR A 1 357 ? 56.396 15.323 -106.878 1.00 88.19 357 THR A C 1
ATOM 2780 O O . THR A 1 357 ? 57.335 14.595 -107.191 1.00 88.19 357 THR A O 1
ATOM 2783 N N . LYS A 1 358 ? 55.532 15.801 -107.784 1.00 89.38 358 LYS A N 1
ATOM 2784 C CA . LYS A 1 358 ? 55.621 15.532 -109.228 1.00 89.38 358 LYS A CA 1
ATOM 2785 C C . LYS A 1 358 ? 56.993 15.917 -109.786 1.00 89.38 358 LYS A C 1
ATOM 2787 O O . LYS A 1 358 ? 57.623 15.104 -110.457 1.00 89.38 358 LYS A O 1
ATOM 2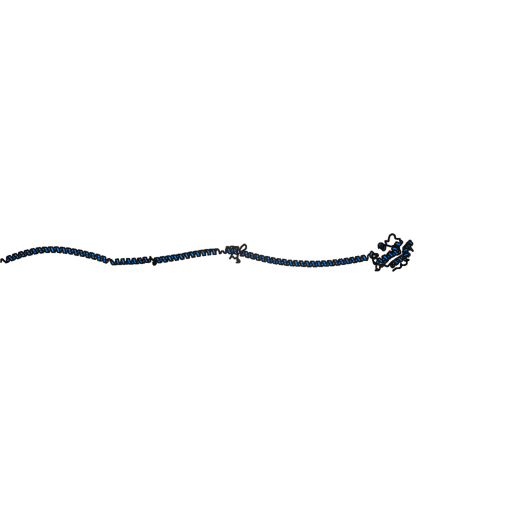792 N N . LEU A 1 359 ? 57.463 17.136 -109.503 1.00 86.12 359 LEU A N 1
ATOM 2793 C CA . LEU A 1 359 ? 58.752 17.636 -109.995 1.00 86.12 359 LEU A CA 1
ATOM 2794 C C . LEU A 1 359 ? 59.919 16.765 -109.519 1.00 86.12 359 LEU A C 1
ATOM 2796 O O . LEU A 1 359 ? 60.743 16.351 -110.335 1.00 86.12 359 LEU A O 1
ATOM 2800 N N . TYR A 1 360 ? 59.964 16.436 -108.224 1.00 84.56 360 TYR A N 1
ATOM 2801 C CA . TYR A 1 360 ? 61.001 15.563 -107.673 1.00 84.56 360 TYR A CA 1
ATOM 2802 C C . TYR A 1 360 ? 60.944 14.147 -108.258 1.00 84.56 360 TYR A C 1
ATOM 2804 O O . TYR A 1 360 ? 61.988 13.561 -108.550 1.00 84.56 360 TYR A O 1
ATOM 2812 N N . GLU A 1 361 ? 59.752 13.579 -108.453 1.00 83.44 361 GLU A N 1
ATOM 2813 C CA . GLU A 1 361 ? 59.602 12.241 -109.031 1.00 83.44 361 GLU A CA 1
ATOM 2814 C C . GLU A 1 361 ? 59.987 12.189 -110.503 1.00 83.44 361 GLU A C 1
ATOM 2816 O O . GLU A 1 361 ? 60.673 11.250 -110.901 1.00 83.44 361 GLU A O 1
ATOM 2821 N N . LEU A 1 362 ? 59.595 13.182 -111.306 1.00 80.69 362 LEU A N 1
ATOM 2822 C CA . LEU A 1 362 ? 60.013 13.256 -112.702 1.00 80.69 362 LEU A CA 1
ATOM 2823 C C . LEU A 1 362 ? 61.538 13.402 -112.777 1.00 80.69 362 LEU A C 1
ATOM 2825 O O . LEU A 1 362 ? 62.184 12.557 -113.383 1.00 80.69 362 LEU A O 1
ATOM 2829 N N . ALA A 1 363 ? 62.138 14.355 -112.059 1.00 79.75 363 ALA A N 1
ATOM 2830 C CA . ALA A 1 363 ? 63.590 14.555 -112.064 1.00 79.75 363 ALA A CA 1
ATOM 2831 C C . ALA A 1 363 ? 64.387 13.307 -111.626 1.00 79.75 363 ALA A C 1
ATOM 2833 O O . ALA A 1 363 ? 65.401 12.973 -112.237 1.00 79.75 363 ALA A O 1
ATOM 2834 N N . SER A 1 364 ? 63.927 12.592 -110.593 1.00 76.38 364 SER A N 1
ATOM 2835 C CA . SER A 1 364 ? 64.639 11.426 -110.047 1.00 76.38 364 SER A CA 1
ATOM 2836 C C . SER A 1 364 ? 64.349 10.115 -110.783 1.00 76.38 364 SER A C 1
ATOM 2838 O O . SER A 1 364 ? 65.254 9.306 -110.984 1.00 76.38 364 SER A O 1
ATOM 2840 N N . ARG A 1 365 ? 63.101 9.861 -111.195 1.00 68.12 365 ARG A N 1
ATOM 2841 C CA . ARG A 1 365 ? 62.678 8.552 -111.720 1.00 68.12 365 ARG A CA 1
ATOM 2842 C C . ARG A 1 365 ? 62.700 8.474 -113.237 1.00 68.12 365 ARG A C 1
ATOM 2844 O O . ARG A 1 365 ? 62.852 7.369 -113.748 1.00 68.12 365 ARG A O 1
ATOM 2851 N N . THR A 1 366 ? 62.598 9.579 -113.978 1.00 62.41 366 THR A N 1
ATOM 2852 C CA . THR A 1 366 ? 62.740 9.507 -115.444 1.00 62.41 366 THR A CA 1
ATOM 2853 C C . THR A 1 366 ? 64.198 9.436 -115.888 1.00 62.41 366 THR A C 1
ATOM 2855 O O . THR A 1 366 ? 64.462 8.892 -116.953 1.00 62.41 366 THR A O 1
ATOM 2858 N N . ALA A 1 367 ? 65.141 9.922 -115.074 1.00 60.09 367 ALA A N 1
ATOM 2859 C CA . ALA A 1 367 ? 66.571 9.854 -115.373 1.00 60.09 367 ALA A CA 1
ATOM 2860 C C . ALA A 1 367 ? 67.212 8.489 -115.036 1.00 60.09 367 ALA A C 1
ATOM 2862 O O . ALA A 1 367 ? 68.221 8.135 -115.637 1.00 60.09 367 ALA A O 1
ATOM 2863 N N . PHE A 1 368 ? 66.627 7.702 -114.116 1.00 57.66 368 PHE A N 1
ATOM 2864 C CA . PHE A 1 368 ? 67.291 6.519 -113.536 1.00 57.66 368 PHE A CA 1
ATOM 2865 C C . PHE A 1 368 ? 66.425 5.236 -113.440 1.00 57.66 368 PHE A C 1
ATOM 2867 O O . PHE A 1 368 ? 66.850 4.268 -112.812 1.00 57.66 368 PHE A O 1
ATOM 2874 N N . SER A 1 369 ? 65.216 5.174 -114.029 1.00 66.81 369 SER A N 1
ATOM 2875 C CA . SER A 1 369 ? 64.295 4.021 -113.872 1.00 66.81 369 SER A CA 1
ATOM 2876 C C . SER A 1 369 ? 63.952 3.279 -115.171 1.00 66.81 369 SER A C 1
ATOM 2878 O O . SER A 1 369 ? 63.526 3.883 -116.152 1.00 66.81 369 SER A O 1
ATOM 2880 N N . THR A 1 370 ? 63.940 1.939 -115.118 1.00 59.84 370 THR A N 1
ATOM 2881 C CA . THR A 1 370 ? 63.375 1.046 -116.158 1.00 59.84 370 THR A CA 1
ATOM 2882 C C . THR A 1 370 ? 61.855 1.185 -116.343 1.00 59.84 370 THR A C 1
ATOM 2884 O O . THR A 1 370 ? 61.290 0.630 -117.282 1.00 59.84 370 THR A O 1
ATOM 2887 N N . ARG A 1 371 ? 61.171 1.939 -115.467 1.00 63.22 371 ARG A N 1
ATOM 2888 C CA . ARG A 1 371 ? 59.725 2.235 -115.514 1.00 63.22 371 ARG A CA 1
ATOM 2889 C C . ARG A 1 371 ? 59.414 3.697 -115.866 1.00 63.22 371 ARG A C 1
ATOM 2891 O O . ARG A 1 371 ? 58.333 4.179 -115.537 1.00 63.22 371 ARG A O 1
ATOM 2898 N N . ALA A 1 372 ? 60.329 4.413 -116.523 1.00 66.00 372 ALA A N 1
ATOM 2899 C CA . ALA A 1 372 ? 60.150 5.826 -116.878 1.00 66.00 372 ALA A CA 1
ATOM 2900 C C . ALA A 1 372 ? 58.825 6.119 -117.621 1.00 66.00 372 ALA A C 1
ATOM 2902 O O . ALA A 1 372 ? 58.181 7.134 -117.354 1.00 66.00 372 ALA A O 1
ATOM 2903 N N . THR A 1 373 ? 58.367 5.201 -118.484 1.00 71.81 373 THR A N 1
ATOM 2904 C CA . THR A 1 373 ? 57.083 5.311 -119.199 1.00 71.81 373 THR A CA 1
ATOM 2905 C C . THR A 1 373 ? 55.880 5.299 -118.255 1.00 71.81 373 THR A C 1
ATOM 2907 O O . THR A 1 373 ? 55.004 6.146 -118.385 1.00 71.81 373 THR A O 1
ATOM 2910 N N . PHE A 1 374 ? 55.863 4.417 -117.250 1.00 77.50 374 PHE A N 1
ATOM 2911 C CA . PHE A 1 374 ? 54.778 4.333 -116.266 1.00 77.50 374 PHE A CA 1
ATOM 2912 C C . PHE A 1 374 ? 54.614 5.633 -115.471 1.00 77.50 374 PHE A C 1
ATOM 2914 O O . PHE A 1 374 ? 53.492 6.101 -115.304 1.00 77.50 374 PHE A O 1
ATOM 2921 N N . TRP A 1 375 ? 55.715 6.226 -114.997 1.00 73.31 375 TRP A N 1
ATOM 2922 C CA . TRP A 1 375 ? 55.672 7.454 -114.194 1.00 73.31 375 TRP A CA 1
ATOM 2923 C C . TRP A 1 375 ? 55.184 8.652 -115.001 1.00 73.31 375 TRP A C 1
ATOM 2925 O O . TRP A 1 375 ? 54.345 9.413 -114.522 1.00 73.31 375 TRP A O 1
ATOM 2935 N N . LYS A 1 376 ? 55.645 8.772 -116.250 1.00 75.19 376 LYS A N 1
ATOM 2936 C CA . LYS A 1 376 ? 55.178 9.812 -117.168 1.00 75.19 376 LYS A CA 1
ATOM 2937 C C . LYS A 1 376 ? 53.678 9.665 -117.451 1.00 75.19 376 LYS A C 1
ATOM 2939 O O . LYS A 1 376 ? 52.943 10.640 -117.367 1.00 75.19 376 LYS A O 1
ATOM 2944 N N . THR A 1 377 ? 53.198 8.440 -117.682 1.00 80.06 377 THR A N 1
ATOM 2945 C CA . THR A 1 377 ? 51.761 8.164 -117.865 1.00 80.06 377 THR A CA 1
ATOM 2946 C C . THR A 1 377 ? 50.945 8.386 -116.587 1.00 80.06 377 THR A C 1
ATOM 2948 O O . THR A 1 377 ? 49.796 8.807 -116.664 1.00 80.06 377 THR A O 1
ATOM 2951 N N . ALA A 1 378 ? 51.510 8.133 -115.404 1.00 81.69 378 ALA A N 1
ATOM 2952 C CA . ALA A 1 378 ? 50.818 8.337 -114.131 1.00 81.69 378 ALA A CA 1
ATOM 2953 C C . ALA A 1 378 ? 50.535 9.816 -113.828 1.00 81.69 378 ALA A C 1
ATOM 2955 O O . ALA A 1 378 ? 49.480 10.127 -113.279 1.00 81.69 378 ALA A O 1
ATOM 2956 N N . TRP A 1 379 ? 51.438 10.717 -114.222 1.00 86.38 379 TRP A N 1
ATOM 2957 C CA . TRP A 1 379 ? 51.273 12.164 -114.046 1.00 86.38 379 TRP A CA 1
ATOM 2958 C C . TRP A 1 379 ? 50.572 12.856 -115.222 1.00 86.38 379 TRP A C 1
ATOM 2960 O O . TRP A 1 379 ? 50.109 13.983 -115.070 1.00 86.38 379 TRP A O 1
ATOM 2970 N N . GLN A 1 380 ? 50.405 12.181 -116.361 1.00 85.50 380 GLN A N 1
ATOM 2971 C CA . GLN A 1 380 ? 49.815 12.759 -117.571 1.00 85.50 380 GLN A CA 1
ATOM 2972 C C . GLN A 1 380 ? 48.417 13.362 -117.342 1.00 85.50 380 GLN A C 1
ATOM 2974 O O . GLN A 1 380 ? 48.132 14.459 -117.812 1.00 85.50 380 GLN A O 1
ATOM 2979 N N . THR A 1 381 ? 47.538 12.689 -116.591 1.00 84.25 381 THR A N 1
ATOM 2980 C CA . THR A 1 381 ? 46.193 13.218 -116.287 1.00 84.25 381 THR A CA 1
ATOM 2981 C C . THR A 1 381 ? 46.242 14.449 -115.380 1.00 84.25 381 THR A C 1
ATOM 2983 O O . THR A 1 381 ? 45.412 15.345 -115.514 1.00 84.25 381 THR A O 1
ATOM 2986 N N . TRP A 1 382 ? 47.244 14.528 -114.500 1.00 87.56 382 TRP A N 1
ATOM 2987 C CA . TRP A 1 382 ? 47.481 15.693 -113.649 1.00 87.56 382 TRP A CA 1
ATOM 2988 C C . TRP A 1 382 ? 48.022 16.885 -114.444 1.00 87.56 382 TRP A C 1
ATOM 2990 O O . TRP A 1 382 ? 47.552 18.000 -114.257 1.00 87.56 382 TRP A O 1
ATOM 3000 N N . GLU A 1 383 ? 48.952 16.661 -115.374 1.00 86.00 383 GLU A N 1
ATOM 3001 C CA . GLU A 1 383 ? 49.464 17.710 -116.269 1.00 86.00 383 GLU A CA 1
ATOM 3002 C C . GLU A 1 383 ? 48.357 18.276 -117.168 1.00 86.00 383 GLU A C 1
ATOM 3004 O O . GLU A 1 383 ? 48.269 19.487 -117.350 1.00 86.00 383 GLU A O 1
ATOM 3009 N N . ILE A 1 384 ? 47.457 17.417 -117.663 1.00 85.69 384 ILE A N 1
ATOM 3010 C CA . ILE A 1 384 ? 46.263 17.848 -118.407 1.00 85.69 384 ILE A CA 1
ATOM 3011 C C . ILE A 1 384 ? 45.346 18.702 -117.527 1.00 85.69 384 ILE A C 1
ATOM 3013 O O . ILE A 1 384 ? 44.768 19.672 -118.008 1.00 85.69 384 ILE A O 1
ATOM 3017 N N . TYR A 1 385 ? 45.178 18.344 -116.253 1.00 86.06 385 TYR A N 1
ATOM 3018 C CA . TYR A 1 385 ? 44.387 19.127 -115.307 1.00 86.06 385 TYR A CA 1
ATOM 3019 C C . TYR A 1 385 ? 45.022 20.494 -115.011 1.00 86.06 385 TYR A C 1
ATOM 3021 O O . TYR A 1 385 ? 44.315 21.495 -115.027 1.00 86.06 385 TYR A O 1
ATOM 3029 N N . GLU A 1 386 ? 46.338 20.548 -114.809 1.00 84.00 386 GLU A N 1
ATOM 3030 C CA . GLU A 1 386 ? 47.088 21.781 -114.534 1.00 84.00 386 GLU A CA 1
ATOM 3031 C C . GLU A 1 386 ? 47.131 22.734 -115.740 1.00 84.00 386 GLU A C 1
ATOM 3033 O O . GLU A 1 386 ? 47.106 23.949 -115.568 1.00 84.00 386 GLU A O 1
ATOM 3038 N N . ALA A 1 387 ? 47.142 22.193 -116.962 1.00 80.50 387 ALA A N 1
ATOM 3039 C CA . ALA A 1 387 ? 47.112 22.976 -118.196 1.00 80.50 387 ALA A CA 1
ATOM 3040 C C . ALA A 1 387 ? 45.729 23.580 -118.517 1.00 80.50 387 ALA A C 1
ATOM 3042 O O . ALA A 1 387 ? 45.619 24.391 -119.439 1.00 80.50 387 ALA A O 1
ATOM 3043 N N . LYS A 1 388 ? 44.663 23.198 -117.795 1.00 77.06 388 LYS A N 1
ATOM 3044 C CA . LYS A 1 388 ? 43.344 23.822 -117.963 1.00 77.06 388 LYS A CA 1
ATOM 3045 C C . LYS A 1 388 ? 43.359 25.224 -117.340 1.00 77.06 388 LYS A C 1
ATOM 3047 O O . LYS A 1 388 ? 43.787 25.363 -116.195 1.00 77.06 388 LYS A O 1
ATOM 3052 N N . PRO A 1 389 ? 42.852 26.260 -118.035 1.00 57.91 389 PRO A N 1
ATOM 3053 C CA . PRO A 1 389 ? 42.649 27.560 -117.407 1.00 57.91 389 PRO A CA 1
ATOM 3054 C C . PRO A 1 389 ? 41.695 27.408 -116.208 1.00 57.91 389 PRO A C 1
ATOM 3056 O O . PRO A 1 389 ? 40.791 26.564 -116.261 1.00 57.91 389 PRO A O 1
ATOM 3059 N N . PRO A 1 390 ? 41.885 28.179 -115.119 1.00 51.12 390 PRO A N 1
ATOM 3060 C CA . PRO A 1 390 ? 41.024 28.078 -113.947 1.00 51.12 390 PRO A CA 1
ATOM 3061 C C . PRO A 1 390 ? 39.562 28.296 -114.366 1.00 51.12 390 PRO A C 1
ATOM 3063 O O . PRO A 1 390 ? 39.294 29.185 -115.179 1.00 51.12 390 PRO A O 1
ATOM 3066 N N . PRO A 1 391 ? 38.606 27.498 -113.858 1.00 47.91 391 PRO A N 1
ATOM 3067 C CA . PRO A 1 391 ? 37.204 27.704 -114.182 1.00 47.91 391 PRO A CA 1
ATOM 3068 C C . PRO A 1 391 ? 36.793 29.115 -113.747 1.00 47.91 391 PRO A C 1
ATOM 3070 O O . PRO A 1 391 ? 36.979 29.490 -112.590 1.00 47.91 391 PRO A O 1
ATOM 3073 N N . HIS A 1 392 ? 36.254 29.903 -114.683 1.00 42.59 392 HIS A N 1
ATOM 3074 C CA . HIS A 1 392 ? 35.644 31.193 -114.383 1.00 42.59 392 HIS A CA 1
ATOM 3075 C C . HIS A 1 392 ? 34.579 30.997 -113.300 1.00 42.59 392 HIS A C 1
ATOM 3077 O O . HIS A 1 392 ? 33.575 30.317 -113.521 1.00 42.59 392 HIS A O 1
ATOM 3083 N N . HIS A 1 393 ? 34.800 31.594 -112.129 1.00 36.28 393 HIS A N 1
ATOM 3084 C CA . HIS A 1 393 ? 33.754 31.777 -111.135 1.00 36.28 393 HIS A CA 1
ATOM 3085 C C . HIS A 1 393 ? 32.632 32.597 -111.776 1.00 36.28 393 HIS A C 1
ATOM 3087 O O . HIS A 1 393 ? 32.795 33.785 -112.040 1.00 36.28 393 HIS A O 1
ATOM 3093 N N . SER A 1 394 ? 31.510 31.939 -112.058 1.00 34.50 394 SER A N 1
ATOM 3094 C CA . SER A 1 394 ? 30.230 32.623 -112.199 1.00 34.50 394 SER A CA 1
ATOM 3095 C C . SER A 1 394 ? 29.679 32.775 -110.783 1.00 34.50 394 SER A C 1
ATOM 3097 O O . SER A 1 394 ? 29.619 31.786 -110.052 1.00 34.50 394 SER A O 1
ATOM 3099 N N . THR A 1 395 ? 29.426 34.029 -110.417 1.00 33.53 395 THR A N 1
ATOM 3100 C CA . THR A 1 395 ? 28.864 34.556 -109.158 1.00 33.53 395 THR A CA 1
ATOM 3101 C C . THR A 1 395 ? 27.802 33.702 -108.493 1.00 33.53 395 THR A C 1
ATOM 3103 O O . THR A 1 395 ? 26.916 33.216 -109.233 1.00 33.53 395 THR A O 1
#

pLDDT: mean 85.73, std 9.87, range [33.53, 96.94]